Protein AF-A0A3Q9I9C3-F1 (afdb_monomer_lite)

Foldseek 3Di:
DVLQLVLLVVLLLQQLVSLLVVLLLCLLLLLLLLCLQQVDNVSSNVLSLVLSLVCSVCSVVPPDSVCSNLSSLVSSNVSSNVVCVVVVVVVVDDDDDDDDDDDDDDPVVVLVVLVVVLVVLLVPADSVLSNLQSCVLVVVDDLVSSCVSVVHDSVSSVVSPVVSCVSDPPVSSVSVNVVSPPVVSSVVSSLVNSLQAAKFFAAFEAEFQDQVQQQVQCCVQFVWDWDDDDDPPDQKTWTAHPLFLPAARFHIYIYGHFPAWFAQWGQGPVPRDIDGRTEIEHQDQPSVVVLCVVVVWAWDDDDCVVCVPDFKTWTAAPQGHIYIYGHDRDNRNDDDHDDRPLDDLHFNGWLAFEDEDQDQVVRVVRCCSSNVWDWQDDDDPDDQKIWTDRVCCVVSNGHIYIYGYAPATGGQWGQRPPPRAIDGRIETEDCCQVSSVVSCVVVVFAARDPFWTAGPRGHIYGYDHDSDDDDPDDD

Structure (mmCIF, N/CA/C/O backbone):
data_AF-A0A3Q9I9C3-F1
#
_entry.id   AF-A0A3Q9I9C3-F1
#
loop_
_atom_site.group_PDB
_atom_site.id
_atom_site.type_symbol
_atom_site.label_atom_id
_atom_site.label_alt_id
_atom_site.label_comp_id
_atom_site.label_asym_id
_atom_site.label_entity_id
_atom_site.label_seq_id
_atom_site.pdbx_PDB_ins_code
_atom_site.Cartn_x
_atom_site.Cartn_y
_atom_site.Cartn_z
_atom_site.occupancy
_atom_site.B_iso_or_equiv
_atom_site.auth_seq_id
_atom_site.auth_comp_id
_atom_site.auth_asym_id
_atom_site.auth_atom_id
_atom_site.pdbx_PDB_model_num
ATOM 1 N N . MET A 1 1 ? -16.721 -12.724 19.025 1.00 42.84 1 MET A N 1
ATOM 2 C CA . MET A 1 1 ? -15.460 -12.668 19.801 1.00 42.84 1 MET A CA 1
ATOM 3 C C . MET A 1 1 ? -14.309 -13.452 19.150 1.00 42.84 1 MET A C 1
ATOM 5 O O . MET A 1 1 ? -13.217 -12.916 19.189 1.00 42.84 1 MET A O 1
ATOM 9 N N . SER A 1 2 ? -14.507 -14.623 18.505 1.00 59.12 2 SER A N 1
ATOM 10 C CA . SER A 1 2 ? -13.423 -15.365 17.788 1.00 59.12 2 SER A CA 1
ATOM 11 C C . SER A 1 2 ? -12.772 -14.570 16.644 1.00 59.12 2 SER A C 1
ATOM 13 O O . SER A 1 2 ? -11.557 -14.534 16.500 1.00 59.12 2 SER A O 1
ATOM 15 N N . ASP A 1 3 ? -13.608 -13.862 15.890 1.00 82.69 3 ASP A N 1
ATOM 16 C CA . ASP A 1 3 ? -13.260 -13.191 14.635 1.00 82.69 3 ASP A CA 1
ATOM 17 C C . ASP A 1 3 ? -12.265 -12.017 14.804 1.00 82.69 3 ASP A C 1
ATOM 19 O O . ASP A 1 3 ? -11.347 -11.847 14.011 1.00 82.69 3 ASP A O 1
ATOM 23 N N . ASP A 1 4 ? -12.355 -11.239 15.892 1.00 88.38 4 ASP A N 1
ATOM 24 C CA . ASP A 1 4 ? -11.438 -10.105 16.115 1.00 88.38 4 ASP A CA 1
ATOM 25 C C . ASP A 1 4 ? -10.023 -10.561 16.487 1.00 88.38 4 ASP A C 1
ATOM 27 O O . ASP A 1 4 ? -9.046 -9.922 16.103 1.00 88.38 4 ASP A O 1
ATOM 31 N N . ILE A 1 5 ? -9.898 -11.672 17.219 1.00 92.25 5 ILE A N 1
ATOM 32 C CA . ILE A 1 5 ? -8.594 -12.232 17.592 1.00 92.25 5 ILE A CA 1
ATOM 33 C C . ILE A 1 5 ? -7.867 -12.709 16.334 1.00 92.25 5 ILE A C 1
ATOM 35 O O . ILE A 1 5 ? -6.679 -12.430 16.165 1.00 92.25 5 ILE A O 1
ATOM 39 N N . GLU A 1 6 ? -8.582 -13.419 15.461 1.00 91.44 6 GLU A N 1
ATOM 40 C CA . GLU A 1 6 ? -8.065 -13.892 14.177 1.00 91.44 6 GLU A CA 1
ATOM 41 C C . GLU A 1 6 ? -7.655 -12.716 13.291 1.00 91.44 6 GLU A C 1
ATOM 43 O O . GLU A 1 6 ? -6.517 -12.686 12.824 1.00 91.44 6 GLU A O 1
ATOM 48 N N . ARG A 1 7 ? -8.507 -11.689 13.167 1.00 92.00 7 ARG A N 1
ATOM 49 C CA . ARG A 1 7 ? -8.189 -10.481 12.394 1.00 92.00 7 ARG A CA 1
ATOM 50 C C . ARG A 1 7 ? -6.980 -9.723 12.921 1.00 92.00 7 ARG A C 1
ATOM 52 O O . ARG A 1 7 ? -6.152 -9.299 12.129 1.00 92.00 7 ARG A O 1
ATOM 59 N N . VAL A 1 8 ? -6.839 -9.563 14.239 1.00 91.44 8 VAL A N 1
ATOM 60 C CA . VAL A 1 8 ? -5.660 -8.901 14.829 1.00 91.44 8 VAL A CA 1
ATOM 61 C C . VAL A 1 8 ? -4.392 -9.693 14.531 1.00 91.44 8 VAL A C 1
ATOM 63 O O . VAL A 1 8 ? -3.378 -9.106 14.164 1.00 91.44 8 VAL A O 1
ATOM 66 N N . ARG A 1 9 ? -4.431 -11.023 14.667 1.00 89.06 9 ARG A N 1
ATOM 67 C CA . ARG A 1 9 ? -3.274 -11.877 14.357 1.00 89.06 9 ARG A CA 1
ATOM 68 C C . ARG A 1 9 ? -2.905 -11.800 12.879 1.00 89.06 9 ARG A C 1
ATOM 70 O O . ARG A 1 9 ? -1.730 -11.643 12.575 1.00 89.06 9 ARG A O 1
ATOM 77 N N . ALA A 1 10 ? -3.889 -11.867 11.987 1.00 84.75 10 ALA A N 1
ATOM 78 C CA . ALA A 1 10 ? -3.675 -11.748 10.551 1.00 84.75 10 ALA A CA 1
ATOM 79 C C . ALA A 1 10 ? -3.142 -10.352 10.174 1.00 84.75 10 ALA A C 1
ATOM 81 O O . ALA A 1 10 ? -2.141 -10.252 9.471 1.00 84.75 10 ALA A O 1
ATOM 82 N N . ALA A 1 11 ? -3.707 -9.275 10.728 1.00 85.44 11 ALA A N 1
ATOM 83 C CA . ALA A 1 11 ? -3.240 -7.906 10.496 1.00 85.44 11 ALA A CA 1
ATOM 84 C C . ALA A 1 11 ? -1.798 -7.676 10.986 1.00 85.44 11 ALA A C 1
ATOM 86 O O . ALA A 1 11 ? -1.009 -7.024 10.304 1.00 85.44 11 ALA A O 1
ATOM 87 N N . LEU A 1 12 ? -1.411 -8.260 12.128 1.00 81.88 12 LEU A N 1
ATOM 88 C CA . LEU A 1 12 ? -0.016 -8.266 12.598 1.00 81.88 12 LEU A CA 1
ATOM 89 C C . LEU A 1 12 ? 0.922 -9.037 11.659 1.00 81.88 12 LEU A C 1
ATOM 91 O O . LEU A 1 12 ? 2.120 -8.767 11.618 1.00 81.88 12 LEU A O 1
ATOM 95 N N . LEU A 1 13 ? 0.376 -9.978 10.892 1.00 76.12 13 LEU A N 1
ATOM 96 C CA . LEU A 1 13 ? 1.063 -10.690 9.823 1.00 76.12 13 LEU A CA 1
ATOM 97 C C . LEU A 1 13 ? 0.921 -9.982 8.457 1.00 76.12 13 LEU A C 1
ATOM 99 O O . LEU A 1 13 ? 1.226 -10.582 7.432 1.00 76.12 13 LEU A O 1
ATOM 103 N N . GLY A 1 14 ? 0.509 -8.714 8.422 1.00 72.56 14 GLY A N 1
ATOM 104 C CA . GLY A 1 14 ? 0.409 -7.929 7.188 1.00 72.56 14 GLY A CA 1
ATOM 105 C C . GLY A 1 14 ? -0.811 -8.238 6.325 1.00 72.56 14 GLY A C 1
ATOM 106 O O . GLY A 1 14 ? -0.849 -7.806 5.179 1.00 72.56 14 GLY A O 1
ATOM 107 N N . ASP A 1 15 ? -1.810 -8.952 6.849 1.00 78.12 15 ASP A N 1
ATOM 108 C CA . ASP A 1 15 ? -3.097 -9.101 6.171 1.00 78.12 15 ASP A CA 1
ATOM 109 C C . ASP A 1 15 ? -3.894 -7.790 6.273 1.00 78.12 15 ASP A C 1
ATOM 111 O O . ASP A 1 15 ? -4.539 -7.473 7.280 1.00 78.12 15 ASP A O 1
ATOM 115 N N . TRP A 1 16 ? -3.808 -6.998 5.208 1.00 80.38 16 TRP A N 1
ATOM 116 C CA . TRP A 1 16 ? -4.482 -5.711 5.089 1.00 80.38 16 TRP A CA 1
ATOM 117 C C . TRP A 1 16 ? -6.003 -5.841 5.066 1.00 80.38 16 TRP A C 1
ATOM 119 O O . TRP A 1 16 ? -6.682 -4.959 5.582 1.00 80.38 16 TRP A O 1
ATOM 129 N N . GLU A 1 17 ? -6.545 -6.939 4.536 1.00 80.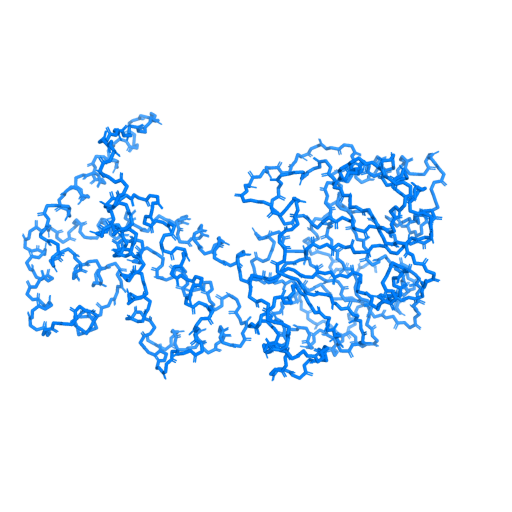50 17 GLU A N 1
ATOM 130 C CA . GLU A 1 17 ? -7.991 -7.170 4.480 1.00 80.50 17 GLU A CA 1
ATOM 131 C C . GLU A 1 17 ? -8.533 -7.527 5.866 1.00 80.50 17 GLU A C 1
ATOM 133 O O . GLU A 1 17 ? -9.604 -7.064 6.265 1.00 80.50 17 GLU A O 1
ATOM 138 N N . ALA A 1 18 ? -7.761 -8.273 6.660 1.00 86.94 18 ALA A N 1
ATOM 139 C CA . ALA A 1 18 ? -8.079 -8.496 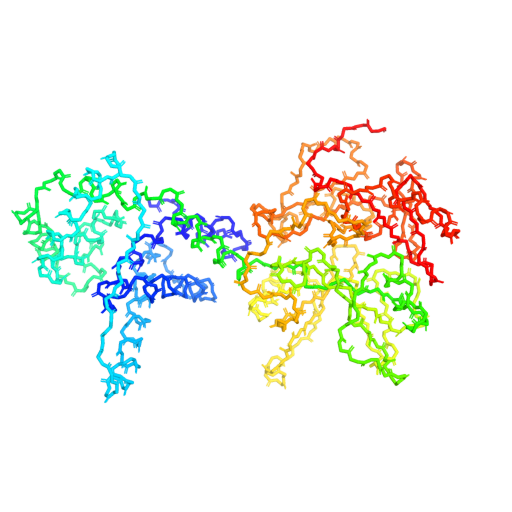8.065 1.00 86.94 18 ALA A CA 1
ATOM 140 C C . ALA A 1 18 ? -8.152 -7.173 8.844 1.00 86.94 18 ALA A C 1
ATOM 142 O O . ALA A 1 18 ? -9.062 -6.985 9.660 1.00 86.94 18 ALA A O 1
ATOM 143 N N . PHE A 1 19 ? -7.243 -6.232 8.566 1.00 89.50 19 PHE A N 1
ATOM 144 C CA . PHE A 1 19 ? -7.321 -4.889 9.137 1.00 89.50 19 PHE A CA 1
ATOM 145 C C . PHE A 1 19 ? -8.485 -4.072 8.561 1.00 89.50 19 PHE A C 1
ATOM 147 O O . PHE A 1 19 ? -9.202 -3.431 9.325 1.00 89.50 19 PHE A O 1
ATOM 154 N N . GLY A 1 20 ? -8.749 -4.147 7.255 1.00 88.56 20 GLY A N 1
ATOM 155 C CA . GLY A 1 20 ? -9.908 -3.520 6.613 1.00 88.56 20 GLY A CA 1
ATOM 156 C C . GLY A 1 20 ? -11.225 -3.971 7.243 1.00 88.56 20 GLY A C 1
ATOM 157 O O . GLY A 1 20 ? -12.080 -3.153 7.576 1.00 88.56 20 GLY A O 1
ATOM 158 N N . ALA A 1 21 ? -11.348 -5.259 7.564 1.00 89.25 21 ALA A N 1
ATOM 159 C CA . ALA A 1 21 ? -12.491 -5.801 8.290 1.00 89.25 21 ALA A CA 1
ATOM 160 C C . ALA A 1 21 ? -12.610 -5.262 9.729 1.00 89.25 21 ALA A C 1
ATOM 162 O O . ALA A 1 21 ? -13.727 -5.046 10.207 1.00 89.25 21 ALA A O 1
ATOM 163 N N . ILE A 1 22 ? -11.488 -5.003 10.415 1.00 92.75 22 ILE A N 1
ATOM 164 C CA . ILE A 1 22 ? -11.486 -4.281 11.701 1.00 92.75 22 ILE A CA 1
ATOM 165 C C . ILE A 1 22 ? -12.009 -2.855 11.493 1.00 92.75 22 ILE A C 1
ATOM 167 O O . ILE A 1 22 ? -12.877 -2.416 12.247 1.00 92.75 22 ILE A O 1
ATOM 171 N N . VAL A 1 23 ? -11.528 -2.142 10.473 1.00 91.62 23 VAL A N 1
ATOM 172 C CA . VAL A 1 23 ? -11.976 -0.772 10.185 1.00 91.62 23 VAL A CA 1
ATOM 173 C C . VAL A 1 23 ? -13.476 -0.744 9.918 1.00 91.62 23 VAL A C 1
ATOM 175 O O . VAL A 1 23 ? -14.189 -0.024 10.617 1.00 91.62 23 VAL A O 1
ATOM 178 N N . ARG A 1 24 ? -13.974 -1.594 9.010 1.00 88.31 24 ARG A N 1
ATOM 179 C CA . ARG A 1 24 ? -15.406 -1.694 8.692 1.00 88.31 24 ARG A CA 1
ATOM 180 C C . ARG A 1 24 ? -16.262 -1.911 9.932 1.00 88.31 24 ARG A C 1
ATOM 182 O O . ARG A 1 24 ? -17.284 -1.266 10.107 1.00 88.31 24 ARG A O 1
ATOM 189 N N . LYS A 1 25 ? -15.818 -2.795 10.826 1.00 87.44 25 LYS A N 1
ATOM 190 C CA . LYS A 1 25 ? -16.555 -3.120 12.048 1.00 87.44 25 LYS A CA 1
ATOM 191 C C . LYS A 1 25 ? -16.642 -1.949 13.031 1.00 87.44 25 LYS A C 1
ATOM 193 O O . LYS A 1 25 ? -17.654 -1.801 13.709 1.00 87.44 25 LYS A O 1
ATOM 198 N N . TYR A 1 26 ? -15.574 -1.163 13.173 1.00 87.94 26 TYR A N 1
ATOM 199 C CA . TYR A 1 26 ? -15.464 -0.168 14.245 1.00 87.94 26 TYR A CA 1
ATOM 200 C C . TYR A 1 26 ? -15.646 1.285 13.776 1.00 87.94 26 TYR A C 1
ATOM 202 O O . TYR A 1 26 ? -15.809 2.160 14.628 1.00 87.94 26 TYR A O 1
ATOM 210 N N . ALA A 1 27 ? -15.641 1.570 12.468 1.00 87.62 27 ALA A N 1
ATOM 211 C CA . ALA A 1 27 ? -15.609 2.936 11.930 1.00 87.62 27 ALA A CA 1
ATOM 212 C C . ALA A 1 27 ? -16.760 3.809 12.436 1.00 87.62 27 ALA A C 1
ATOM 214 O O . ALA A 1 27 ? -16.516 4.865 13.020 1.00 87.62 27 ALA A O 1
ATOM 215 N N . ASN A 1 28 ? -17.994 3.326 12.307 1.00 81.94 28 ASN A N 1
ATOM 216 C CA . ASN A 1 28 ? -19.197 4.018 12.771 1.00 81.94 28 ASN A CA 1
ATOM 217 C C . ASN A 1 28 ? -19.164 4.365 14.263 1.00 81.94 28 ASN A C 1
ATOM 219 O O . ASN A 1 28 ? -19.575 5.440 14.698 1.00 81.94 28 ASN A O 1
ATOM 223 N N . VAL A 1 29 ? -18.643 3.449 15.069 1.00 82.06 29 VAL A N 1
ATOM 224 C CA . VAL A 1 29 ? -18.641 3.569 16.528 1.00 82.06 29 VAL A CA 1
ATOM 225 C C . VAL A 1 29 ? -17.583 4.558 16.972 1.00 82.06 29 VAL A C 1
ATOM 227 O O . VAL A 1 29 ? -17.844 5.386 17.841 1.00 82.06 29 VAL A O 1
ATOM 230 N N . LEU A 1 30 ? -16.391 4.493 16.376 1.00 85.62 30 LEU A N 1
ATOM 231 C CA . LEU A 1 30 ? -15.321 5.440 16.671 1.00 85.62 30 LEU A CA 1
ATOM 232 C C . LEU A 1 30 ? -15.674 6.843 16.175 1.00 85.62 30 LEU A C 1
ATOM 234 O O . LEU A 1 30 ? -15.422 7.800 16.904 1.00 85.62 30 LEU A O 1
ATOM 238 N N . HIS A 1 31 ? -16.322 6.967 15.012 1.00 83.62 31 HIS A N 1
ATOM 239 C CA . HIS A 1 31 ? -16.863 8.238 14.524 1.00 83.62 31 HIS A CA 1
ATOM 240 C C . HIS A 1 31 ? -17.878 8.828 15.498 1.00 83.62 31 HIS A C 1
ATOM 242 O O . HIS A 1 31 ? -17.708 9.960 15.943 1.00 83.62 31 HIS A O 1
ATOM 248 N N . ALA A 1 32 ? -18.865 8.040 15.929 1.00 75.94 32 ALA A N 1
ATOM 249 C CA . ALA A 1 32 ? -19.854 8.491 16.901 1.00 75.94 32 ALA A CA 1
ATOM 250 C C . ALA A 1 32 ? -19.213 8.894 18.240 1.00 75.94 32 ALA A C 1
ATOM 252 O O . ALA A 1 32 ? -19.590 9.903 18.832 1.00 75.94 32 ALA A O 1
ATOM 253 N N . VAL A 1 33 ? -18.213 8.146 18.719 1.00 79.69 33 VAL A N 1
ATOM 254 C CA . VAL A 1 33 ? -17.461 8.505 19.933 1.00 79.69 33 VAL A CA 1
ATOM 255 C C . VAL A 1 33 ? -16.692 9.815 19.748 1.00 79.69 33 VAL A C 1
ATOM 257 O O . VAL A 1 33 ? -16.694 10.638 20.663 1.00 79.69 33 VAL A O 1
ATOM 260 N N . ALA A 1 34 ? -16.042 10.024 18.601 1.00 81.00 34 ALA A N 1
ATOM 261 C CA . ALA A 1 34 ? -15.336 11.267 18.306 1.00 81.00 34 ALA A CA 1
ATOM 262 C C . ALA A 1 34 ? -16.309 12.449 18.231 1.00 81.00 34 ALA A C 1
ATOM 264 O O . ALA A 1 34 ? -16.097 13.460 18.900 1.00 81.00 34 ALA A O 1
ATOM 265 N N . TYR A 1 35 ? -17.417 12.286 17.508 1.00 77.44 35 TYR A N 1
ATOM 266 C CA . TYR A 1 35 ? -18.473 13.285 17.355 1.00 77.44 35 TYR A CA 1
ATOM 267 C C . TYR A 1 35 ? -19.072 13.713 18.697 1.00 77.44 35 TYR A C 1
ATOM 269 O O . TYR A 1 35 ? -19.329 14.896 18.914 1.00 77.44 35 TYR A O 1
ATOM 277 N N . GLU A 1 36 ? -19.231 12.788 19.646 1.00 71.50 36 GLU A N 1
ATOM 278 C CA . GLU A 1 36 ? -19.706 13.125 20.991 1.00 71.50 36 GLU A CA 1
ATOM 279 C C . GLU A 1 36 ? -18.785 14.085 21.746 1.00 71.50 36 GLU A C 1
ATOM 281 O O . GLU A 1 36 ? -19.250 14.852 22.595 1.00 71.50 36 GLU A O 1
ATOM 286 N N . VAL A 1 37 ? -17.495 14.052 21.424 1.00 75.62 37 VAL A N 1
ATOM 287 C CA . VAL A 1 37 ? -16.484 14.917 22.019 1.00 75.62 37 VAL A CA 1
ATOM 288 C C . VAL A 1 37 ? -16.387 16.224 21.229 1.00 75.62 37 VAL A C 1
ATOM 290 O O . VAL A 1 37 ? -16.583 17.283 21.816 1.00 75.62 37 VAL A O 1
ATOM 293 N N . VAL A 1 38 ? -16.134 16.175 19.916 1.00 77.50 38 VAL A N 1
ATOM 294 C CA . VAL A 1 38 ? -15.831 17.382 19.116 1.00 77.50 38 VAL A CA 1
ATOM 295 C C . VAL A 1 38 ? -17.053 18.125 18.575 1.00 77.50 38 VAL A C 1
ATOM 297 O O . VAL A 1 38 ? -16.948 19.304 18.272 1.00 77.50 38 VAL A O 1
ATOM 300 N N . ARG A 1 39 ? -18.216 17.469 18.473 1.00 72.19 39 ARG A N 1
ATOM 301 C CA . ARG A 1 39 ? -19.473 18.026 17.925 1.00 72.19 39 ARG A CA 1
ATOM 302 C C . ARG A 1 39 ? -19.409 18.535 16.481 1.00 72.19 39 ARG A C 1
ATOM 304 O O . ARG A 1 39 ? -20.389 19.101 16.008 1.00 72.19 39 ARG A O 1
ATOM 311 N N . ASP A 1 40 ? -18.328 18.245 15.771 1.00 77.38 40 ASP A N 1
ATOM 312 C CA . ASP A 1 40 ? -18.172 18.479 14.341 1.00 77.38 40 ASP A CA 1
ATOM 313 C C . ASP A 1 40 ? -18.072 17.143 13.591 1.00 77.38 40 ASP A C 1
ATOM 315 O O . ASP A 1 40 ? -17.340 16.238 14.001 1.00 77.38 40 ASP A O 1
ATOM 319 N N . TYR A 1 41 ? -18.851 16.993 12.517 1.00 73.12 41 TYR A N 1
ATOM 320 C CA . TYR A 1 41 ? -18.941 15.739 11.764 1.00 73.12 41 TYR A CA 1
ATOM 321 C C . TYR A 1 41 ? -17.645 15.416 11.010 1.00 73.12 41 TYR A C 1
ATOM 323 O O . TYR A 1 41 ? -17.220 14.257 11.008 1.00 73.12 41 TYR A O 1
ATOM 331 N N . HIS A 1 42 ? -17.024 16.424 10.392 1.00 74.06 42 HIS A N 1
ATOM 332 C CA . HIS A 1 42 ? -15.821 16.264 9.576 1.00 74.06 42 HIS A CA 1
ATOM 333 C C . HIS A 1 42 ? -14.598 16.019 10.458 1.00 74.06 42 HIS A C 1
ATOM 335 O O . HIS A 1 42 ? -13.895 15.031 10.262 1.00 74.06 42 HIS A O 1
ATOM 341 N N . THR A 1 43 ? -14.421 16.805 11.519 1.00 79.19 43 THR A N 1
ATOM 342 C CA . THR A 1 43 ? -13.379 16.576 12.524 1.00 79.19 43 THR A CA 1
ATOM 343 C C . THR A 1 43 ? -13.533 15.194 13.163 1.00 79.19 43 THR A C 1
ATOM 345 O O . THR A 1 43 ? -12.547 14.489 13.364 1.00 79.19 43 THR A O 1
ATOM 348 N N . ALA A 1 44 ? -14.759 14.743 13.456 1.00 78.44 44 ALA A N 1
ATOM 349 C CA . ALA A 1 44 ? -14.984 13.392 13.976 1.00 78.44 44 ALA A CA 1
ATOM 350 C C . ALA A 1 44 ? -14.590 12.290 12.978 1.00 78.44 44 ALA A C 1
ATOM 352 O O . ALA A 1 44 ? -14.074 11.247 13.389 1.00 78.44 44 ALA A O 1
ATOM 353 N N . GLN A 1 45 ? -14.821 12.512 11.681 1.00 81.81 45 GLN A N 1
ATOM 354 C CA . GLN A 1 45 ? -14.416 11.605 10.605 1.00 81.81 45 GLN A CA 1
ATOM 355 C C . GLN A 1 45 ? -12.893 11.492 10.523 1.00 81.81 45 GLN A C 1
ATOM 357 O O . GLN A 1 45 ? -12.366 10.377 10.564 1.00 81.81 45 GLN A O 1
ATOM 362 N N . ASP A 1 46 ? -12.195 12.625 10.523 1.00 81.19 46 ASP A N 1
ATOM 363 C CA . ASP A 1 46 ? -10.731 12.674 10.492 1.00 81.19 46 ASP A CA 1
ATOM 364 C C . ASP A 1 46 ? -10.121 11.990 11.724 1.00 81.19 46 ASP A C 1
ATOM 366 O O . ASP A 1 46 ? -9.180 11.201 11.618 1.00 81.19 46 ASP A O 1
ATOM 370 N N . LEU A 1 47 ? -10.702 12.207 12.908 1.00 88.12 47 LEU A N 1
ATOM 371 C CA . LEU A 1 47 ? -10.258 11.570 14.152 1.00 88.12 47 LEU A CA 1
ATOM 372 C C . LEU A 1 47 ? -10.491 10.054 14.162 1.00 88.12 47 LEU A C 1
ATOM 374 O O . LEU A 1 47 ? -9.684 9.308 14.732 1.00 88.12 47 LEU A O 1
ATOM 378 N N . ALA A 1 48 ? -11.580 9.576 13.556 1.00 88.12 48 ALA A N 1
ATOM 379 C CA . ALA A 1 48 ? -11.829 8.146 13.396 1.00 88.12 48 ALA A CA 1
ATOM 380 C C . ALA A 1 48 ? -10.788 7.515 12.458 1.00 88.12 48 ALA A C 1
ATOM 382 O O . ALA A 1 48 ? -10.189 6.497 12.812 1.00 88.12 48 ALA A O 1
ATOM 383 N N . GLN A 1 49 ? -10.497 8.152 11.321 1.00 85.25 49 GLN A N 1
ATOM 384 C CA . GLN A 1 49 ? -9.439 7.718 10.405 1.00 85.25 49 GLN A CA 1
ATOM 385 C C . GLN A 1 49 ? -8.064 7.709 11.096 1.00 85.25 49 GLN A C 1
ATOM 387 O O . GLN A 1 49 ? -7.371 6.688 11.086 1.00 85.25 49 GLN A O 1
ATOM 392 N N . GLU A 1 50 ? -7.683 8.800 11.771 1.00 88.06 50 GLU A N 1
ATOM 393 C CA . GLU A 1 50 ? -6.413 8.899 12.505 1.00 88.06 50 GLU A CA 1
ATOM 394 C C . GLU A 1 50 ? -6.310 7.834 13.610 1.00 88.06 50 GLU A C 1
ATOM 396 O O . GLU A 1 50 ? -5.228 7.291 13.861 1.00 88.06 50 GLU A O 1
ATOM 401 N N . THR A 1 51 ? -7.433 7.482 14.245 1.00 92.69 51 THR A N 1
ATOM 402 C CA . THR A 1 51 ? -7.478 6.397 15.233 1.00 92.69 51 THR A CA 1
ATOM 403 C C . THR A 1 51 ? -7.032 5.079 14.625 1.00 92.69 51 THR A C 1
ATOM 405 O O . THR A 1 51 ? -6.183 4.409 15.216 1.00 92.69 51 THR A O 1
ATOM 408 N N . PHE A 1 52 ? -7.561 4.707 13.458 1.00 94.06 52 PHE A N 1
ATOM 409 C CA . PHE A 1 52 ? -7.171 3.464 12.800 1.00 94.06 52 PHE A CA 1
ATOM 410 C C . PHE A 1 52 ? -5.725 3.492 12.322 1.00 94.06 52 PHE A C 1
ATOM 412 O O . PHE A 1 52 ? -5.025 2.502 12.500 1.00 94.06 52 PHE A O 1
ATOM 419 N N . LEU A 1 53 ? -5.233 4.622 11.813 1.00 85.88 53 LEU A N 1
ATOM 420 C CA . LEU A 1 53 ? -3.825 4.742 11.427 1.00 85.88 53 LEU A CA 1
ATOM 421 C C . LEU A 1 53 ? -2.902 4.532 12.628 1.00 85.88 53 LEU A C 1
ATOM 423 O O . LEU A 1 53 ? -1.979 3.719 12.579 1.00 85.88 53 LEU A O 1
ATOM 427 N N . LYS A 1 54 ? -3.191 5.180 13.761 1.00 85.75 54 LYS A N 1
ATOM 428 C CA . LYS A 1 54 ? -2.430 4.961 15.001 1.00 85.75 54 LYS A CA 1
ATOM 429 C C . LYS A 1 54 ? -2.586 3.545 15.531 1.00 85.75 54 LYS A C 1
ATOM 431 O O . LYS A 1 54 ? -1.614 3.003 16.060 1.00 85.75 54 LYS A O 1
ATOM 436 N N . ALA A 1 55 ? -3.772 2.958 15.400 1.00 90.25 55 ALA A N 1
ATOM 437 C CA . ALA A 1 55 ? -4.022 1.580 15.783 1.00 90.25 55 ALA A CA 1
ATOM 438 C C . ALA A 1 55 ? -3.190 0.614 14.938 1.00 90.25 55 ALA A C 1
ATOM 440 O O . ALA A 1 55 ? -2.547 -0.256 15.506 1.00 90.25 55 ALA A O 1
ATOM 441 N N . TYR A 1 56 ? -3.120 0.803 13.622 1.00 86.69 56 TYR A N 1
ATOM 442 C CA . TYR A 1 56 ? -2.292 -0.013 12.740 1.00 86.69 56 TYR A CA 1
ATOM 443 C C . TYR A 1 56 ? -0.811 0.058 13.148 1.00 86.69 56 TYR A C 1
ATOM 445 O O . TYR A 1 56 ? -0.220 -0.962 13.507 1.00 86.69 56 TYR A O 1
ATOM 453 N N . MET A 1 57 ? -0.244 1.270 13.256 1.00 79.94 57 MET A N 1
ATOM 454 C CA . MET A 1 57 ? 1.176 1.453 13.616 1.00 79.94 57 MET A CA 1
ATOM 455 C C . MET A 1 57 ? 1.537 0.869 14.989 1.00 79.94 57 MET A C 1
ATOM 457 O O . MET A 1 57 ? 2.660 0.418 15.221 1.00 79.94 57 MET A O 1
ATOM 461 N N . ASN A 1 58 ? 0.590 0.883 15.930 1.00 83.69 58 ASN A N 1
ATOM 462 C CA . ASN A 1 58 ? 0.807 0.449 17.309 1.00 83.69 58 ASN A CA 1
ATOM 463 C C . ASN A 1 58 ? 0.139 -0.890 17.631 1.00 83.69 58 ASN A C 1
ATOM 465 O O . ASN A 1 58 ? 0.077 -1.254 18.807 1.00 83.69 58 ASN A O 1
ATOM 469 N N . MET A 1 59 ? -0.339 -1.641 16.634 1.00 86.00 59 MET A N 1
ATOM 470 C CA . MET A 1 59 ? -1.102 -2.871 16.875 1.00 86.00 59 MET A CA 1
ATOM 471 C C . MET A 1 59 ? -0.283 -3.910 17.648 1.00 86.00 59 MET A C 1
ATOM 473 O O . MET A 1 59 ? -0.812 -4.595 18.517 1.00 86.00 59 MET A O 1
ATOM 477 N N . HIS A 1 60 ? 1.033 -3.943 17.433 1.00 81.75 60 HIS A N 1
ATOM 478 C CA . HIS A 1 60 ? 1.979 -4.784 18.173 1.00 81.75 60 HIS A CA 1
ATOM 479 C C . HIS A 1 60 ? 2.003 -4.518 19.695 1.00 81.75 60 HIS A C 1
ATOM 481 O O . HIS A 1 60 ? 2.464 -5.357 20.466 1.00 81.75 60 HIS A O 1
ATOM 487 N N . SER A 1 61 ? 1.507 -3.362 20.155 1.00 82.56 61 SER A N 1
ATOM 488 C CA . SER A 1 61 ? 1.392 -3.024 21.582 1.00 82.56 61 SER A CA 1
ATOM 489 C C . SER A 1 61 ? 0.116 -3.567 22.247 1.00 82.56 61 SER A C 1
ATOM 491 O O . SER A 1 61 ? -0.003 -3.531 23.479 1.00 82.56 61 SER A O 1
ATOM 493 N N . LEU A 1 62 ? -0.836 -4.092 21.463 1.00 85.00 62 LEU A N 1
ATOM 494 C CA . LEU A 1 62 ? -2.081 -4.673 21.959 1.00 85.00 62 LEU A CA 1
ATOM 495 C C . LEU A 1 62 ? -1.812 -6.039 22.610 1.00 85.00 62 LEU A C 1
ATOM 497 O O . LEU A 1 62 ? -1.783 -7.075 21.955 1.00 85.00 62 LEU A O 1
ATOM 501 N N . LYS A 1 63 ? -1.643 -6.045 23.937 1.00 79.38 63 LYS A N 1
ATOM 502 C CA . LYS A 1 63 ? -1.301 -7.258 24.708 1.00 79.38 63 LYS A CA 1
ATOM 503 C C . LYS A 1 63 ? -2.378 -8.347 24.692 1.00 79.38 63 LYS A C 1
ATOM 505 O O . LYS A 1 63 ? -2.046 -9.520 24.805 1.00 79.38 63 LYS A O 1
ATOM 510 N N . ASN A 1 64 ? -3.653 -7.961 24.629 1.00 85.81 64 ASN A N 1
ATOM 511 C CA . ASN A 1 64 ? -4.773 -8.898 24.549 1.00 85.81 64 ASN A CA 1
ATOM 512 C C . ASN A 1 64 ? -5.663 -8.527 23.349 1.00 85.81 64 ASN A C 1
ATOM 514 O O . ASN A 1 64 ? -6.384 -7.529 23.444 1.00 85.81 64 ASN A O 1
ATOM 518 N N . PRO A 1 65 ? -5.648 -9.321 22.260 1.00 87.19 65 PRO A N 1
ATOM 519 C CA . PRO A 1 65 ? -6.505 -9.114 21.092 1.00 87.19 65 PRO A CA 1
ATOM 520 C C . PRO A 1 65 ? -8.006 -9.048 21.406 1.00 87.19 65 PRO A C 1
ATOM 522 O O . PRO A 1 65 ? -8.737 -8.345 20.718 1.00 87.19 65 PRO A O 1
ATOM 525 N N . GLU A 1 66 ? -8.473 -9.690 22.482 1.00 83.81 66 GLU A N 1
ATOM 526 C CA . GLU A 1 66 ? -9.878 -9.609 22.920 1.00 83.81 66 GLU A CA 1
ATOM 527 C C . GLU A 1 66 ? -10.298 -8.188 23.316 1.00 83.81 66 GLU A C 1
ATOM 529 O O . GLU A 1 66 ? -11.480 -7.862 23.312 1.00 83.81 66 GLU A O 1
ATOM 534 N N . LYS A 1 67 ? -9.334 -7.323 23.655 1.00 82.75 67 LYS A N 1
ATOM 535 C CA . LYS A 1 67 ? -9.575 -5.938 24.078 1.00 82.75 67 LYS A CA 1
ATOM 536 C C . LYS A 1 67 ? -9.463 -4.925 22.940 1.00 82.75 67 LYS A C 1
ATOM 538 O O . LYS A 1 67 ? -9.358 -3.731 23.220 1.00 82.75 67 LYS A O 1
ATOM 543 N N . LEU A 1 68 ? -9.481 -5.373 21.682 1.00 87.00 68 LEU A N 1
ATOM 544 C CA . LEU A 1 68 ? -9.352 -4.511 20.505 1.00 87.00 68 LEU A CA 1
ATOM 545 C C . LEU A 1 68 ? -10.300 -3.304 20.557 1.00 87.00 68 LEU A C 1
ATOM 547 O O . LEU A 1 68 ? -9.842 -2.170 20.451 1.00 87.00 68 LEU A O 1
ATOM 551 N N . GLY A 1 69 ? -11.596 -3.530 20.788 1.00 84.31 69 GLY A N 1
ATOM 552 C CA . GLY A 1 69 ? -12.588 -2.451 20.822 1.00 84.31 69 GLY A CA 1
ATOM 553 C C . GLY A 1 69 ? -12.316 -1.410 21.914 1.00 84.31 69 GLY A C 1
ATOM 554 O O . GLY A 1 69 ? -12.281 -0.211 21.635 1.00 84.31 69 GLY A O 1
ATOM 555 N N . SER A 1 70 ? -12.031 -1.847 23.146 1.00 79.06 70 SER A N 1
ATOM 556 C CA . SER A 1 70 ? -11.694 -0.942 24.257 1.00 79.06 70 SER A CA 1
ATOM 557 C C . SER A 1 70 ? -10.394 -0.177 24.015 1.00 79.06 70 SER A C 1
ATOM 559 O O . SER A 1 70 ? -10.257 0.986 24.401 1.00 79.06 70 SER A O 1
ATOM 561 N N . TRP A 1 71 ? -9.431 -0.820 23.360 1.00 86.19 71 TRP A N 1
ATOM 562 C CA . TRP A 1 71 ? -8.171 -0.197 22.990 1.00 86.19 71 TRP A CA 1
ATOM 563 C C . TRP A 1 71 ? -8.368 0.884 21.920 1.00 86.19 71 TRP A C 1
ATOM 565 O O . TRP A 1 71 ? -7.920 2.013 22.133 1.00 86.19 71 TRP A O 1
ATOM 575 N N . LEU A 1 72 ? -9.120 0.600 20.851 1.00 86.75 72 LEU A N 1
ATOM 576 C CA . LEU A 1 72 ? -9.493 1.580 19.821 1.00 86.75 72 LEU A CA 1
ATOM 577 C C . LEU A 1 72 ? -10.252 2.774 20.417 1.00 86.75 72 LEU A C 1
ATOM 579 O O . LEU A 1 72 ? -9.913 3.925 20.137 1.00 86.75 72 LEU A O 1
ATOM 583 N N . TYR A 1 73 ? -11.204 2.517 21.320 1.00 84.56 73 TYR A N 1
ATOM 584 C CA . TYR A 1 73 ? -11.915 3.571 22.048 1.00 84.56 73 TYR A CA 1
ATOM 585 C C . TYR A 1 73 ? -10.954 4.499 22.809 1.00 84.56 73 TYR A C 1
ATOM 587 O O . TYR A 1 73 ? -11.085 5.725 22.776 1.00 84.56 73 TYR A O 1
ATOM 595 N N . SER A 1 74 ? -9.958 3.925 23.492 1.00 81.31 74 SER A N 1
ATOM 596 C CA . SER A 1 74 ? -8.988 4.710 24.261 1.00 81.31 74 SER A CA 1
ATOM 597 C C . SER A 1 74 ? -8.155 5.646 23.376 1.00 81.31 74 SER A C 1
ATOM 599 O O . SER A 1 74 ? -7.788 6.742 23.815 1.00 81.31 74 SER A O 1
ATOM 601 N N . ILE A 1 75 ? -7.890 5.236 22.131 1.00 86.50 75 ILE A N 1
ATOM 602 C CA . ILE A 1 75 ? -7.174 6.034 21.135 1.00 86.50 75 ILE A CA 1
ATOM 603 C C . ILE A 1 75 ? -8.078 7.170 20.650 1.00 86.50 75 ILE A C 1
ATOM 605 O O . ILE A 1 75 ? -7.704 8.330 20.837 1.00 86.50 75 ILE A O 1
ATOM 609 N N . VAL A 1 76 ? -9.278 6.874 20.129 1.00 86.44 76 VAL A N 1
ATOM 610 C CA . VAL A 1 76 ? -10.171 7.913 19.571 1.00 86.44 76 VAL A CA 1
ATOM 611 C C . VAL A 1 76 ? -10.559 8.949 20.616 1.00 86.44 76 VAL A C 1
ATOM 613 O O . VAL A 1 76 ? -10.525 10.150 20.350 1.00 86.44 76 VAL A O 1
ATOM 616 N N . ARG A 1 77 ? -10.831 8.521 21.854 1.00 82.25 77 ARG A N 1
ATOM 617 C CA . ARG A 1 77 ? -11.167 9.438 22.946 1.00 82.25 77 ARG A CA 1
ATOM 618 C C . ARG A 1 77 ? -10.008 10.378 23.257 1.00 82.25 77 ARG A C 1
ATOM 620 O O . ARG A 1 77 ? -10.220 11.565 23.487 1.00 82.25 77 ARG A O 1
ATOM 627 N N . ARG A 1 78 ? -8.775 9.863 23.272 1.00 82.94 78 ARG A N 1
ATOM 628 C CA . ARG A 1 78 ? -7.578 10.678 23.510 1.00 82.94 78 ARG A CA 1
ATOM 629 C C . ARG A 1 78 ? -7.361 11.684 22.384 1.00 82.94 78 ARG A C 1
ATOM 631 O O . ARG A 1 78 ? -7.072 12.839 22.684 1.00 82.94 78 ARG A O 1
ATOM 638 N N . LEU A 1 79 ? -7.500 11.258 21.128 1.00 86.38 79 LEU A N 1
ATOM 639 C CA . LEU A 1 79 ? -7.377 12.143 19.968 1.00 86.38 79 LEU A CA 1
ATOM 640 C C . LEU A 1 79 ? -8.433 13.248 20.006 1.00 86.38 79 LEU A C 1
ATOM 642 O O . LEU A 1 79 ? -8.083 14.421 19.938 1.00 86.38 79 LEU A O 1
ATOM 646 N N . SER A 1 80 ? -9.688 12.889 20.260 1.00 83.75 80 SER A N 1
ATOM 647 C CA . SER A 1 80 ? -10.803 13.840 20.307 1.00 83.75 80 SER A CA 1
ATOM 648 C C . SER A 1 80 ? -10.652 14.870 21.432 1.00 83.75 80 SER A C 1
ATOM 650 O O . SER A 1 80 ? -10.836 16.066 21.221 1.00 83.75 80 SER A O 1
ATOM 652 N N . LEU A 1 81 ? -10.234 14.440 22.631 1.00 79.00 81 LEU A N 1
ATOM 653 C CA . LEU A 1 81 ? -9.952 15.360 23.741 1.00 79.00 81 LEU A CA 1
ATOM 654 C C . LEU A 1 81 ? -8.765 16.290 23.449 1.00 79.00 81 LEU A C 1
ATOM 656 O O . LEU A 1 81 ? -8.727 17.415 23.946 1.00 79.00 81 LEU A O 1
ATOM 660 N N . ASN A 1 82 ? -7.780 15.827 22.679 1.00 77.06 82 ASN A N 1
ATOM 661 C CA . ASN A 1 82 ? -6.657 16.659 22.262 1.00 77.06 82 ASN A CA 1
ATOM 662 C C . ASN A 1 82 ? -7.069 17.671 21.185 1.00 77.06 82 ASN A C 1
ATOM 664 O O . ASN A 1 82 ? -6.651 18.823 21.280 1.00 77.06 82 ASN A O 1
ATOM 668 N N . ALA A 1 83 ? -7.904 17.273 20.221 1.00 83.44 83 ALA A N 1
ATOM 669 C CA . ALA A 1 83 ? -8.458 18.165 19.203 1.00 83.44 83 ALA A CA 1
ATOM 670 C C . ALA A 1 83 ? -9.231 19.323 19.851 1.00 83.44 83 ALA A C 1
ATOM 672 O O . ALA A 1 83 ? -8.860 20.479 19.654 1.00 83.44 83 ALA A O 1
ATOM 673 N N . LEU A 1 84 ? -10.157 19.019 20.771 1.00 76.19 84 LEU A N 1
ATOM 674 C CA . LEU A 1 84 ? -10.892 20.030 21.545 1.00 76.19 84 LEU A CA 1
ATOM 675 C C . LEU A 1 84 ? -9.988 21.008 22.307 1.00 76.19 84 LEU A C 1
ATOM 677 O O . LEU A 1 84 ? -10.301 22.187 22.430 1.00 76.19 84 LEU A O 1
ATOM 681 N N . ARG A 1 85 ? -8.873 20.535 22.880 1.00 74.00 85 ARG A N 1
ATOM 682 C CA . ARG A 1 85 ? -7.935 21.401 23.620 1.00 74.00 85 ARG A CA 1
ATOM 683 C C . ARG A 1 85 ? -7.157 22.333 22.703 1.00 74.00 85 ARG A C 1
ATOM 685 O O . ARG A 1 85 ? -6.747 23.401 23.152 1.00 74.00 85 ARG A O 1
ATOM 692 N N . THR A 1 86 ? -6.899 21.901 21.475 1.00 69.00 86 THR A N 1
ATOM 693 C CA . THR A 1 86 ? -6.214 22.696 20.456 1.00 69.00 86 THR A CA 1
ATOM 694 C C . THR A 1 86 ? -7.185 23.716 19.878 1.00 69.00 86 THR A C 1
ATOM 696 O O . THR A 1 86 ? -6.901 24.908 19.951 1.00 69.00 86 THR A O 1
ATOM 699 N N . GLU A 1 87 ? -8.374 23.288 19.449 1.00 60.84 87 GLU A N 1
ATOM 700 C CA . GLU A 1 87 ? -9.455 24.178 19.009 1.00 60.84 87 GLU A CA 1
ATOM 701 C C . GLU A 1 87 ? -9.862 25.166 20.099 1.00 60.84 87 GLU A C 1
ATOM 703 O O . GLU A 1 87 ? -9.986 26.342 19.814 1.00 60.84 87 GLU A O 1
ATOM 708 N N . GLY A 1 88 ? -9.951 24.761 21.368 1.00 51.12 88 GLY A N 1
ATOM 709 C CA . GLY A 1 88 ? -10.240 25.663 22.490 1.00 51.12 88 GLY A CA 1
ATOM 710 C C . GLY A 1 88 ? -9.192 26.763 22.727 1.00 51.12 88 GLY A C 1
ATOM 711 O O . GLY A 1 88 ? -9.500 27.757 23.379 1.00 51.12 88 GLY A O 1
ATOM 712 N N . ARG A 1 89 ? -7.965 26.626 22.197 1.00 45.34 89 ARG A N 1
ATOM 713 C CA . ARG A 1 89 ? -6.967 27.717 22.173 1.00 45.34 89 ARG A CA 1
ATOM 714 C C . ARG A 1 89 ? -7.183 28.654 20.982 1.00 45.34 89 ARG A C 1
ATOM 716 O O . ARG A 1 89 ? -6.968 29.855 21.126 1.00 45.34 89 ARG A O 1
ATOM 723 N N . TYR A 1 90 ? -7.633 28.120 19.847 1.00 41.47 90 TYR A N 1
ATOM 724 C CA . TYR A 1 90 ? -7.935 28.887 18.635 1.00 41.47 90 TYR A CA 1
ATOM 725 C C . TYR A 1 90 ? -9.321 29.564 18.676 1.00 41.47 90 TYR A C 1
ATOM 727 O O . TYR A 1 90 ? -9.440 30.689 18.216 1.00 41.47 90 TYR A O 1
ATOM 735 N N . MET A 1 91 ? -10.314 28.987 19.364 1.00 38.03 91 MET A N 1
ATOM 736 C CA . MET A 1 91 ? -11.664 29.530 19.617 1.00 38.03 91 MET A CA 1
ATOM 737 C C . MET A 1 91 ? -11.692 30.752 20.555 1.00 38.03 91 MET A C 1
ATOM 739 O O . MET A 1 91 ? -12.762 31.264 20.877 1.00 38.03 91 MET A O 1
ATOM 743 N N . SER A 1 92 ? -10.532 31.265 20.983 1.00 35.50 92 SER A N 1
ATOM 744 C CA . SER A 1 92 ? -10.453 32.649 21.475 1.00 35.50 92 SER A CA 1
ATOM 745 C C . SER A 1 92 ? -10.585 33.684 20.342 1.00 35.50 92 SER A C 1
ATOM 747 O O . SER A 1 92 ? -10.705 34.876 20.622 1.00 35.50 92 SER A O 1
ATOM 749 N N . LEU A 1 93 ? -10.645 33.235 19.082 1.00 35.31 93 LEU A N 1
ATOM 750 C CA . LEU A 1 93 ? -10.995 34.011 17.900 1.00 35.31 93 LEU A CA 1
ATOM 751 C C . LEU A 1 93 ? -12.055 33.257 17.068 1.00 35.31 93 LEU A C 1
ATOM 753 O O . LEU A 1 93 ? -11.792 32.187 16.539 1.00 35.31 93 LEU A O 1
ATOM 757 N N . GLU A 1 94 ? -13.224 33.890 16.956 1.00 30.03 94 GLU A N 1
ATOM 758 C CA . GLU A 1 94 ? -14.348 33.631 16.037 1.00 30.03 94 GLU A CA 1
ATOM 759 C C . GLU A 1 94 ? -15.347 32.491 16.331 1.00 30.03 94 GLU A C 1
ATOM 761 O O . GLU A 1 94 ? -15.025 31.329 16.555 1.00 30.03 94 GLU A O 1
ATOM 766 N N . ILE A 1 95 ? -16.624 32.899 16.313 1.00 31.33 95 ILE A N 1
ATOM 767 C CA . ILE A 1 95 ? -17.840 32.115 16.531 1.00 31.33 95 ILE A CA 1
ATOM 768 C C . ILE A 1 95 ? -18.485 31.79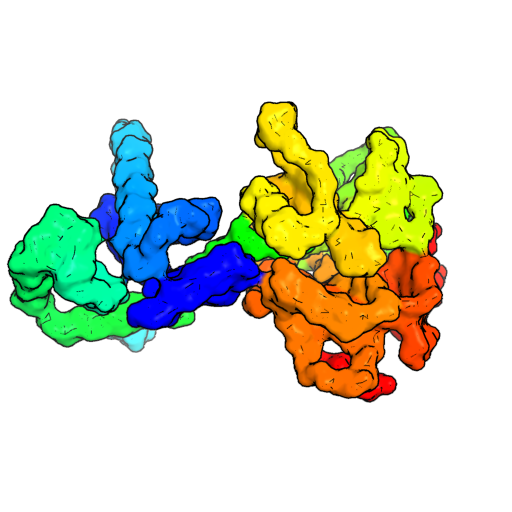3 15.175 1.00 31.33 95 ILE A C 1
ATOM 770 O O . ILE A 1 95 ? -18.727 32.698 14.384 1.00 31.33 95 ILE A O 1
ATOM 774 N N . ALA A 1 96 ? -18.796 30.503 15.014 1.00 30.91 96 ALA A N 1
ATOM 775 C CA . ALA A 1 96 ? -19.889 29.831 14.295 1.00 30.91 96 ALA A CA 1
ATOM 776 C C . ALA A 1 96 ? -20.409 30.385 12.953 1.00 30.91 96 ALA A C 1
ATOM 778 O O . ALA A 1 96 ? -20.987 31.468 12.888 1.00 30.91 96 ALA A O 1
ATOM 779 N N . TYR A 1 97 ? -20.410 29.510 11.939 1.00 26.42 97 TYR A N 1
ATOM 780 C CA . TYR A 1 97 ? -21.400 29.545 10.862 1.00 26.42 97 TYR A CA 1
ATOM 781 C C . TYR A 1 97 ? -22.058 28.180 10.627 1.00 26.42 97 TYR A C 1
ATOM 783 O O . TYR A 1 97 ? -21.431 27.127 10.702 1.00 26.42 97 TYR A O 1
ATOM 791 N N . ASP A 1 98 ? -23.356 28.290 10.371 1.00 33.78 98 ASP A N 1
ATOM 792 C CA . ASP A 1 98 ? -24.378 27.292 10.073 1.00 33.78 98 ASP A CA 1
ATOM 793 C C . ASP A 1 98 ? -24.143 26.653 8.687 1.00 33.78 98 ASP A C 1
ATOM 795 O O . ASP A 1 98 ? -23.809 27.361 7.734 1.00 33.78 98 ASP A O 1
ATOM 799 N N . LEU A 1 99 ? -24.337 25.337 8.544 1.00 27.83 99 LEU A N 1
ATOM 800 C CA . LEU A 1 99 ? -24.239 24.633 7.256 1.00 27.83 99 LEU A CA 1
ATOM 801 C C . LEU A 1 99 ? -25.581 23.975 6.913 1.00 27.83 99 LEU A C 1
ATOM 803 O O . LEU A 1 99 ? -25.915 22.889 7.384 1.00 27.83 99 LEU A O 1
ATOM 807 N N . GLN A 1 100 ? -26.345 24.649 6.051 1.00 30.55 100 GLN A N 1
ATOM 808 C CA . GLN A 1 100 ? -27.459 24.059 5.309 1.00 30.55 100 GLN A CA 1
ATOM 809 C C . GLN A 1 100 ? -26.918 23.264 4.110 1.00 30.55 100 GLN A C 1
ATOM 811 O O . GLN A 1 100 ? -26.097 23.769 3.349 1.00 30.55 100 GLN A O 1
ATOM 816 N N . ILE A 1 101 ? -27.414 22.038 3.917 1.00 28.83 101 ILE A N 1
ATOM 817 C CA . ILE A 1 101 ? -27.164 21.217 2.723 1.00 28.83 101 ILE A CA 1
ATOM 818 C C . ILE A 1 101 ? -28.461 21.129 1.914 1.00 28.83 101 ILE A C 1
ATOM 820 O O . ILE A 1 101 ? -29.491 20.687 2.426 1.00 28.83 101 ILE A O 1
ATOM 824 N N . ASP A 1 102 ? -28.381 21.534 0.648 1.00 32.75 102 ASP A N 1
ATOM 825 C CA . ASP A 1 102 ? -29.472 21.556 -0.325 1.00 32.75 102 ASP A CA 1
ATOM 826 C C . ASP A 1 102 ? -29.487 20.272 -1.184 1.00 32.75 102 ASP A C 1
ATOM 828 O O . ASP A 1 102 ? -28.427 19.807 -1.602 1.00 32.75 102 ASP A O 1
ATOM 832 N N . GLN A 1 103 ? -30.677 19.689 -1.405 1.00 29.17 103 GLN A N 1
ATOM 833 C CA . GLN A 1 103 ? -31.088 18.835 -2.546 1.00 29.17 103 GLN A CA 1
ATOM 834 C C . GLN A 1 103 ? -32.516 18.272 -2.325 1.00 29.17 103 GLN A C 1
ATOM 836 O O . GLN A 1 103 ? -32.844 17.787 -1.235 1.00 29.17 103 GLN A O 1
ATOM 841 N N . SER A 1 104 ? -33.343 18.347 -3.380 1.00 39.69 104 SER A N 1
ATOM 842 C CA . SER A 1 104 ? -34.808 18.150 -3.467 1.00 39.69 104 SER A CA 1
ATOM 843 C C . SER A 1 104 ? -35.289 16.707 -3.698 1.00 39.69 104 SER A C 1
ATOM 845 O O . SER A 1 104 ? -34.525 15.918 -4.241 1.00 39.69 104 SER A O 1
ATOM 847 N N . VAL A 1 105 ? -36.561 16.311 -3.521 1.00 50.19 105 VAL A N 1
ATOM 848 C CA . VAL A 1 105 ? -37.716 16.723 -2.683 1.00 50.19 105 VAL A CA 1
ATOM 849 C C . VAL A 1 105 ? -38.687 15.512 -2.696 1.00 50.19 105 VAL A C 1
ATOM 851 O O . VAL A 1 105 ? -38.727 14.752 -3.658 1.00 50.19 105 VAL A O 1
ATOM 854 N N . GLU A 1 106 ? -39.426 15.350 -1.596 1.00 35.19 106 GLU A N 1
ATOM 855 C CA . GLU A 1 106 ? -40.523 14.407 -1.299 1.00 35.19 106 GLU A CA 1
ATOM 856 C C . GLU A 1 106 ? -40.173 13.066 -0.623 1.00 35.19 106 GLU A C 1
ATOM 858 O O . GLU A 1 106 ? -40.451 12.949 0.572 1.00 35.19 106 GLU A O 1
ATOM 863 N N . GLU A 1 107 ? -39.521 12.081 -1.247 1.00 36.78 107 GLU A N 1
ATOM 864 C CA . GLU A 1 107 ? -39.294 10.779 -0.564 1.00 36.78 107 GLU A CA 1
ATOM 865 C C . GLU A 1 107 ? -38.075 10.797 0.391 1.00 36.78 107 GLU A C 1
ATOM 867 O O . GLU A 1 107 ? -38.109 10.254 1.500 1.00 36.78 107 GLU A O 1
ATOM 872 N N . LEU A 1 108 ? -37.041 11.572 0.035 1.00 38.84 108 LEU A N 1
ATOM 873 C CA . LEU A 1 108 ? -35.883 11.888 0.888 1.00 38.84 108 LEU A CA 1
ATOM 874 C C . LEU A 1 108 ? -36.240 12.791 2.079 1.00 38.84 108 LEU A C 1
ATOM 876 O O . LEU A 1 108 ? -35.547 12.772 3.095 1.00 38.84 108 LEU A O 1
ATOM 880 N N . VAL A 1 109 ? -37.312 13.584 1.975 1.00 43.31 109 VAL A N 1
ATOM 881 C CA . VAL A 1 109 ? -37.730 14.536 3.019 1.00 43.31 109 VAL A CA 1
ATOM 882 C C . VAL A 1 109 ? -38.326 13.795 4.211 1.00 43.31 109 VAL A C 1
ATOM 884 O O . VAL A 1 109 ? -37.991 14.109 5.352 1.00 43.31 109 VAL A O 1
ATOM 887 N N . LEU A 1 110 ? -39.129 12.754 3.964 1.00 42.97 110 LEU A N 1
ATOM 888 C CA . LEU A 1 110 ? -39.733 11.960 5.032 1.00 42.97 110 LEU A CA 1
ATOM 889 C C . LEU A 1 110 ? -38.671 11.155 5.803 1.00 42.97 110 LEU A C 1
ATOM 891 O O . LEU A 1 110 ? -38.681 11.140 7.033 1.00 42.97 110 LEU A O 1
ATOM 895 N N . GLN A 1 111 ? -37.701 10.556 5.098 1.00 46.47 111 GLN A N 1
ATOM 896 C CA . GLN A 1 111 ? -36.570 9.867 5.732 1.00 46.47 111 GLN A CA 1
ATOM 897 C C . GLN A 1 111 ? -35.614 10.833 6.447 1.00 46.47 111 GLN A C 1
ATOM 899 O O . GLN A 1 111 ? -35.146 10.510 7.538 1.00 46.47 111 GLN A O 1
ATOM 904 N N . ARG A 1 112 ? -35.353 12.030 5.898 1.00 51.00 112 ARG A N 1
ATOM 905 C CA . ARG A 1 112 ? -34.547 13.074 6.562 1.00 51.00 112 ARG A CA 1
ATOM 906 C C . ARG A 1 112 ? -35.211 13.617 7.820 1.00 51.00 112 ARG A C 1
ATOM 908 O O . ARG A 1 112 ? -34.521 13.820 8.812 1.00 51.00 112 ARG A O 1
ATOM 915 N N . ASP A 1 113 ? -36.525 13.817 7.819 1.00 54.94 113 ASP A N 1
ATOM 916 C CA . ASP A 1 113 ? -37.245 14.289 9.004 1.00 54.94 113 ASP A CA 1
ATOM 917 C C . ASP A 1 113 ? -37.249 13.256 10.124 1.00 54.94 113 ASP A C 1
ATOM 919 O O . ASP A 1 113 ? -37.113 13.608 11.297 1.00 54.94 113 ASP A O 1
ATOM 923 N N . VAL A 1 114 ? -37.378 11.976 9.774 1.00 56.97 114 VAL A N 1
ATOM 924 C CA . VAL A 1 114 ? -37.273 10.889 10.746 1.00 56.97 114 VAL A CA 1
ATOM 925 C C . VAL A 1 114 ? -35.824 10.735 11.228 1.00 56.97 114 VAL A C 1
ATOM 927 O O . VAL A 1 114 ? -35.619 10.677 12.439 1.00 56.97 114 VAL A O 1
ATOM 930 N N . ARG A 1 115 ? -34.821 10.781 10.331 1.00 57.78 115 ARG A N 1
ATOM 931 C CA . ARG A 1 115 ? -33.382 10.827 10.679 1.00 57.78 115 ARG A CA 1
ATOM 932 C C . ARG A 1 115 ? -33.087 11.950 11.664 1.00 57.78 115 ARG A C 1
ATOM 934 O O . ARG A 1 115 ? -32.523 11.699 12.720 1.00 57.78 115 ARG A O 1
ATOM 941 N N . ARG A 1 116 ? -33.520 13.171 11.349 1.00 61.09 116 ARG A N 1
ATOM 942 C CA . ARG A 1 116 ? -33.321 14.357 12.185 1.00 61.09 116 ARG A CA 1
ATOM 943 C C . ARG A 1 116 ? -33.979 14.194 13.549 1.00 61.09 116 ARG A C 1
ATOM 945 O O . ARG A 1 116 ? -33.317 14.386 14.554 1.00 61.09 116 ARG A O 1
ATOM 952 N N . LYS A 1 117 ? -35.232 13.733 13.612 1.00 62.88 117 LYS A N 1
ATOM 953 C CA . LYS A 1 117 ? -35.930 13.492 14.890 1.00 62.88 117 LYS A CA 1
ATOM 954 C C . LYS A 1 117 ? -35.258 12.414 15.745 1.00 62.88 117 LYS A C 1
ATOM 956 O O . LYS A 1 117 ? -35.220 12.554 16.965 1.00 62.88 117 LYS A O 1
ATOM 961 N N . VAL A 1 118 ? -34.738 11.351 15.127 1.00 64.81 118 VAL A N 1
ATOM 962 C CA . VAL A 1 118 ? -33.948 10.308 15.806 1.00 64.81 118 VAL A CA 1
ATOM 963 C C . VAL A 1 118 ? -32.666 10.910 16.377 1.00 64.81 118 VAL A C 1
ATOM 965 O O . VAL A 1 118 ? -32.369 10.720 17.556 1.00 64.81 118 VAL A O 1
ATOM 968 N N . PHE A 1 119 ? -31.948 11.679 15.559 1.00 64.19 119 PHE A N 1
ATOM 969 C CA . PHE A 1 119 ? -30.681 12.302 15.925 1.00 64.19 119 PHE A CA 1
ATOM 970 C C . PHE A 1 119 ? -30.856 13.369 17.014 1.00 64.19 119 PHE A C 1
ATOM 972 O O . PHE A 1 119 ? -30.113 13.375 17.988 1.00 64.19 119 PHE A O 1
ATOM 979 N N . ASP A 1 120 ? -31.887 14.210 16.922 1.00 66.31 120 ASP A N 1
ATOM 980 C CA . ASP A 1 120 ? -32.229 15.239 17.911 1.00 66.31 120 ASP A CA 1
ATOM 981 C C . ASP A 1 120 ? -32.633 14.621 19.251 1.00 66.31 120 ASP A C 1
ATOM 983 O O . ASP A 1 120 ? -32.199 15.063 20.317 1.00 66.31 120 ASP A O 1
ATOM 987 N N . ALA A 1 121 ? -33.436 13.555 19.216 1.00 69.06 121 ALA A N 1
ATOM 988 C CA . ALA A 1 121 ? -33.811 12.829 20.419 1.00 69.06 121 ALA A CA 1
ATOM 989 C C . ALA A 1 121 ? -32.583 12.177 21.066 1.00 69.06 121 ALA A C 1
ATOM 991 O O . ALA A 1 121 ? -32.389 12.303 22.278 1.00 69.06 121 ALA A O 1
ATOM 992 N N . PHE A 1 122 ? -31.709 11.545 20.279 1.00 71.25 122 PHE A N 1
ATOM 993 C CA . PHE A 1 122 ? -30.444 11.018 20.784 1.00 71.25 122 PHE A CA 1
ATOM 994 C C . PHE A 1 122 ? -29.565 12.136 21.361 1.00 71.25 122 PHE A C 1
ATOM 996 O O . PHE A 1 122 ? -29.010 11.989 22.453 1.00 71.25 122 PHE A O 1
ATOM 1003 N N . ASN A 1 123 ? -29.546 13.297 20.703 1.00 68.00 123 ASN A N 1
ATOM 1004 C CA . ASN A 1 123 ? -28.837 14.490 21.145 1.00 68.00 123 ASN A CA 1
ATOM 1005 C C . ASN A 1 123 ? -29.424 15.158 22.395 1.00 68.00 123 ASN A C 1
ATOM 1007 O O . ASN A 1 123 ? -28.733 15.933 23.058 1.00 68.00 123 ASN A O 1
ATOM 1011 N N . SER A 1 124 ? -30.656 14.824 22.774 1.00 74.50 124 SER A N 1
ATOM 1012 C CA . SER A 1 124 ? -31.263 15.265 24.035 1.00 74.50 124 SER A CA 1
ATOM 1013 C C . SER A 1 124 ? -30.802 14.444 25.249 1.00 74.50 124 SER A C 1
ATOM 1015 O O . SER A 1 124 ? -30.968 14.876 26.393 1.00 74.50 124 SER A O 1
ATOM 1017 N N . LEU A 1 125 ? -30.189 13.269 25.034 1.00 79.50 125 LEU A N 1
ATOM 1018 C CA . LEU A 1 125 ? -29.642 12.457 26.122 1.00 79.50 125 LEU A CA 1
ATOM 1019 C C . LEU A 1 125 ? -28.486 13.166 26.821 1.00 79.50 125 LEU A C 1
ATOM 1021 O O . LEU A 1 125 ? -27.665 13.826 26.188 1.00 79.50 125 LEU A O 1
ATOM 1025 N N . LYS A 1 126 ? -28.318 12.921 28.122 1.00 80.56 126 LYS A N 1
ATOM 1026 C CA . LYS A 1 126 ? -27.094 13.343 28.817 1.00 80.56 126 LYS A CA 1
ATOM 1027 C C . LYS A 1 126 ? -25.894 12.580 28.255 1.00 80.56 126 LYS A C 1
ATOM 1029 O O . LYS A 1 126 ? -25.993 11.374 28.035 1.00 80.56 126 LYS A O 1
ATOM 1034 N N . GLU A 1 127 ? -24.750 13.243 28.113 1.00 78.25 127 GLU A N 1
ATOM 1035 C CA . GLU A 1 127 ? -23.515 12.656 27.560 1.00 78.25 127 GLU A CA 1
ATOM 1036 C C . GLU A 1 127 ? -23.187 11.252 28.124 1.00 78.25 127 GLU A C 1
ATOM 1038 O O . GLU A 1 127 ? -22.995 10.332 27.329 1.00 78.25 127 GLU A O 1
ATOM 1043 N N . PRO A 1 128 ? -23.250 10.980 29.452 1.00 82.25 128 PRO A N 1
ATOM 1044 C CA . PRO A 1 128 ? -22.927 9.645 29.968 1.00 82.25 128 PRO A CA 1
ATOM 1045 C C . PRO A 1 128 ? -23.913 8.550 29.535 1.00 82.25 128 PRO A C 1
ATOM 1047 O O . PRO A 1 128 ? -23.549 7.378 29.470 1.00 82.25 128 PRO A O 1
ATOM 1050 N N . GLN A 1 129 ? -25.176 8.914 29.296 1.00 85.25 129 GLN A N 1
ATOM 1051 C CA . GLN A 1 129 ? -26.215 8.007 28.798 1.00 85.25 129 GLN A CA 1
ATOM 1052 C C . GLN A 1 129 ? -25.999 7.732 27.315 1.00 85.25 129 GLN A C 1
ATOM 1054 O O . GLN A 1 129 ? -26.051 6.582 26.876 1.00 85.25 129 GLN A O 1
ATOM 1059 N N . ARG A 1 130 ? -25.700 8.792 26.566 1.00 81.38 130 ARG A N 1
ATOM 1060 C CA . ARG A 1 130 ? -25.464 8.733 25.133 1.00 81.38 130 ARG A CA 1
ATOM 1061 C C . ARG A 1 130 ? -24.258 7.865 24.800 1.00 81.38 130 ARG A C 1
ATOM 1063 O O . ARG A 1 130 ? -24.431 6.880 24.094 1.00 81.38 130 ARG A O 1
ATOM 1070 N N . LEU A 1 131 ? -23.109 8.104 25.442 1.00 79.88 131 LEU A N 1
ATOM 1071 C CA . LEU A 1 131 ? -21.892 7.308 25.234 1.00 79.88 131 LEU A CA 1
ATOM 1072 C C . LEU A 1 131 ? -22.101 5.816 25.525 1.00 79.88 131 LEU A C 1
ATOM 1074 O O . LEU A 1 131 ? -21.686 4.965 24.744 1.00 79.88 131 LEU A O 1
ATOM 1078 N N . ALA A 1 132 ? -22.771 5.488 26.636 1.00 86.06 132 ALA A N 1
ATOM 1079 C CA . ALA A 1 132 ? -23.064 4.098 26.989 1.00 86.06 132 ALA A CA 1
ATOM 1080 C C . ALA A 1 132 ? -23.990 3.424 25.964 1.00 86.06 132 ALA A C 1
ATOM 1082 O O . ALA A 1 132 ? -23.868 2.230 25.710 1.00 86.06 132 ALA A O 1
ATOM 1083 N N . SER A 1 133 ? -24.895 4.192 25.358 1.00 81.44 133 SER A N 1
ATOM 1084 C CA . SER A 1 133 ? -25.825 3.688 24.343 1.00 81.44 133 SER A CA 1
ATOM 1085 C C . SER A 1 133 ? -25.155 3.543 22.984 1.00 81.44 133 SER A C 1
ATOM 1087 O O . SER A 1 133 ? -25.421 2.559 22.306 1.00 81.44 133 SER A O 1
ATOM 1089 N N . THR A 1 134 ? -24.258 4.463 22.617 1.00 77.44 134 THR A N 1
ATOM 1090 C CA . THR A 1 134 ? -23.413 4.352 21.422 1.00 77.44 134 THR A CA 1
ATOM 1091 C C . THR A 1 134 ? -22.580 3.080 21.487 1.00 77.44 134 THR A C 1
ATOM 1093 O O . THR A 1 134 ? -22.650 2.256 20.585 1.00 77.44 134 THR A O 1
ATOM 1096 N N . LEU A 1 135 ? -21.847 2.862 22.581 1.00 79.81 135 LEU A N 1
ATOM 1097 C CA . LEU A 1 135 ? -21.030 1.658 22.744 1.00 79.81 135 LEU A CA 1
ATOM 1098 C C . LEU A 1 135 ? -21.882 0.379 22.711 1.00 79.81 135 LEU A C 1
ATOM 1100 O O . LEU A 1 135 ? -21.525 -0.583 22.040 1.00 79.81 135 LEU A O 1
ATOM 1104 N N . HIS A 1 136 ? -23.025 0.364 23.393 1.00 83.38 136 HIS A N 1
ATOM 1105 C CA . HIS A 1 136 ? -23.834 -0.846 23.464 1.00 83.38 136 HIS A CA 1
ATOM 1106 C C . HIS A 1 136 ? -24.575 -1.167 22.159 1.00 83.38 136 HIS A C 1
ATOM 1108 O O . HIS A 1 136 ? -24.467 -2.279 21.651 1.00 83.38 136 HIS A O 1
ATOM 1114 N N . TYR A 1 137 ? -25.343 -0.210 21.632 1.00 75.12 137 TYR A N 1
ATOM 1115 C CA . TYR A 1 137 ? -26.233 -0.455 20.497 1.00 75.12 137 TYR A CA 1
ATOM 1116 C C . TYR A 1 137 ? -25.520 -0.343 19.154 1.00 75.12 137 TYR A C 1
ATOM 1118 O O . TYR A 1 137 ? -25.783 -1.163 18.288 1.00 75.12 137 TYR A O 1
ATOM 1126 N N . LEU A 1 138 ? -24.609 0.623 18.999 1.00 68.44 138 LEU A N 1
ATOM 1127 C CA . LEU A 1 138 ? -23.857 0.809 17.752 1.00 68.44 138 LEU A CA 1
ATOM 1128 C C . LEU A 1 138 ? -22.548 0.013 17.788 1.00 68.44 138 LEU A C 1
ATOM 1130 O O . LEU A 1 138 ? -22.150 -0.592 16.803 1.00 68.44 138 LEU A O 1
ATOM 1134 N N . GLY A 1 139 ? -21.881 -0.017 18.947 1.00 65.50 139 GLY A N 1
ATOM 1135 C CA . GLY A 1 139 ? -20.628 -0.751 19.149 1.00 65.50 139 GLY A CA 1
ATOM 1136 C C . GLY A 1 139 ? -20.770 -2.253 19.317 1.00 65.50 139 GLY A C 1
ATOM 1137 O O . GLY A 1 139 ? -19.762 -2.957 19.287 1.00 65.50 139 GLY A O 1
ATOM 1138 N N . GLY A 1 140 ? -21.990 -2.750 19.532 1.00 74.69 140 GLY A N 1
ATOM 1139 C CA . GLY A 1 140 ? -22.242 -4.158 19.833 1.00 74.69 140 GLY A CA 1
ATOM 1140 C C . GLY A 1 140 ? -21.578 -4.640 21.128 1.00 74.69 140 GLY A C 1
ATOM 1141 O O . GLY A 1 140 ? -21.541 -5.845 21.381 1.00 74.69 140 GLY A O 1
ATOM 1142 N N . PHE A 1 141 ? -21.045 -3.729 21.953 1.00 80.12 141 PHE A N 1
ATOM 1143 C CA . PHE A 1 141 ? -20.392 -4.077 23.207 1.00 80.12 141 PHE A CA 1
ATOM 1144 C C . PHE A 1 141 ? -21.433 -4.555 24.215 1.00 80.12 141 PHE A C 1
ATOM 1146 O O . PHE A 1 141 ? -22.494 -3.953 24.395 1.00 80.12 141 PHE A O 1
ATOM 1153 N N . THR A 1 142 ? -21.121 -5.615 24.950 1.00 87.12 142 THR A N 1
ATOM 1154 C CA . THR A 1 142 ? -21.930 -6.039 26.094 1.00 87.12 142 THR A CA 1
ATOM 1155 C C . THR A 1 142 ? -21.971 -4.942 27.162 1.00 87.12 142 THR A C 1
ATOM 1157 O O . THR A 1 142 ? -21.128 -4.044 27.208 1.00 87.12 142 THR A O 1
ATOM 1160 N N . ILE A 1 143 ? -22.939 -5.012 28.080 1.00 87.81 143 ILE A N 1
ATOM 1161 C CA . ILE A 1 143 ? -23.012 -4.080 29.221 1.00 87.81 143 ILE A CA 1
ATOM 1162 C C . ILE A 1 143 ? -21.711 -4.122 30.035 1.00 87.81 143 ILE A C 1
ATOM 1164 O O . ILE A 1 143 ? -21.227 -3.084 30.484 1.00 87.81 143 ILE A O 1
ATOM 1168 N N . LYS A 1 144 ? -21.129 -5.317 30.192 1.00 87.19 144 LYS A N 1
ATOM 1169 C CA . LYS A 1 144 ? -19.858 -5.512 30.888 1.00 87.19 144 LYS A CA 1
ATOM 1170 C C . LYS A 1 144 ? -18.713 -4.805 30.163 1.00 87.19 144 LYS A C 1
ATOM 1172 O O . LYS A 1 144 ? -18.012 -4.019 30.786 1.00 87.19 144 LYS A O 1
ATOM 1177 N N . GLU A 1 145 ? -18.566 -5.025 28.859 1.00 79.81 145 GLU A N 1
ATOM 1178 C CA . GLU A 1 145 ? -17.533 -4.355 28.056 1.00 79.81 145 GLU A CA 1
ATOM 1179 C C . GLU A 1 145 ? -17.736 -2.839 28.041 1.00 79.81 145 GLU A C 1
ATOM 1181 O O . GLU A 1 145 ? -16.786 -2.092 28.223 1.00 79.81 145 GLU A O 1
ATOM 1186 N N . THR A 1 146 ? -18.978 -2.366 27.931 1.00 85.25 146 THR A N 1
ATOM 1187 C CA . THR A 1 146 ? -19.307 -0.934 28.013 1.00 85.25 146 THR A CA 1
ATOM 1188 C C . THR A 1 146 ? -18.886 -0.340 29.359 1.00 85.25 146 THR A C 1
ATOM 1190 O O . THR A 1 146 ? -18.342 0.762 29.407 1.00 85.25 146 THR A O 1
ATOM 1193 N N . ALA A 1 147 ? -19.112 -1.060 30.461 1.00 84.94 147 ALA A N 1
ATOM 1194 C CA . ALA A 1 147 ? -18.687 -0.636 31.791 1.00 84.94 147 ALA A CA 1
ATOM 1195 C C . ALA A 1 147 ? -17.158 -0.549 31.901 1.00 84.94 147 ALA A C 1
ATOM 1197 O O . ALA A 1 147 ? -16.641 0.440 32.415 1.00 84.94 147 ALA A O 1
ATOM 1198 N N . GLU A 1 148 ? -16.448 -1.542 31.359 1.00 81.12 148 GLU A N 1
ATOM 1199 C CA . GLU A 1 148 ? -14.983 -1.559 31.297 1.00 81.12 148 GLU A CA 1
ATOM 1200 C C . GLU A 1 148 ? -14.427 -0.416 30.431 1.00 81.12 148 GLU A C 1
ATOM 1202 O O . GLU A 1 148 ? -13.479 0.252 30.834 1.00 81.12 148 GLU A O 1
ATOM 1207 N N . ILE A 1 149 ? -15.031 -0.154 29.268 1.00 78.44 149 ILE A N 1
ATOM 1208 C CA . ILE A 1 149 ? -14.633 0.919 28.342 1.00 78.44 149 ILE A CA 1
ATOM 1209 C C . ILE A 1 149 ? -14.805 2.301 28.985 1.00 78.44 149 ILE A C 1
ATOM 1211 O O . ILE A 1 149 ? -13.951 3.174 28.830 1.00 78.44 149 ILE A O 1
ATOM 1215 N N . LEU A 1 150 ? -15.916 2.504 29.696 1.00 81.31 150 LEU A N 1
ATOM 1216 C CA . LEU A 1 150 ? -16.258 3.779 30.327 1.00 81.31 150 LEU A CA 1
ATOM 1217 C C . LEU A 1 150 ? -15.634 3.974 31.715 1.00 81.31 150 LEU A C 1
ATOM 1219 O O . LEU A 1 150 ? -15.842 5.038 32.298 1.00 81.31 150 LEU A O 1
ATOM 1223 N N . ASP A 1 151 ? -14.922 2.974 32.238 1.00 82.94 151 ASP A N 1
ATOM 1224 C CA . ASP A 1 151 ? -14.381 2.944 33.602 1.00 82.94 151 ASP A CA 1
ATOM 1225 C C . ASP A 1 151 ? -15.458 3.218 34.676 1.00 82.94 151 ASP A C 1
ATOM 1227 O O . ASP A 1 151 ? -15.354 4.106 35.524 1.00 82.94 151 ASP A O 1
ATOM 1231 N N . ILE A 1 152 ? -16.568 2.476 34.599 1.00 89.31 152 ILE A N 1
ATOM 1232 C CA . ILE A 1 152 ? -17.701 2.557 35.536 1.00 89.31 152 ILE A CA 1
ATOM 1233 C C . ILE A 1 152 ? -18.138 1.164 35.999 1.00 89.31 152 ILE A C 1
ATOM 1235 O O . ILE A 1 152 ? -17.768 0.147 35.423 1.00 89.31 152 ILE A O 1
ATOM 1239 N N . SER A 1 153 ? -18.987 1.093 37.029 1.00 92.19 153 SER A N 1
ATOM 1240 C CA . SER A 1 153 ? -19.574 -0.187 37.440 1.00 92.19 153 SER A CA 1
ATOM 1241 C C . SER A 1 153 ? -20.560 -0.729 36.396 1.00 92.19 153 SER A C 1
ATOM 1243 O O . SER A 1 153 ? -21.250 0.039 35.721 1.00 92.19 153 SER A O 1
ATOM 1245 N N . ILE A 1 154 ? -20.694 -2.059 36.315 1.00 93.75 154 ILE A N 1
ATOM 1246 C CA . ILE A 1 154 ? -21.672 -2.734 35.439 1.00 93.75 154 ILE A CA 1
ATOM 1247 C C . ILE A 1 154 ? -23.085 -2.183 35.685 1.00 93.75 154 ILE A C 1
ATOM 1249 O O . ILE A 1 154 ? -23.776 -1.810 34.741 1.00 93.75 154 ILE A O 1
ATOM 1253 N N . ASN A 1 155 ? -23.466 -2.002 36.954 1.00 93.25 155 ASN A N 1
ATOM 1254 C CA . ASN A 1 155 ? -24.757 -1.419 37.331 1.00 93.25 155 ASN A CA 1
ATOM 1255 C C . ASN A 1 155 ? -24.918 0.027 36.832 1.00 93.25 155 ASN A C 1
ATOM 1257 O O . ASN A 1 155 ? -26.018 0.443 36.465 1.00 93.25 155 ASN A O 1
ATOM 1261 N N . ALA A 1 156 ? -23.842 0.823 36.818 1.00 90.31 156 ALA A N 1
ATOM 1262 C CA . ALA A 1 156 ? -23.881 2.179 36.280 1.00 90.31 156 ALA A CA 1
ATOM 1263 C C . ALA A 1 156 ? -24.041 2.178 34.753 1.00 90.31 156 ALA A C 1
ATOM 1265 O O . ALA A 1 156 ? -24.809 2.995 34.241 1.00 90.31 156 ALA A O 1
ATOM 1266 N N . ALA A 1 157 ? -23.374 1.266 34.039 1.00 91.31 157 ALA A N 1
ATOM 1267 C CA . ALA A 1 157 ? -23.545 1.086 32.597 1.00 91.31 157 ALA A CA 1
ATOM 1268 C C . ALA A 1 157 ? -24.975 0.646 32.257 1.00 91.31 157 ALA A C 1
ATOM 1270 O O . ALA A 1 157 ? -25.646 1.306 31.465 1.00 91.31 157 ALA A O 1
ATOM 1271 N N . GLU A 1 158 ? -25.486 -0.384 32.934 1.00 91.62 158 GLU A N 1
ATOM 1272 C CA . GLU A 1 158 ? -26.857 -0.877 32.777 1.00 91.62 158 GLU A CA 1
ATOM 1273 C C . GLU A 1 158 ? -27.885 0.224 33.060 1.00 91.62 158 GLU A C 1
ATOM 1275 O O . GLU A 1 158 ? -28.797 0.464 32.272 1.00 91.62 158 GLU A O 1
ATOM 1280 N N . SER A 1 159 ? -27.695 0.976 34.148 1.00 92.44 159 SER A N 1
ATOM 1281 C CA . SER A 1 159 ? -28.553 2.109 34.503 1.00 92.44 159 SER A CA 1
ATOM 1282 C C . SER A 1 159 ? -28.517 3.233 33.466 1.00 92.44 159 SER A C 1
ATOM 1284 O O . SER A 1 159 ? -29.533 3.895 33.242 1.00 92.44 159 SER A O 1
ATOM 1286 N N . ARG A 1 160 ? -27.357 3.503 32.859 1.00 91.56 160 ARG A N 1
ATOM 1287 C CA . ARG A 1 160 ? -27.216 4.511 31.802 1.00 91.56 160 ARG A CA 1
ATOM 1288 C C . ARG A 1 160 ? -27.939 4.049 30.544 1.00 91.56 160 ARG A C 1
ATOM 1290 O O . ARG A 1 160 ? -28.830 4.767 30.116 1.00 91.56 160 ARG A O 1
ATOM 1297 N N . ILE A 1 161 ? -27.659 2.839 30.058 1.00 88.38 161 ILE A N 1
ATOM 1298 C CA . ILE A 1 161 ? -28.297 2.240 28.872 1.00 88.38 161 ILE A CA 1
ATOM 1299 C C . ILE A 1 161 ? -29.818 2.155 29.044 1.00 88.38 161 ILE A C 1
ATOM 1301 O O . ILE A 1 161 ? -30.570 2.544 28.149 1.00 88.38 161 ILE A O 1
ATOM 1305 N N . ARG A 1 162 ? -30.291 1.698 30.211 1.00 86.25 162 ARG A N 1
ATOM 1306 C CA . ARG A 1 162 ? -31.724 1.624 30.520 1.00 86.25 162 ARG A CA 1
ATOM 1307 C C . ARG A 1 162 ? -32.371 3.002 30.481 1.00 86.25 162 ARG A C 1
ATOM 1309 O O . ARG A 1 162 ? -33.384 3.165 29.820 1.00 86.25 162 ARG A O 1
ATOM 1316 N N . ARG A 1 163 ? -31.772 4.006 31.131 1.00 84.25 163 ARG A N 1
ATOM 1317 C CA . ARG A 1 163 ? -32.313 5.375 31.122 1.00 84.25 163 ARG A CA 1
ATOM 1318 C C . ARG A 1 163 ? -32.315 5.992 29.729 1.00 84.25 163 ARG A C 1
ATOM 1320 O O . ARG A 1 163 ? -33.253 6.703 29.402 1.00 84.25 163 ARG A O 1
ATOM 1327 N N . SER A 1 164 ? -31.321 5.693 28.899 1.00 81.81 164 SER A N 1
ATOM 1328 C CA . SER A 1 164 ? -31.331 6.102 27.494 1.00 81.81 164 SER A CA 1
ATOM 1329 C C . SER A 1 164 ? -32.517 5.515 26.738 1.00 81.81 164 SER A C 1
ATOM 1331 O O . SER A 1 164 ? -33.119 6.208 25.934 1.00 81.81 164 SER A O 1
ATOM 1333 N N . LYS A 1 165 ? -32.875 4.258 27.026 1.00 77.19 165 LYS A N 1
ATOM 1334 C CA . LYS A 1 165 ? -34.043 3.557 26.471 1.00 77.19 165 LYS A CA 1
ATOM 1335 C C . LYS A 1 165 ? -35.378 4.009 27.059 1.00 77.19 165 LYS A C 1
ATOM 1337 O O . LYS A 1 165 ? -36.399 3.923 26.393 1.00 77.19 165 LYS A O 1
ATOM 1342 N N . ASP A 1 166 ? -35.387 4.502 28.289 1.00 77.00 166 ASP A N 1
ATOM 1343 C CA . ASP A 1 166 ? -36.577 5.147 28.848 1.00 77.00 166 ASP A CA 1
ATOM 1344 C C . ASP A 1 166 ? -36.804 6.512 28.170 1.00 77.00 166 ASP A C 1
ATOM 1346 O O . ASP A 1 166 ? -37.940 6.889 27.889 1.00 77.00 166 ASP A O 1
ATOM 1350 N N . SER A 1 167 ? -35.720 7.229 27.852 1.00 71.94 167 SER A N 1
ATOM 1351 C CA . SER A 1 167 ? -35.756 8.508 27.131 1.00 71.94 167 SER A CA 1
ATOM 1352 C C . SER A 1 167 ? -35.965 8.366 25.616 1.00 71.94 167 SER A C 1
ATOM 1354 O O . SER A 1 167 ? -36.467 9.291 24.983 1.00 71.94 167 SER A O 1
ATOM 1356 N N . LEU A 1 168 ? -35.590 7.230 25.020 1.00 70.25 168 LEU A N 1
ATOM 1357 C CA . LEU A 1 168 ? -35.676 6.964 23.580 1.00 70.25 168 LEU A CA 1
ATOM 1358 C C . LEU A 1 168 ? -36.449 5.676 23.329 1.00 70.25 168 LEU A C 1
ATOM 1360 O O . LEU A 1 168 ? -36.075 4.614 23.819 1.00 70.25 168 LEU A O 1
ATOM 1364 N N . LYS A 1 169 ? -37.486 5.724 22.489 1.00 67.25 169 LYS A N 1
ATOM 1365 C CA . LYS A 1 169 ? -38.212 4.506 22.098 1.00 67.25 169 LYS A CA 1
ATOM 1366 C C . LYS A 1 169 ? -37.249 3.480 21.492 1.00 67.25 169 LYS A C 1
ATOM 1368 O O . LYS A 1 169 ? -36.371 3.835 20.714 1.00 67.25 169 LYS A O 1
ATOM 1373 N N . LYS A 1 170 ? -37.446 2.190 21.795 1.00 59.47 170 LYS A N 1
ATOM 1374 C CA . LYS A 1 170 ? -36.638 1.082 21.242 1.00 59.47 170 LYS A CA 1
ATOM 1375 C C . LYS A 1 170 ? -36.575 1.120 19.704 1.00 59.47 170 LYS A C 1
ATOM 1377 O O . LYS A 1 170 ? -35.529 0.845 19.136 1.00 59.47 170 LYS A O 1
ATOM 1382 N N . GLU A 1 171 ? -37.670 1.514 19.058 1.00 58.41 171 GLU A N 1
ATOM 1383 C CA . GLU A 1 171 ? -37.771 1.725 17.604 1.00 58.41 171 GLU A CA 1
ATOM 1384 C C . GLU A 1 171 ? -36.818 2.811 17.095 1.00 58.41 171 GLU A C 1
ATOM 1386 O O . GLU A 1 171 ? -36.289 2.686 16.001 1.00 58.41 171 GLU A O 1
ATOM 1391 N N . LEU A 1 172 ? -36.542 3.837 17.904 1.00 64.38 172 LEU A N 1
ATOM 1392 C CA . LEU A 1 172 ? -35.623 4.923 17.572 1.00 64.38 172 LEU A CA 1
ATOM 1393 C C . LEU A 1 172 ? -34.164 4.454 17.557 1.00 64.38 172 LEU A C 1
ATOM 1395 O O . LEU A 1 172 ? -33.378 4.950 16.764 1.00 64.38 172 LEU A O 1
ATOM 1399 N N . PHE A 1 173 ? -33.816 3.483 18.406 1.00 60.31 173 PHE A N 1
ATOM 1400 C CA . PHE A 1 173 ? -32.494 2.854 18.405 1.00 60.31 173 PHE A CA 1
ATOM 1401 C C . PHE A 1 173 ? -32.297 1.906 17.228 1.00 60.31 173 PHE A C 1
ATOM 1403 O O . PHE A 1 173 ? -31.219 1.903 16.652 1.00 60.31 173 PHE A O 1
ATOM 1410 N N . VAL A 1 174 ? -33.327 1.135 16.865 1.00 62.72 174 VAL A N 1
ATOM 1411 C CA . VAL A 1 174 ? -33.297 0.295 15.656 1.00 62.72 174 VAL A CA 1
ATOM 1412 C C . VAL A 1 174 ? -33.177 1.177 14.419 1.00 62.72 174 VAL A C 1
ATOM 1414 O O . VAL A 1 174 ? -32.339 0.915 13.568 1.00 62.72 174 VAL A O 1
ATOM 1417 N N . LEU A 1 175 ? -33.939 2.274 14.364 1.00 62.84 175 LEU A N 1
ATOM 1418 C CA . LEU A 1 175 ? -33.782 3.244 13.292 1.00 62.84 175 LEU A CA 1
ATOM 1419 C C . LEU A 1 175 ? -32.385 3.854 13.297 1.00 62.84 175 LEU A C 1
ATOM 1421 O O . LEU A 1 175 ? -31.778 3.935 12.253 1.00 62.84 175 LEU A O 1
ATOM 1425 N N . MET A 1 176 ? -31.849 4.277 14.440 1.00 62.00 176 MET A N 1
ATOM 1426 C CA . MET A 1 176 ? -30.505 4.854 14.495 1.00 62.00 176 MET A CA 1
ATOM 1427 C C . MET A 1 176 ? -29.421 3.868 14.044 1.00 62.00 176 MET A C 1
ATOM 1429 O O . MET A 1 176 ? -28.509 4.278 13.341 1.00 62.00 176 MET A O 1
ATOM 1433 N N . ASP A 1 177 ? -29.544 2.588 14.400 1.00 59.31 177 ASP A N 1
ATOM 1434 C CA . ASP A 1 177 ? -28.682 1.511 13.899 1.00 59.31 177 ASP A CA 1
ATOM 1435 C C . ASP A 1 177 ? -28.784 1.390 12.368 1.00 59.31 177 ASP A C 1
ATOM 1437 O O . ASP A 1 177 ? -27.774 1.475 11.679 1.00 59.31 177 ASP A O 1
ATOM 1441 N N . ASP A 1 178 ? -29.997 1.327 11.811 1.00 60.78 178 ASP A N 1
ATOM 1442 C CA . ASP A 1 178 ? -30.216 1.290 10.354 1.00 60.78 178 ASP A CA 1
ATOM 1443 C C . ASP A 1 178 ? -29.795 2.585 9.635 1.00 60.78 178 ASP A C 1
ATOM 1445 O O . ASP A 1 178 ? -29.444 2.570 8.460 1.00 60.78 178 ASP A O 1
ATOM 1449 N N . LEU A 1 179 ? -29.826 3.722 10.327 1.00 56.62 179 LEU A N 1
ATOM 1450 C CA . LEU A 1 179 ? -29.447 5.030 9.798 1.00 56.62 179 LEU A CA 1
ATOM 1451 C C . LEU A 1 179 ? -27.939 5.265 9.820 1.00 56.62 179 LEU A C 1
ATOM 1453 O O . LEU A 1 179 ? -27.448 6.023 8.984 1.00 56.62 179 LEU A O 1
ATOM 1457 N N . MET A 1 180 ? -27.235 4.658 10.779 1.00 57.16 180 MET A N 1
ATOM 1458 C CA . MET A 1 180 ? -25.776 4.682 10.851 1.00 57.16 180 MET A CA 1
ATOM 1459 C C . MET A 1 180 ? -25.139 3.577 10.007 1.00 57.16 180 MET A C 1
ATOM 1461 O O . MET A 1 180 ? -24.001 3.756 9.591 1.00 57.16 180 MET A O 1
ATOM 1465 N N . LYS A 1 181 ? -25.869 2.504 9.668 1.00 57.16 181 LYS A N 1
ATOM 1466 C CA . LYS A 1 181 ? -25.538 1.582 8.561 1.00 57.16 181 LYS A CA 1
ATOM 1467 C C . LYS A 1 181 ? -25.709 2.263 7.200 1.00 57.16 181 LYS A C 1
ATOM 1469 O O . LYS A 1 181 ? -26.440 1.804 6.326 1.00 57.16 181 LYS A O 1
ATOM 1474 N N . ASP A 1 182 ? -25.082 3.417 7.032 1.00 57.59 182 ASP A N 1
ATOM 1475 C CA . ASP A 1 182 ? -24.869 3.965 5.710 1.00 57.59 182 ASP A CA 1
ATOM 1476 C C . ASP A 1 182 ? -23.784 3.110 5.053 1.00 57.59 182 ASP A C 1
ATOM 1478 O O . ASP A 1 182 ? -22.607 3.296 5.352 1.00 57.59 182 ASP A O 1
ATOM 1482 N N . ASP A 1 183 ? -24.188 2.174 4.183 1.00 55.31 183 ASP A N 1
ATOM 1483 C CA . ASP A 1 183 ? -23.353 1.180 3.474 1.00 55.31 183 ASP A CA 1
ATOM 1484 C C . ASP A 1 183 ? -22.203 1.786 2.624 1.00 55.31 183 ASP A C 1
ATOM 1486 O O . ASP A 1 183 ? -21.572 1.089 1.824 1.00 55.31 183 ASP A O 1
ATOM 1490 N N . GLY A 1 184 ? -21.934 3.088 2.748 1.00 66.00 184 GLY A N 1
ATOM 1491 C CA . GLY A 1 184 ? -20.780 3.771 2.175 1.00 66.00 184 GLY A CA 1
ATOM 1492 C C . GLY A 1 184 ? -19.808 4.393 3.185 1.00 66.00 184 GLY A C 1
ATOM 1493 O O . GLY A 1 184 ? -18.662 4.643 2.800 1.00 66.00 184 GLY A O 1
ATOM 1494 N N . PHE A 1 185 ? -20.201 4.672 4.437 1.00 76.50 185 PHE A N 1
ATOM 1495 C CA . PHE A 1 185 ? -19.330 5.394 5.376 1.00 76.50 185 PHE A CA 1
ATOM 1496 C C . PHE A 1 185 ? -18.159 4.528 5.829 1.00 76.50 185 PHE A C 1
ATOM 1498 O O . PHE A 1 185 ? -17.003 4.953 5.720 1.00 76.50 185 PHE A O 1
ATOM 1505 N N . GLU A 1 186 ? -18.425 3.306 6.301 1.00 78.75 186 GLU A N 1
ATOM 1506 C CA . GLU A 1 186 ? -17.348 2.451 6.794 1.00 78.75 186 GLU A CA 1
ATOM 1507 C C . GLU A 1 186 ? -16.406 2.044 5.664 1.00 78.75 186 GLU A C 1
ATOM 1509 O O . GLU A 1 186 ? -15.202 1.982 5.878 1.00 78.75 186 GLU A O 1
ATOM 1514 N N . GLN A 1 187 ? -16.930 1.851 4.453 1.00 76.75 187 GLN A N 1
ATOM 1515 C CA . GLN A 1 187 ? -16.163 1.545 3.245 1.00 76.75 187 GLN A CA 1
ATOM 1516 C C . GLN A 1 187 ? -15.308 2.738 2.808 1.00 76.75 187 GLN A C 1
ATOM 1518 O O . GLN A 1 187 ? -14.232 2.540 2.245 1.00 76.75 187 GLN A O 1
ATOM 1523 N N . ASN A 1 188 ? -15.763 3.974 3.034 1.00 77.25 188 ASN A N 1
ATOM 1524 C CA . ASN A 1 188 ? -14.967 5.166 2.749 1.00 77.25 188 ASN A CA 1
ATOM 1525 C C . ASN A 1 188 ? -13.824 5.322 3.762 1.00 77.25 188 ASN A C 1
ATOM 1527 O O . ASN A 1 188 ? -12.674 5.486 3.363 1.00 77.25 188 ASN A O 1
ATOM 1531 N N . ILE A 1 189 ? -14.116 5.188 5.063 1.00 81.88 189 ILE A N 1
ATOM 1532 C CA . ILE A 1 189 ? -13.086 5.216 6.114 1.00 81.88 189 ILE A CA 1
ATOM 1533 C C . ILE A 1 189 ? -12.088 4.078 5.919 1.00 81.88 189 ILE A C 1
ATOM 1535 O O . ILE A 1 189 ? -10.884 4.305 5.954 1.00 81.88 189 ILE A O 1
ATOM 1539 N N . GLU A 1 190 ? -12.572 2.865 5.668 1.00 84.19 190 GLU A N 1
ATOM 1540 C CA . GLU A 1 190 ? -11.736 1.716 5.342 1.00 84.19 190 GLU A CA 1
ATOM 1541 C C . GLU A 1 190 ? -10.825 2.018 4.161 1.00 84.19 190 GLU A C 1
ATOM 1543 O O . GLU A 1 190 ? -9.617 1.843 4.277 1.00 84.19 190 GLU A O 1
ATOM 1548 N N . ARG A 1 191 ? -11.374 2.505 3.046 1.00 75.56 191 ARG A N 1
ATOM 1549 C CA . ARG A 1 191 ? -10.587 2.825 1.855 1.00 75.56 191 ARG A CA 1
ATOM 1550 C C . ARG A 1 191 ? -9.474 3.816 2.166 1.00 75.56 191 ARG A C 1
ATOM 1552 O O . ARG A 1 191 ? -8.334 3.563 1.793 1.00 75.56 191 ARG A O 1
ATOM 1559 N N . GLU A 1 192 ? -9.785 4.913 2.848 1.00 75.69 192 GLU A N 1
ATOM 1560 C CA . GLU A 1 192 ? -8.794 5.942 3.177 1.00 75.69 192 GLU A CA 1
ATOM 1561 C C . GLU A 1 192 ? -7.749 5.449 4.188 1.00 75.69 192 GLU A C 1
ATOM 1563 O O . GLU A 1 192 ? -6.571 5.793 4.089 1.00 75.69 192 GLU A O 1
ATOM 1568 N N . VAL A 1 193 ? -8.139 4.586 5.129 1.00 80.62 193 VAL A N 1
ATOM 1569 C CA . VAL A 1 193 ? -7.205 3.940 6.059 1.00 80.62 193 VAL A CA 1
ATOM 1570 C C . VAL A 1 193 ? -6.303 2.944 5.331 1.00 80.62 193 VAL A C 1
ATOM 1572 O O . VAL A 1 193 ? -5.087 3.015 5.486 1.00 80.62 193 VAL A O 1
ATOM 1575 N N . LEU A 1 194 ? -6.868 2.035 4.531 1.00 78.62 194 LEU A N 1
ATOM 1576 C CA . LEU A 1 194 ? -6.114 1.029 3.778 1.00 78.62 194 LEU A CA 1
ATOM 1577 C C . LEU A 1 194 ? -5.154 1.687 2.792 1.00 78.62 194 LEU A C 1
ATOM 1579 O O . LEU A 1 194 ? -3.984 1.320 2.736 1.00 78.62 194 LEU A O 1
ATOM 1583 N N . ARG A 1 195 ? -5.605 2.727 2.086 1.00 71.31 195 ARG A N 1
ATOM 1584 C CA . ARG A 1 195 ? -4.760 3.550 1.212 1.00 71.31 195 ARG A CA 1
ATOM 1585 C C . ARG A 1 195 ? -3.519 4.085 1.927 1.00 71.31 195 ARG A C 1
ATOM 1587 O O . ARG A 1 195 ? -2.468 4.211 1.307 1.00 71.31 195 ARG A O 1
ATOM 1594 N N . ALA A 1 196 ? -3.650 4.409 3.209 1.00 71.25 196 ALA A N 1
ATOM 1595 C CA . ALA A 1 196 ? -2.583 4.985 4.011 1.00 71.25 196 ALA A CA 1
ATOM 1596 C C . ALA A 1 196 ? -1.697 3.943 4.719 1.00 71.25 196 ALA A C 1
ATOM 1598 O O . ALA A 1 196 ? -0.766 4.310 5.434 1.00 71.25 196 ALA A O 1
ATOM 1599 N N . ILE A 1 197 ? -1.938 2.645 4.549 1.00 74.69 197 ILE A N 1
ATOM 1600 C CA . ILE A 1 197 ? -1.104 1.610 5.180 1.00 74.69 197 ILE A CA 1
ATOM 1601 C C . ILE A 1 197 ? -0.582 0.582 4.173 1.00 74.69 197 ILE A C 1
ATOM 1603 O O . ILE A 1 197 ? 0.537 0.099 4.336 1.00 74.69 197 ILE A O 1
ATOM 1607 N N . VAL A 1 198 ? -1.342 0.305 3.110 1.00 75.94 198 VAL A N 1
ATOM 1608 C CA . VAL A 1 198 ? -0.965 -0.624 2.046 1.00 75.94 198 VAL A CA 1
ATOM 1609 C C . VAL A 1 198 ? 0.145 0.008 1.199 1.00 75.94 198 VAL A C 1
ATOM 1611 O O . VAL A 1 198 ? -0.055 1.100 0.656 1.00 75.94 198 VAL A O 1
ATOM 1614 N N . PRO A 1 199 ? 1.309 -0.652 1.047 1.00 74.62 199 PRO A N 1
ATOM 1615 C CA . PRO A 1 199 ? 2.349 -0.172 0.157 1.00 74.62 199 PRO A CA 1
ATOM 1616 C C . PRO A 1 199 ? 1.837 -0.073 -1.282 1.00 74.62 199 PRO A C 1
ATOM 1618 O O . PRO A 1 199 ? 1.278 -1.026 -1.821 1.00 74.62 199 PRO A O 1
ATOM 1621 N N . ARG A 1 200 ? 2.047 1.078 -1.918 1.00 76.12 200 ARG A N 1
ATOM 1622 C CA . ARG A 1 200 ? 1.667 1.330 -3.321 1.00 76.12 200 ARG A CA 1
ATOM 1623 C C . ARG A 1 200 ? 2.910 1.577 -4.154 1.00 76.12 200 ARG A C 1
ATOM 1625 O O . ARG A 1 200 ? 3.886 2.078 -3.613 1.00 76.12 200 ARG A O 1
ATOM 1632 N N . ILE A 1 201 ? 2.887 1.298 -5.456 1.00 76.12 201 ILE A N 1
ATOM 1633 C CA . ILE A 1 201 ? 3.987 1.753 -6.316 1.00 76.12 201 ILE A CA 1
ATOM 1634 C C . ILE A 1 201 ? 3.996 3.288 -6.298 1.00 76.12 201 ILE A C 1
ATOM 1636 O O . ILE A 1 201 ? 3.040 3.936 -6.719 1.00 76.12 201 ILE A O 1
ATOM 1640 N N . ALA A 1 202 ? 5.073 3.854 -5.768 1.00 72.88 202 ALA A N 1
ATOM 1641 C CA . ALA A 1 202 ? 5.341 5.282 -5.712 1.00 72.88 202 ALA A CA 1
ATOM 1642 C C . ALA A 1 202 ? 5.764 5.798 -7.087 1.00 72.88 202 ALA A C 1
ATOM 1644 O O . ALA A 1 202 ? 5.254 6.810 -7.573 1.00 72.88 202 ALA A O 1
ATOM 1645 N N . THR A 1 203 ? 6.711 5.073 -7.681 1.00 79.12 203 THR A N 1
ATOM 1646 C CA . THR A 1 203 ? 7.489 5.502 -8.834 1.00 79.12 203 THR A CA 1
ATOM 1647 C C . THR A 1 203 ? 7.999 4.279 -9.576 1.00 79.12 203 THR A C 1
ATOM 1649 O O . THR A 1 203 ? 8.378 3.282 -8.959 1.00 79.12 203 THR A O 1
ATOM 1652 N N . ILE A 1 204 ? 8.035 4.383 -10.900 1.00 83.62 204 ILE A N 1
ATOM 1653 C CA . ILE A 1 204 ? 8.790 3.467 -11.747 1.00 83.62 204 ILE A CA 1
ATOM 1654 C C . ILE A 1 204 ? 10.052 4.189 -12.201 1.00 83.62 204 ILE A C 1
ATOM 1656 O O . ILE A 1 204 ? 9.978 5.207 -12.897 1.00 83.62 204 ILE A O 1
ATOM 1660 N N . GLU A 1 205 ? 11.205 3.684 -11.782 1.00 85.88 205 GLU A N 1
ATOM 1661 C CA . GLU A 1 205 ? 12.492 4.196 -12.221 1.00 85.88 205 GLU A CA 1
ATOM 1662 C C . GLU A 1 205 ? 12.887 3.547 -13.548 1.00 85.88 205 GLU A C 1
ATOM 1664 O O . GLU A 1 205 ? 13.007 2.326 -13.654 1.00 85.88 205 GLU A O 1
ATOM 1669 N N . ILE A 1 206 ? 13.113 4.369 -14.571 1.00 87.94 206 ILE A N 1
ATOM 1670 C CA . ILE A 1 206 ? 13.552 3.893 -15.881 1.00 87.94 206 ILE A CA 1
ATOM 1671 C C . ILE A 1 206 ? 15.001 4.331 -16.103 1.00 87.94 206 ILE A C 1
ATOM 1673 O O . ILE A 1 206 ? 15.279 5.535 -16.168 1.00 87.94 206 ILE A O 1
ATOM 1677 N N . PRO A 1 207 ? 15.940 3.382 -16.248 1.00 87.38 207 PRO A N 1
ATOM 1678 C CA . PRO A 1 207 ? 17.320 3.702 -16.553 1.00 87.38 207 PRO A CA 1
ATOM 1679 C C . PRO A 1 207 ? 17.433 4.264 -17.971 1.00 87.38 207 PRO A C 1
ATOM 1681 O O . PRO A 1 207 ? 16.963 3.644 -18.924 1.00 87.38 207 PRO A O 1
ATOM 1684 N N . VAL A 1 208 ? 18.125 5.386 -18.148 1.00 88.38 208 VAL A N 1
ATOM 1685 C CA . VAL A 1 208 ? 18.380 6.025 -19.453 1.00 88.38 208 VAL A CA 1
ATOM 1686 C C . VAL A 1 208 ? 19.847 6.445 -19.564 1.00 88.38 208 VAL A C 1
ATOM 1688 O O . VAL A 1 208 ? 20.488 6.759 -18.565 1.00 88.38 208 VAL A O 1
ATOM 1691 N N . PHE A 1 209 ? 20.417 6.455 -20.765 1.00 87.44 209 PHE A N 1
ATOM 1692 C CA . PHE A 1 209 ? 21.766 6.979 -20.998 1.00 87.44 209 PHE A CA 1
ATOM 1693 C C . PHE A 1 209 ? 21.734 8.483 -21.272 1.00 87.44 209 PHE A C 1
ATOM 1695 O O . PHE A 1 209 ? 22.548 9.249 -20.741 1.00 87.44 209 PHE A O 1
ATOM 1702 N N . ASP A 1 210 ? 20.777 8.908 -22.099 1.00 89.44 210 ASP A N 1
ATOM 1703 C CA . ASP A 1 210 ? 20.572 10.302 -22.477 1.00 89.44 210 ASP A CA 1
ATOM 1704 C C . ASP A 1 210 ? 19.257 10.822 -21.893 1.00 89.44 210 ASP A C 1
ATOM 1706 O O . ASP A 1 210 ? 18.180 10.677 -22.467 1.00 89.44 210 ASP A O 1
ATOM 1710 N N . LEU A 1 211 ? 19.368 11.453 -20.721 1.00 90.56 211 LEU A N 1
ATOM 1711 C CA . LEU A 1 211 ? 18.220 11.954 -19.975 1.00 90.56 211 LEU A CA 1
ATOM 1712 C C . LEU A 1 211 ? 17.388 12.961 -20.776 1.00 90.56 211 LEU A C 1
ATOM 1714 O O . LEU A 1 211 ? 16.164 12.929 -20.695 1.00 90.56 211 LEU A O 1
ATOM 1718 N N . ARG A 1 212 ? 18.031 13.849 -21.542 1.00 92.00 212 ARG A N 1
ATOM 1719 C CA . ARG A 1 212 ? 17.324 14.894 -22.288 1.00 92.00 212 ARG A CA 1
ATOM 1720 C C . ARG A 1 212 ? 16.527 14.288 -23.429 1.00 92.00 212 ARG A C 1
ATOM 1722 O O . ARG A 1 212 ? 15.327 14.529 -23.534 1.00 92.00 212 ARG A O 1
ATOM 1729 N N . ARG A 1 213 ? 17.188 13.440 -24.222 1.00 94.19 213 ARG A N 1
ATOM 1730 C CA . ARG A 1 213 ? 16.555 12.710 -25.323 1.00 94.19 213 ARG A CA 1
ATOM 1731 C C . ARG A 1 213 ? 15.394 11.854 -24.825 1.00 94.19 213 ARG A C 1
ATOM 1733 O O . ARG A 1 213 ? 14.356 11.802 -25.479 1.00 94.19 213 ARG A O 1
ATOM 1740 N N . ALA A 1 214 ? 15.557 11.199 -23.677 1.00 93.31 214 ALA A N 1
ATOM 1741 C CA . ALA A 1 214 ? 14.489 10.422 -23.074 1.00 93.31 214 ALA A CA 1
ATOM 1742 C C . ALA A 1 214 ? 13.316 11.323 -22.653 1.00 93.31 214 ALA A C 1
ATOM 1744 O O . ALA A 1 214 ? 12.197 11.083 -23.091 1.00 93.31 214 ALA A O 1
ATOM 1745 N N . VAL A 1 215 ? 13.543 12.401 -21.892 1.00 91.75 215 VAL A N 1
ATOM 1746 C CA . VAL A 1 215 ? 12.467 13.329 -21.483 1.00 91.75 215 VAL A CA 1
ATOM 1747 C C . VAL A 1 215 ? 11.673 13.857 -22.680 1.00 91.75 215 VAL A C 1
ATOM 1749 O O . VAL A 1 215 ? 10.441 13.810 -22.658 1.00 91.75 215 VAL A O 1
ATOM 1752 N N . GLU A 1 216 ? 12.361 14.309 -23.729 1.00 92.38 216 GLU A N 1
ATOM 1753 C CA . GLU A 1 216 ? 11.732 14.782 -24.968 1.00 92.38 216 GLU A CA 1
ATOM 1754 C C . GLU A 1 216 ? 10.896 13.666 -25.620 1.00 92.38 216 GLU A C 1
ATOM 1756 O O . GLU A 1 216 ? 9.723 13.868 -25.938 1.00 92.38 216 GLU A O 1
ATOM 1761 N N . TRP A 1 217 ? 11.443 12.451 -25.723 1.00 93.94 217 TRP A N 1
ATOM 1762 C CA . TRP A 1 217 ? 10.748 11.312 -26.325 1.00 93.94 217 TRP A CA 1
ATOM 1763 C C . TRP A 1 217 ? 9.508 10.868 -25.540 1.00 93.94 217 TRP A C 1
ATOM 1765 O O . TRP A 1 217 ? 8.448 10.683 -26.136 1.00 93.94 217 TRP A O 1
ATOM 1775 N N . TYR A 1 218 ? 9.597 10.723 -24.213 1.00 91.19 218 TYR A N 1
ATOM 1776 C CA . TYR A 1 218 ? 8.445 10.347 -23.380 1.00 91.19 218 TYR A CA 1
ATOM 1777 C C . TYR A 1 218 ? 7.354 11.430 -23.434 1.00 91.19 218 TYR A C 1
ATOM 1779 O O . TYR A 1 218 ? 6.162 11.109 -23.425 1.00 91.19 218 TYR A O 1
ATOM 1787 N N . GLY A 1 219 ? 7.739 12.705 -23.545 1.00 87.75 219 GLY A N 1
ATOM 1788 C CA . GLY A 1 219 ? 6.800 13.807 -23.735 1.00 87.75 219 GLY A CA 1
ATOM 1789 C C . GLY A 1 219 ? 6.091 13.769 -25.086 1.00 87.75 219 GLY A C 1
ATOM 1790 O O . GLY A 1 219 ? 4.863 13.841 -25.146 1.00 87.75 219 GLY A O 1
ATOM 1791 N N . GLU A 1 220 ? 6.840 13.596 -26.173 1.00 87.88 220 GLU A N 1
ATOM 1792 C CA . GLU A 1 220 ? 6.291 13.599 -27.532 1.00 87.88 220 GLU A CA 1
ATOM 1793 C C . GLU A 1 220 ? 5.492 12.339 -27.873 1.00 87.88 220 GLU A C 1
ATOM 1795 O O . GLU A 1 220 ? 4.470 12.430 -28.563 1.00 87.88 220 GLU A O 1
ATOM 1800 N N . MET A 1 221 ? 5.973 11.167 -27.452 1.00 88.25 221 MET A N 1
ATOM 1801 C CA . MET A 1 221 ? 5.410 9.869 -27.838 1.00 88.25 221 MET A CA 1
ATOM 1802 C C . MET A 1 221 ? 4.308 9.415 -26.891 1.00 88.25 221 MET A C 1
ATOM 1804 O O . MET A 1 221 ? 3.291 8.898 -27.347 1.00 88.25 221 MET A O 1
ATOM 1808 N N . LEU A 1 222 ? 4.494 9.621 -25.585 1.00 86.56 222 LEU A N 1
ATOM 1809 C CA . LEU A 1 222 ? 3.586 9.113 -24.555 1.00 86.56 222 LEU A CA 1
ATOM 1810 C C . LEU A 1 222 ? 2.814 10.225 -23.834 1.00 86.56 222 LEU A C 1
ATOM 1812 O O . LEU A 1 222 ? 1.996 9.929 -22.965 1.00 86.56 222 LEU A O 1
ATOM 1816 N N . GLY A 1 223 ? 3.026 11.494 -24.197 1.00 82.69 223 GLY A N 1
ATOM 1817 C CA . GLY A 1 223 ? 2.310 12.631 -23.616 1.00 82.69 223 GLY A CA 1
ATOM 1818 C C . GLY A 1 223 ? 2.722 12.956 -22.178 1.00 82.69 223 GLY A C 1
ATOM 1819 O O . GLY A 1 223 ? 1.941 13.575 -21.447 1.00 82.69 223 GLY A O 1
ATOM 1820 N N . ALA A 1 224 ? 3.912 12.522 -21.753 1.00 84.75 224 ALA A N 1
ATOM 1821 C CA . ALA A 1 224 ? 4.437 12.809 -20.425 1.00 84.75 224 ALA A CA 1
ATOM 1822 C C . ALA A 1 224 ? 4.781 14.303 -20.257 1.00 84.75 224 ALA A C 1
ATOM 1824 O O . ALA A 1 224 ? 5.208 14.986 -21.185 1.00 84.75 224 ALA A O 1
ATOM 1825 N N . LYS A 1 225 ? 4.611 14.831 -19.049 1.00 84.50 225 LYS A N 1
ATOM 1826 C CA . LYS A 1 225 ? 4.975 16.194 -18.659 1.00 84.50 225 LYS A CA 1
ATOM 1827 C C . LYS A 1 225 ? 6.151 16.147 -17.703 1.00 84.50 225 LYS A C 1
ATOM 1829 O O . LYS A 1 225 ? 6.102 15.433 -16.705 1.00 84.50 225 LYS A O 1
ATOM 1834 N N . LEU A 1 226 ? 7.171 16.948 -17.986 1.00 85.62 226 LEU A N 1
ATOM 1835 C CA . LEU A 1 226 ? 8.283 17.159 -17.072 1.00 85.62 226 LEU A CA 1
ATOM 1836 C C . LEU A 1 226 ? 7.805 17.878 -15.809 1.00 85.62 226 LEU A C 1
ATOM 1838 O O . LEU A 1 226 ? 7.073 18.867 -15.887 1.00 85.62 226 LEU A O 1
ATOM 1842 N N . GLN A 1 227 ? 8.236 17.396 -14.648 1.00 83.25 227 GLN A N 1
ATOM 1843 C CA . GLN A 1 227 ? 8.074 18.127 -13.404 1.00 83.25 227 GLN A CA 1
ATOM 1844 C C . GLN A 1 227 ? 9.177 19.179 -13.249 1.00 83.25 227 GLN A C 1
ATOM 1846 O O . GLN A 1 227 ? 10.352 18.842 -13.116 1.00 83.25 227 GLN A O 1
ATOM 1851 N N . GLY A 1 228 ? 8.772 20.446 -13.168 1.00 79.88 228 GLY A N 1
ATOM 1852 C CA . GLY A 1 228 ? 9.686 21.576 -13.002 1.00 79.88 228 GLY A CA 1
ATOM 1853 C C . GLY A 1 228 ? 10.325 22.037 -14.313 1.00 79.88 228 GLY A C 1
ATOM 1854 O O . GLY A 1 228 ? 10.003 21.550 -15.395 1.00 79.88 228 GLY A O 1
ATOM 1855 N N . GLU A 1 229 ? 11.217 23.019 -14.202 1.00 84.25 229 GLU A N 1
ATOM 1856 C CA . GLU A 1 229 ? 11.966 23.560 -15.337 1.00 84.25 229 GLU A CA 1
ATOM 1857 C C . GLU A 1 229 ? 13.234 22.741 -15.580 1.00 84.25 229 GLU A C 1
ATOM 1859 O O . GLU A 1 229 ? 13.949 22.396 -14.639 1.00 84.25 229 GLU A O 1
ATOM 1864 N N . TRP A 1 230 ? 13.509 22.431 -16.847 1.00 88.31 230 TRP A N 1
ATOM 1865 C CA . TRP A 1 230 ? 14.674 21.644 -17.240 1.00 88.31 230 TRP A CA 1
ATOM 1866 C C . TRP A 1 230 ? 15.996 22.302 -16.822 1.00 88.31 230 TRP A C 1
ATOM 1868 O O . TRP A 1 230 ? 16.161 23.518 -16.915 1.00 88.31 230 TRP A O 1
ATOM 1878 N N . ASN A 1 231 ? 16.971 21.472 -16.449 1.00 85.75 231 ASN A N 1
ATOM 1879 C CA . ASN A 1 231 ? 18.341 21.888 -16.175 1.00 85.75 231 ASN A CA 1
ATOM 1880 C C . ASN A 1 231 ? 19.321 20.823 -16.698 1.00 85.75 231 ASN A C 1
ATOM 1882 O O . ASN A 1 231 ? 19.201 19.642 -16.379 1.00 85.75 231 ASN A O 1
ATOM 1886 N N . ASP A 1 232 ? 20.311 21.249 -17.487 1.00 85.81 232 ASP A N 1
ATOM 1887 C CA . ASP A 1 232 ? 21.271 20.359 -18.157 1.00 85.81 232 ASP A CA 1
ATOM 1888 C C . ASP A 1 232 ? 22.230 19.624 -17.194 1.00 85.81 232 ASP A C 1
ATOM 1890 O O . ASP A 1 232 ? 22.868 18.638 -17.573 1.00 85.81 232 ASP A O 1
ATOM 1894 N N . GLU A 1 233 ? 22.322 20.048 -15.932 1.00 85.88 233 GLU A N 1
ATOM 1895 C CA . GLU A 1 233 ? 23.085 19.352 -14.890 1.00 85.88 233 GLU A CA 1
ATOM 1896 C C . GLU A 1 233 ? 22.325 18.160 -14.289 1.00 85.88 233 GLU A C 1
ATOM 1898 O O . GLU A 1 233 ? 22.909 17.351 -13.554 1.00 85.88 233 GLU A O 1
ATOM 1903 N N . TRP A 1 234 ? 21.030 18.021 -14.594 1.00 85.06 234 TRP A N 1
ATOM 1904 C CA . TRP A 1 234 ? 20.207 16.950 -14.054 1.00 85.06 234 TRP A CA 1
ATOM 1905 C C . TRP A 1 234 ? 20.733 15.570 -14.447 1.00 85.06 234 TRP A C 1
ATOM 1907 O O . TRP A 1 234 ? 21.131 15.283 -15.577 1.00 85.06 234 TRP A O 1
ATOM 1917 N N . LYS A 1 235 ? 20.724 14.682 -13.454 1.00 84.69 235 LYS A N 1
ATOM 1918 C CA . LYS A 1 235 ? 21.059 13.260 -13.605 1.00 84.69 235 LYS A CA 1
ATOM 1919 C C . LYS A 1 235 ? 19.833 12.360 -13.473 1.00 84.69 235 LYS A C 1
ATOM 1921 O O . LYS A 1 235 ? 19.951 11.152 -13.634 1.00 84.69 235 LYS A O 1
ATOM 1926 N N . ALA A 1 236 ? 18.679 12.944 -13.179 1.00 87.44 236 ALA A N 1
ATOM 1927 C CA . ALA A 1 236 ? 17.394 12.277 -13.194 1.00 87.44 236 ALA A CA 1
ATOM 1928 C C . ALA A 1 236 ? 16.288 13.305 -13.456 1.00 87.44 236 ALA A C 1
ATOM 1930 O O . ALA A 1 236 ? 16.481 14.492 -13.181 1.00 87.44 236 ALA A O 1
ATOM 1931 N N . ALA A 1 237 ? 15.156 12.857 -13.985 1.00 88.00 237 ALA A N 1
ATOM 1932 C CA . ALA A 1 237 ? 14.005 13.695 -14.294 1.00 88.00 237 ALA A CA 1
ATOM 1933 C C . ALA A 1 237 ? 12.715 12.970 -13.915 1.00 88.00 237 ALA A C 1
ATOM 1935 O O . ALA A 1 237 ? 12.578 11.771 -14.146 1.00 88.00 237 ALA A O 1
ATOM 1936 N N . MET A 1 238 ? 11.762 13.707 -13.350 1.00 86.50 238 MET A N 1
ATOM 1937 C CA . MET A 1 238 ? 10.457 13.169 -12.979 1.00 86.50 238 MET A CA 1
ATOM 1938 C C . MET A 1 238 ? 9.415 13.564 -14.020 1.00 86.50 238 MET A C 1
ATOM 1940 O O . MET A 1 238 ? 9.313 14.736 -14.390 1.00 86.50 238 MET A O 1
ATOM 1944 N N . LEU A 1 239 ? 8.660 12.576 -14.490 1.00 84.69 239 LEU A N 1
ATOM 1945 C CA . LEU A 1 239 ? 7.647 12.708 -15.523 1.00 84.69 239 LEU A CA 1
ATOM 1946 C C . LEU A 1 239 ? 6.264 12.291 -15.005 1.00 84.69 239 LEU A C 1
ATOM 1948 O O . LEU A 1 239 ? 6.126 11.282 -14.311 1.00 84.69 239 LEU A O 1
ATOM 1952 N N . HIS A 1 240 ? 5.239 13.034 -15.428 1.00 79.12 240 HIS A N 1
ATOM 1953 C CA . HIS A 1 240 ? 3.827 12.811 -15.090 1.00 79.12 240 HIS A CA 1
ATOM 1954 C C . HIS A 1 240 ? 2.965 12.667 -16.336 1.00 79.12 240 HIS A C 1
ATOM 1956 O O . HIS A 1 240 ? 3.103 13.445 -17.275 1.00 79.12 240 HIS A O 1
ATOM 1962 N N . PHE A 1 241 ? 2.012 11.741 -16.347 1.00 74.94 241 PHE A N 1
ATOM 1963 C CA . PHE A 1 241 ? 1.078 11.600 -17.469 1.00 74.94 241 PHE A CA 1
ATOM 1964 C C . PHE A 1 241 ? -0.190 12.441 -17.262 1.00 74.94 241 PHE A C 1
ATOM 1966 O O . PHE A 1 241 ? -0.700 12.580 -16.151 1.00 74.94 241 PHE A O 1
ATOM 1973 N N . GLN A 1 242 ? -0.718 13.023 -18.347 1.00 56.72 242 GLN A N 1
ATOM 1974 C CA . GLN A 1 242 ? -1.834 13.984 -18.285 1.00 56.72 242 GLN A CA 1
ATOM 1975 C C . GLN A 1 242 ? -3.164 13.392 -17.794 1.00 56.72 242 GLN A C 1
ATOM 1977 O O . GLN A 1 242 ? -4.020 14.145 -17.342 1.00 56.72 242 GLN A O 1
ATOM 1982 N N . GLY A 1 243 ? -3.338 12.068 -17.827 1.00 53.47 243 GLY A N 1
ATOM 1983 C CA . GLY A 1 243 ? -4.536 11.411 -17.298 1.00 53.47 243 GLY A CA 1
ATOM 1984 C C . GLY A 1 243 ? -4.648 11.395 -15.768 1.00 53.47 243 GLY A C 1
ATOM 1985 O O . GLY A 1 243 ? -5.602 10.818 -15.254 1.00 53.47 243 GLY A O 1
ATOM 1986 N N . GLY A 1 244 ? -3.692 11.996 -15.050 1.00 47.41 244 GLY A N 1
ATOM 1987 C CA . GLY A 1 244 ? -3.639 11.926 -13.595 1.00 47.41 244 GLY A CA 1
ATOM 1988 C C . GLY A 1 244 ? -2.614 12.846 -12.938 1.00 47.41 244 GLY A C 1
ATOM 1989 O O . GLY A 1 244 ? -2.037 12.454 -11.934 1.00 47.41 244 GLY A O 1
ATOM 1990 N N . SER A 1 245 ? -2.431 14.090 -13.402 1.00 35.56 245 SER A N 1
ATOM 1991 C CA . SER A 1 245 ? -1.656 15.086 -12.630 1.00 35.56 245 SER A CA 1
ATOM 1992 C C . SER A 1 245 ? -2.318 15.493 -11.296 1.00 35.56 245 SER A C 1
ATOM 1994 O O . SER A 1 245 ? -1.833 16.396 -10.620 1.00 35.56 245 SER A O 1
ATOM 1996 N N . GLY A 1 246 ? -3.424 14.848 -10.915 1.00 37.91 246 GLY A N 1
ATOM 1997 C CA . GLY A 1 246 ? -4.084 15.003 -9.622 1.00 37.91 246 GLY A CA 1
ATOM 1998 C C . GLY A 1 246 ? -4.920 13.796 -9.185 1.00 37.91 246 GLY A C 1
ATOM 1999 O O . GLY A 1 246 ? -5.742 13.955 -8.288 1.00 37.91 246 GLY A O 1
ATOM 2000 N N . ALA A 1 247 ? -4.740 12.614 -9.791 1.00 38.69 247 ALA A N 1
ATOM 2001 C CA . ALA A 1 247 ? -5.429 11.391 -9.376 1.00 38.69 247 ALA A CA 1
ATOM 2002 C C . ALA A 1 247 ? -4.497 10.525 -8.517 1.00 38.69 247 ALA A C 1
ATOM 2004 O O . ALA A 1 247 ? -3.383 10.196 -8.916 1.00 38.69 247 ALA A O 1
ATOM 2005 N N . VAL A 1 248 ? -4.979 10.169 -7.331 1.00 43.44 248 VAL A N 1
ATOM 2006 C CA . VAL A 1 248 ? -4.352 9.278 -6.348 1.00 43.44 248 VAL A CA 1
ATOM 2007 C C . VAL A 1 248 ? -3.594 8.097 -6.974 1.00 43.44 248 VAL A C 1
ATOM 2009 O O . VAL A 1 248 ? -4.189 7.283 -7.672 1.00 43.44 248 VAL A O 1
ATOM 2012 N N . GLY A 1 249 ? -2.320 7.917 -6.612 1.00 44.75 249 GLY A N 1
ATOM 2013 C CA . GLY A 1 249 ? -1.652 6.614 -6.740 1.00 44.75 249 GLY A CA 1
ATOM 2014 C C . GLY A 1 249 ? -1.256 6.191 -8.156 1.00 44.75 249 GLY A C 1
ATOM 2015 O O . GLY A 1 249 ? -0.992 5.012 -8.366 1.00 44.75 249 GLY A O 1
ATOM 2016 N N . VAL A 1 250 ? -1.175 7.112 -9.122 1.00 52.44 250 VAL A N 1
ATOM 2017 C CA . VAL A 1 250 ? -0.534 6.814 -10.410 1.00 52.44 250 VAL A CA 1
ATOM 2018 C C . VAL A 1 250 ? 0.986 6.945 -10.255 1.00 52.44 250 VAL A C 1
ATOM 2020 O O . VAL A 1 250 ? 1.452 8.041 -9.935 1.00 52.44 250 VAL A O 1
ATOM 2023 N N . PRO A 1 251 ? 1.773 5.877 -10.491 1.00 60.19 251 PRO A N 1
ATOM 2024 C CA . PRO A 1 251 ? 3.224 5.957 -10.394 1.00 60.19 251 PRO A CA 1
ATOM 2025 C C . PRO A 1 251 ? 3.774 7.007 -11.354 1.00 60.19 251 PRO A C 1
ATOM 2027 O O . PRO A 1 251 ? 3.464 6.995 -12.550 1.00 60.19 251 PRO A O 1
ATOM 2030 N N . SER A 1 252 ? 4.605 7.909 -10.835 1.00 72.00 252 SER A N 1
ATOM 2031 C CA . SER A 1 252 ? 5.406 8.791 -11.683 1.00 72.00 252 SER A CA 1
ATOM 2032 C C . SER A 1 252 ? 6.501 7.977 -12.366 1.00 72.00 252 SER A C 1
ATOM 2034 O O . SER A 1 252 ? 6.989 6.991 -11.810 1.00 72.00 252 SER A O 1
ATOM 2036 N N . VAL A 1 253 ? 6.906 8.390 -13.564 1.00 84.06 253 VAL A N 1
ATOM 2037 C CA . VAL A 1 253 ? 8.094 7.820 -14.206 1.00 84.06 253 VAL A CA 1
ATOM 2038 C C . VAL A 1 253 ? 9.287 8.668 -13.802 1.00 84.06 253 VAL A C 1
ATOM 2040 O O . VAL A 1 253 ? 9.305 9.879 -14.029 1.00 84.06 253 VAL A O 1
ATOM 2043 N N . TYR A 1 254 ? 10.283 8.041 -13.193 1.00 86.94 254 TYR A N 1
ATOM 2044 C CA . TYR A 1 254 ? 11.526 8.692 -12.814 1.00 86.94 254 TYR A CA 1
ATOM 2045 C C . TYR A 1 254 ? 12.637 8.197 -13.728 1.00 86.94 254 TYR A C 1
ATOM 2047 O O . TYR A 1 254 ? 13.125 7.078 -13.612 1.00 86.94 254 TYR A O 1
ATOM 2055 N N . LEU A 1 255 ? 13.003 9.027 -14.697 1.00 89.31 255 LEU A N 1
ATOM 2056 C CA . LEU A 1 255 ? 14.085 8.716 -15.615 1.00 89.31 255 LEU A CA 1
ATOM 2057 C C . LEU A 1 255 ? 15.408 8.946 -14.899 1.00 89.31 255 LEU A C 1
ATOM 2059 O O . LEU A 1 255 ? 15.669 10.055 -14.429 1.00 89.31 255 LEU A O 1
ATOM 2063 N N . VAL A 1 256 ? 16.257 7.926 -14.842 1.00 87.69 256 VAL A N 1
ATOM 2064 C CA . VAL A 1 256 ? 17.533 7.987 -14.130 1.00 87.69 256 VAL A CA 1
ATOM 2065 C C . VAL A 1 256 ? 18.689 7.766 -15.085 1.00 87.69 256 VAL A C 1
ATOM 2067 O O . VAL A 1 256 ? 18.781 6.732 -15.743 1.00 87.69 256 VAL A O 1
ATOM 2070 N N . LYS A 1 257 ? 19.631 8.713 -15.112 1.00 88.06 257 LYS A N 1
ATOM 2071 C CA . LYS A 1 257 ? 20.841 8.567 -15.913 1.00 88.06 257 LYS A CA 1
ATOM 2072 C C . LYS A 1 257 ? 21.752 7.479 -15.339 1.00 88.06 257 LYS A C 1
ATOM 2074 O O . LYS A 1 257 ? 22.230 7.585 -14.204 1.00 88.06 257 LYS A O 1
ATOM 2079 N N . THR A 1 258 ? 22.057 6.467 -16.141 1.00 84.81 258 THR A N 1
ATOM 2080 C CA . THR A 1 258 ? 22.887 5.325 -15.738 1.00 84.81 258 THR A CA 1
ATOM 2081 C C . THR A 1 258 ? 23.761 4.806 -16.881 1.00 84.81 258 THR A C 1
ATOM 2083 O O . THR A 1 258 ? 23.465 5.015 -18.054 1.00 84.81 258 THR A O 1
ATOM 2086 N N . GLU A 1 259 ? 24.848 4.127 -16.516 1.00 76.38 259 GLU A N 1
ATOM 2087 C CA . GLU A 1 259 ? 25.698 3.343 -17.427 1.00 76.38 259 GLU A CA 1
ATOM 2088 C C . GLU A 1 259 ? 25.374 1.836 -17.363 1.00 76.38 259 GLU A C 1
ATOM 2090 O O . GLU A 1 259 ? 25.813 1.063 -18.215 1.00 76.38 259 GLU A O 1
ATOM 2095 N N . ASP A 1 260 ? 24.599 1.413 -16.359 1.00 69.75 260 ASP A N 1
ATOM 2096 C CA . ASP A 1 260 ? 24.170 0.031 -16.150 1.00 69.75 260 ASP A CA 1
ATOM 2097 C C . ASP A 1 260 ? 22.829 -0.250 -16.838 1.00 69.75 260 ASP A C 1
ATOM 2099 O O . ASP A 1 260 ? 21.917 0.575 -16.827 1.00 69.75 260 ASP A O 1
ATOM 2103 N N . THR A 1 261 ? 22.746 -1.403 -17.495 1.00 58.09 261 THR A N 1
ATOM 2104 C CA . THR A 1 261 ? 21.845 -1.644 -18.634 1.00 58.09 261 THR A CA 1
ATOM 2105 C C . THR A 1 261 ? 21.217 -3.025 -18.648 1.00 58.09 261 THR A C 1
ATOM 2107 O O . THR A 1 261 ? 20.501 -3.344 -19.591 1.00 58.09 261 THR A O 1
ATOM 2110 N N . ARG A 1 262 ? 21.519 -3.881 -17.666 1.00 60.09 262 ARG A N 1
ATOM 2111 C CA . ARG A 1 262 ? 21.337 -5.328 -17.845 1.00 60.09 262 ARG A CA 1
ATOM 2112 C C . ARG A 1 262 ? 20.281 -5.990 -16.964 1.00 60.09 262 ARG A C 1
ATOM 2114 O O . ARG A 1 262 ? 20.063 -7.173 -17.183 1.00 60.09 262 ARG A O 1
ATOM 2121 N N . ARG A 1 263 ? 19.653 -5.307 -15.993 1.00 60.97 263 ARG A N 1
ATOM 2122 C CA . ARG A 1 263 ? 18.746 -5.944 -15.006 1.00 60.97 263 ARG A CA 1
ATOM 2123 C C . ARG A 1 263 ? 17.662 -5.000 -14.472 1.00 60.97 263 ARG A C 1
ATOM 2125 O O . ARG A 1 263 ? 17.753 -3.791 -14.671 1.00 60.97 263 ARG A O 1
ATOM 2132 N N . LEU A 1 264 ? 16.711 -5.540 -13.696 1.00 68.44 264 LEU A N 1
ATOM 2133 C CA . LEU A 1 264 ? 15.771 -4.800 -12.818 1.00 68.44 264 LEU A CA 1
ATOM 2134 C C . LEU A 1 264 ? 16.446 -3.993 -11.689 1.00 68.44 264 LEU A C 1
ATOM 2136 O O . LEU A 1 264 ? 15.804 -3.477 -10.774 1.00 68.44 264 LEU A O 1
ATOM 2140 N N . ILE A 1 265 ? 17.768 -3.916 -11.745 1.00 71.88 265 ILE A N 1
ATOM 2141 C CA . ILE A 1 265 ? 18.648 -3.274 -10.796 1.00 71.88 265 ILE A CA 1
ATOM 2142 C C . ILE A 1 265 ? 19.711 -2.567 -11.624 1.00 71.88 265 ILE A C 1
ATOM 2144 O O . ILE A 1 265 ? 20.294 -3.185 -12.519 1.00 71.88 265 ILE A O 1
ATOM 2148 N N . PHE A 1 266 ? 19.990 -1.303 -11.321 1.00 76.75 266 PHE A N 1
ATOM 2149 C CA . PHE A 1 266 ? 21.018 -0.549 -12.035 1.00 76.75 266 PHE A CA 1
ATOM 2150 C C . PHE A 1 266 ? 21.791 0.394 -11.110 1.00 76.75 266 PHE A C 1
ATOM 2152 O O . PHE A 1 266 ? 21.300 0.845 -10.075 1.00 76.75 266 PHE A O 1
ATOM 2159 N N . LYS A 1 267 ? 23.036 0.709 -11.474 1.00 78.50 267 LYS A N 1
ATOM 2160 C CA . LYS A 1 267 ? 23.880 1.664 -10.743 1.00 78.50 267 LYS A CA 1
ATOM 2161 C C . LYS A 1 267 ? 23.659 3.104 -11.218 1.00 78.50 267 LYS A C 1
ATOM 2163 O O . LYS A 1 267 ? 24.129 3.492 -12.283 1.00 78.50 267 LYS A O 1
ATOM 2168 N N . ASN A 1 268 ? 23.038 3.937 -10.387 1.00 75.25 268 ASN A N 1
ATOM 2169 C CA . ASN A 1 268 ? 22.789 5.348 -10.691 1.00 75.25 268 ASN A CA 1
ATOM 2170 C C . ASN A 1 268 ? 24.097 6.170 -10.735 1.00 75.25 268 ASN A C 1
ATOM 2172 O O . ASN A 1 268 ? 24.895 6.149 -9.795 1.00 75.25 268 ASN A O 1
ATOM 2176 N N . THR A 1 269 ? 24.298 6.959 -11.797 1.00 77.31 269 THR A N 1
ATOM 2177 C CA . THR A 1 269 ? 25.517 7.778 -11.990 1.00 77.31 269 THR A CA 1
ATOM 2178 C C . THR A 1 269 ? 25.629 8.996 -11.065 1.00 77.31 269 THR A C 1
ATOM 2180 O O . THR A 1 269 ? 26.732 9.470 -10.809 1.00 77.31 269 THR A O 1
ATOM 2183 N N . ARG A 1 270 ? 24.513 9.511 -10.537 1.00 73.12 270 ARG A N 1
ATOM 2184 C CA . ARG A 1 270 ? 24.438 10.676 -9.639 1.00 73.12 270 ARG A CA 1
ATOM 2185 C C . ARG A 1 270 ? 25.055 10.408 -8.271 1.00 73.12 270 ARG A C 1
ATOM 2187 O O . ARG A 1 270 ? 25.718 11.279 -7.719 1.00 73.12 270 ARG A O 1
ATOM 2194 N N . HIS A 1 271 ? 24.791 9.229 -7.715 1.00 73.31 271 HIS A N 1
ATOM 2195 C CA . HIS A 1 271 ? 25.179 8.889 -6.343 1.00 73.31 271 HIS A CA 1
ATOM 2196 C C . HIS A 1 271 ? 26.027 7.614 -6.248 1.00 73.31 271 HIS A C 1
ATOM 2198 O O . HIS A 1 271 ? 26.569 7.320 -5.189 1.00 73.31 271 HIS A O 1
ATOM 2204 N N . GLY A 1 272 ? 26.157 6.851 -7.338 1.00 71.69 272 GLY A N 1
ATOM 2205 C CA . GLY A 1 272 ? 26.912 5.598 -7.372 1.00 71.69 272 GLY A CA 1
ATOM 2206 C C . GLY A 1 272 ? 26.229 4.423 -6.666 1.00 71.69 272 GLY A C 1
ATOM 2207 O O . GLY A 1 272 ? 26.822 3.345 -6.610 1.00 71.69 272 GLY A O 1
ATOM 2208 N N . TYR A 1 273 ? 25.015 4.618 -6.143 1.00 73.19 273 TYR A N 1
ATOM 2209 C CA . TYR A 1 273 ? 24.224 3.588 -5.476 1.00 73.19 273 TYR A CA 1
ATOM 2210 C C . TYR A 1 273 ? 23.471 2.707 -6.471 1.00 73.19 273 TYR A C 1
ATOM 2212 O O . TYR A 1 273 ? 23.154 3.117 -7.589 1.00 73.19 273 TYR A O 1
ATOM 2220 N N . ILE A 1 274 ? 23.187 1.488 -6.024 1.00 75.88 274 ILE A N 1
ATOM 2221 C CA . ILE A 1 274 ? 22.318 0.541 -6.709 1.00 75.88 274 ILE A CA 1
ATOM 2222 C C . ILE A 1 274 ? 20.864 0.963 -6.464 1.00 75.88 274 ILE A C 1
ATOM 2224 O O . ILE A 1 274 ? 20.482 1.160 -5.310 1.00 75.88 274 ILE A O 1
ATOM 2228 N N . GLN A 1 275 ? 20.086 1.109 -7.534 1.00 76.56 275 GLN A N 1
ATOM 2229 C CA . GLN A 1 275 ? 18.666 1.444 -7.502 1.00 76.56 275 GLN A CA 1
ATOM 2230 C C . GLN A 1 275 ? 17.798 0.315 -8.063 1.00 76.56 275 GLN A C 1
ATOM 2232 O O . GLN A 1 275 ? 18.244 -0.489 -8.886 1.00 76.56 275 GLN A O 1
ATOM 2237 N N . SER A 1 276 ? 16.563 0.280 -7.573 1.00 80.38 276 SER A N 1
ATOM 2238 C CA . SER A 1 276 ? 15.446 -0.545 -8.021 1.00 80.38 276 SER A CA 1
ATOM 2239 C C . SER A 1 276 ? 14.702 0.112 -9.176 1.00 80.38 276 SER A C 1
ATOM 2241 O O . SER A 1 276 ? 14.657 1.329 -9.282 1.00 80.38 276 SER A O 1
ATOM 2243 N N . VAL A 1 277 ? 14.051 -0.695 -10.010 1.00 80.50 277 VAL A N 1
ATOM 2244 C CA . VAL A 1 277 ? 13.102 -0.196 -11.023 1.00 80.50 277 VAL A CA 1
ATOM 2245 C C . VAL A 1 277 ? 11.750 0.167 -10.400 1.00 80.50 277 VAL A C 1
ATOM 2247 O O . VAL A 1 277 ? 11.039 1.029 -10.909 1.00 80.50 277 VAL A O 1
ATOM 2250 N N . ILE A 1 278 ? 11.377 -0.485 -9.297 1.00 84.19 278 ILE A N 1
ATOM 2251 C CA . ILE A 1 278 ? 10.069 -0.330 -8.659 1.00 84.19 278 ILE A CA 1
ATOM 2252 C C . ILE A 1 278 ? 10.275 0.206 -7.251 1.00 84.19 278 ILE A C 1
ATOM 2254 O O . ILE A 1 278 ? 10.807 -0.497 -6.390 1.00 84.19 278 ILE A O 1
ATOM 2258 N N . ASP A 1 279 ? 9.787 1.417 -7.010 1.00 83.62 279 ASP A N 1
ATOM 2259 C CA . ASP A 1 279 ? 9.794 2.022 -5.688 1.00 83.62 279 ASP A CA 1
ATOM 2260 C C . ASP A 1 279 ? 8.387 1.995 -5.106 1.00 83.62 279 ASP A C 1
ATOM 2262 O O . ASP A 1 279 ? 7.435 2.504 -5.698 1.00 83.62 279 ASP A O 1
ATOM 2266 N N . LEU A 1 280 ? 8.255 1.396 -3.929 1.00 83.62 280 LEU A N 1
ATOM 2267 C CA . LEU A 1 280 ? 7.034 1.358 -3.144 1.00 83.62 280 LEU A CA 1
ATOM 2268 C C . LEU A 1 280 ? 6.983 2.554 -2.192 1.00 83.62 280 LEU A C 1
ATOM 2270 O O . LEU A 1 280 ? 7.992 2.975 -1.639 1.00 83.62 280 LEU A O 1
ATOM 2274 N N . TYR A 1 281 ? 5.792 3.071 -1.943 1.00 81.88 281 TYR A N 1
ATOM 2275 C CA . TYR A 1 281 ? 5.523 4.073 -0.926 1.00 81.88 281 TYR A CA 1
ATOM 2276 C C . TYR A 1 281 ? 4.810 3.420 0.254 1.00 81.88 281 TYR A C 1
ATOM 2278 O O . TYR A 1 281 ? 3.824 2.712 0.056 1.00 81.88 281 TYR A O 1
ATOM 2286 N N . THR A 1 282 ? 5.252 3.715 1.474 1.00 80.12 282 THR A N 1
ATOM 2287 C CA . THR A 1 282 ? 4.556 3.367 2.720 1.00 80.12 282 THR A CA 1
ATOM 2288 C C . THR A 1 282 ? 4.596 4.536 3.700 1.00 80.12 282 THR A C 1
ATOM 2290 O O . THR A 1 282 ? 5.601 5.239 3.798 1.00 80.12 282 THR A O 1
ATOM 2293 N N . HIS A 1 283 ? 3.526 4.732 4.473 1.00 76.75 283 HIS A N 1
ATOM 2294 C CA . HIS A 1 283 ? 3.507 5.755 5.520 1.00 76.75 283 HIS A CA 1
ATOM 2295 C C . HIS A 1 283 ? 4.375 5.376 6.737 1.00 76.75 283 HIS A C 1
ATOM 2297 O O . HIS A 1 283 ? 4.899 6.268 7.406 1.00 76.75 283 HIS A O 1
ATOM 2303 N N . ASP A 1 284 ? 4.577 4.080 7.020 1.00 76.94 284 ASP A N 1
ATOM 2304 C CA . ASP A 1 284 ? 5.438 3.606 8.117 1.00 76.94 284 ASP A CA 1
ATOM 2305 C C . ASP A 1 284 ? 6.619 2.792 7.608 1.00 76.94 284 ASP A C 1
ATOM 2307 O O . ASP A 1 284 ? 6.649 1.561 7.635 1.00 76.94 284 ASP A O 1
ATOM 2311 N N . LEU A 1 285 ? 7.648 3.529 7.195 1.00 84.75 285 LEU A N 1
ATOM 2312 C CA . LEU A 1 285 ? 8.895 2.963 6.703 1.00 84.75 285 LEU A CA 1
ATOM 2313 C C . LEU A 1 285 ? 9.555 2.011 7.715 1.00 84.75 285 LEU A C 1
ATOM 2315 O O . LEU A 1 285 ? 10.087 0.972 7.328 1.00 84.75 285 LEU A O 1
ATOM 2319 N N . LYS A 1 286 ? 9.522 2.337 9.015 1.00 84.81 286 LYS A N 1
ATOM 2320 C CA . LYS A 1 286 ? 10.172 1.531 10.066 1.00 84.81 286 LYS A CA 1
ATOM 2321 C C . LYS A 1 286 ? 9.368 0.276 10.387 1.00 84.81 286 LYS A C 1
ATOM 2323 O O . LYS A 1 286 ? 9.955 -0.779 10.632 1.00 84.81 286 LYS A O 1
ATOM 2328 N N . GLY A 1 287 ? 8.042 0.378 10.417 1.00 79.88 287 GLY A N 1
ATOM 2329 C CA . GLY A 1 287 ? 7.143 -0.767 10.534 1.00 79.88 287 GLY A CA 1
ATOM 2330 C C . GLY A 1 287 ? 7.308 -1.718 9.363 1.00 79.88 287 GLY A C 1
ATOM 2331 O O . GLY A 1 287 ? 7.566 -2.897 9.590 1.00 79.88 287 GLY A O 1
ATOM 2332 N N . TYR A 1 288 ? 7.280 -1.201 8.134 1.00 82.56 288 TYR A N 1
ATOM 2333 C CA . TYR A 1 288 ? 7.447 -2.019 6.935 1.00 82.56 288 TYR A CA 1
ATOM 2334 C C . TYR A 1 288 ? 8.831 -2.679 6.866 1.00 82.56 288 TYR A C 1
ATOM 2336 O O . TYR A 1 288 ? 8.939 -3.864 6.573 1.00 82.56 288 TYR A O 1
ATOM 2344 N N . TYR A 1 289 ? 9.896 -1.967 7.248 1.00 87.88 289 TYR A N 1
ATOM 2345 C CA . TYR A 1 289 ? 11.233 -2.558 7.385 1.00 87.88 289 TYR A CA 1
ATOM 2346 C C . TYR A 1 289 ? 11.258 -3.753 8.352 1.00 87.88 289 TYR A C 1
ATOM 2348 O O . TYR A 1 289 ? 11.801 -4.809 8.026 1.00 87.88 289 TYR A O 1
ATOM 2356 N N . ARG A 1 290 ? 10.656 -3.606 9.543 1.00 85.94 290 ARG A N 1
ATOM 2357 C CA . ARG A 1 290 ? 10.558 -4.700 10.527 1.00 85.94 290 ARG A CA 1
ATOM 2358 C C . ARG A 1 290 ? 9.730 -5.863 9.993 1.00 85.94 290 ARG A C 1
ATOM 2360 O O . ARG A 1 290 ? 10.169 -6.999 10.106 1.00 85.94 290 ARG A O 1
ATOM 2367 N N . PHE A 1 291 ? 8.592 -5.565 9.371 1.00 83.25 291 PHE A N 1
ATOM 2368 C CA . PHE A 1 291 ? 7.708 -6.548 8.749 1.00 83.25 291 PHE A CA 1
ATOM 2369 C C . PHE A 1 291 ? 8.453 -7.445 7.749 1.00 83.25 291 PHE A C 1
ATOM 2371 O O . PHE A 1 291 ? 8.319 -8.668 7.805 1.00 83.25 291 PHE A O 1
ATOM 2378 N N . LEU A 1 292 ? 9.281 -6.846 6.886 1.00 87.62 292 LEU A N 1
ATOM 2379 C CA . LEU A 1 292 ? 10.105 -7.573 5.919 1.00 87.62 292 LEU A CA 1
ATOM 2380 C C . LEU A 1 292 ? 11.217 -8.384 6.602 1.00 87.62 292 LEU A C 1
ATOM 2382 O O . LEU A 1 292 ? 11.380 -9.568 6.306 1.00 87.62 292 LEU A O 1
ATOM 2386 N N . LYS A 1 293 ? 11.945 -7.793 7.563 1.00 89.06 293 LYS A N 1
ATOM 2387 C CA . LYS A 1 293 ? 12.997 -8.497 8.324 1.00 89.06 293 LYS A CA 1
ATOM 2388 C C . LYS A 1 293 ? 12.463 -9.717 9.075 1.00 89.06 293 LYS A C 1
ATOM 2390 O O . LYS A 1 293 ? 13.099 -10.766 9.053 1.00 89.06 293 LYS A O 1
ATOM 2395 N N . GLU A 1 294 ? 11.313 -9.596 9.735 1.00 85.31 294 GLU A N 1
ATOM 2396 C CA . GLU A 1 294 ? 10.690 -10.686 10.502 1.00 85.31 294 GLU A CA 1
ATOM 2397 C C . GLU A 1 294 ? 10.264 -11.863 9.610 1.00 85.31 294 GLU A C 1
ATOM 2399 O O . GLU A 1 294 ? 10.223 -13.000 10.076 1.00 85.31 294 GLU A O 1
ATOM 2404 N N . ARG A 1 295 ? 10.015 -11.606 8.320 1.00 84.94 295 ARG A N 1
ATOM 2405 C CA . ARG A 1 295 ? 9.721 -12.613 7.286 1.00 84.94 295 ARG A CA 1
ATOM 2406 C C . ARG A 1 295 ? 10.960 -13.160 6.581 1.00 84.94 295 ARG A C 1
ATOM 2408 O O . ARG A 1 295 ? 10.835 -13.979 5.680 1.00 84.94 295 ARG A O 1
ATOM 2415 N N . GLY A 1 296 ? 12.153 -12.723 6.983 1.00 89.50 296 GLY A N 1
ATOM 2416 C CA . GLY A 1 296 ? 13.406 -13.162 6.374 1.00 89.50 296 GLY A CA 1
ATOM 2417 C C . GLY A 1 296 ? 13.646 -12.609 4.968 1.00 89.50 296 GLY A C 1
ATOM 2418 O O . GLY A 1 296 ? 14.456 -13.170 4.237 1.00 89.50 296 GLY A O 1
ATOM 2419 N N . VAL A 1 297 ? 12.968 -11.522 4.584 1.00 91.88 297 VAL A N 1
ATOM 2420 C CA . VAL A 1 297 ? 13.222 -10.830 3.314 1.00 91.88 297 VAL A CA 1
ATOM 2421 C C . VAL A 1 297 ? 14.617 -10.198 3.349 1.00 91.88 297 VAL A C 1
ATOM 2423 O O . VAL A 1 297 ? 15.016 -9.609 4.361 1.00 91.88 297 VAL A O 1
ATOM 2426 N N . ASP A 1 298 ? 15.353 -10.294 2.239 1.00 92.94 298 ASP A N 1
ATOM 2427 C CA . ASP A 1 298 ? 16.646 -9.624 2.079 1.00 92.94 298 ASP A CA 1
ATOM 2428 C C . ASP A 1 298 ? 16.429 -8.110 1.983 1.00 92.94 298 ASP A C 1
ATOM 2430 O O . ASP A 1 298 ? 16.090 -7.583 0.927 1.00 92.94 298 ASP A O 1
ATOM 2434 N N . VAL A 1 299 ? 16.587 -7.404 3.101 1.00 92.62 299 VAL A N 1
ATOM 2435 C CA . VAL A 1 299 ? 16.540 -5.939 3.156 1.00 92.62 299 VAL A CA 1
ATOM 2436 C C . VAL A 1 299 ? 17.903 -5.379 3.547 1.00 92.62 299 VAL A C 1
ATOM 2438 O O . VAL A 1 299 ? 18.581 -5.934 4.423 1.00 92.62 299 VAL A O 1
ATOM 2441 N N . ASN A 1 300 ? 18.256 -4.232 2.961 1.00 89.44 300 ASN A N 1
ATOM 2442 C CA . ASN A 1 300 ? 19.479 -3.498 3.289 1.00 89.44 300 ASN A CA 1
ATOM 2443 C C . ASN A 1 300 ? 19.572 -3.229 4.798 1.00 89.44 300 ASN A C 1
ATOM 2445 O O . ASN A 1 300 ? 18.590 -2.819 5.408 1.00 89.44 300 ASN A O 1
ATOM 2449 N N . GLU A 1 301 ? 20.749 -3.408 5.397 1.00 88.75 301 GLU A N 1
ATOM 2450 C CA . GLU A 1 301 ? 20.951 -3.094 6.816 1.00 88.75 301 GLU A CA 1
ATOM 2451 C C . GLU A 1 301 ? 20.847 -1.587 7.077 1.00 88.75 301 GLU A C 1
ATOM 2453 O O . GLU A 1 301 ? 21.446 -0.776 6.367 1.00 88.75 301 GLU A O 1
ATOM 2458 N N . ILE A 1 302 ? 20.089 -1.214 8.112 1.00 86.62 302 ILE A N 1
ATOM 2459 C CA . ILE A 1 302 ? 19.856 0.182 8.505 1.00 86.62 302 ILE A CA 1
ATOM 2460 C C . ILE A 1 302 ? 20.045 0.325 10.011 1.00 86.62 302 ILE A C 1
ATOM 2462 O O . ILE A 1 302 ? 19.346 -0.317 10.801 1.00 86.62 302 ILE A O 1
ATOM 2466 N N . ASP A 1 303 ? 20.919 1.245 10.419 1.00 86.81 303 ASP A N 1
ATOM 2467 C CA . ASP A 1 303 ? 20.977 1.707 11.804 1.00 86.81 303 ASP A CA 1
ATOM 2468 C C . ASP A 1 303 ? 20.065 2.926 11.987 1.00 86.81 303 ASP A C 1
ATOM 2470 O O . ASP A 1 303 ? 20.456 4.079 11.804 1.00 86.81 303 ASP A O 1
ATOM 2474 N N . TRP A 1 304 ? 18.827 2.674 12.411 1.00 85.56 304 TRP A N 1
ATOM 2475 C CA . TRP A 1 304 ? 17.834 3.723 12.657 1.00 85.56 304 TRP A CA 1
ATOM 2476 C C . TRP A 1 304 ? 18.209 4.707 13.776 1.00 85.56 304 TRP A C 1
ATOM 2478 O O . TRP A 1 304 ? 17.556 5.747 13.894 1.00 85.56 304 TRP A O 1
ATOM 2488 N N . LYS A 1 305 ? 19.209 4.402 14.618 1.00 86.06 305 LYS A N 1
ATOM 2489 C CA . LYS A 1 305 ? 19.725 5.354 15.615 1.00 86.06 305 LYS A CA 1
ATOM 2490 C C . LYS A 1 305 ? 20.676 6.359 14.975 1.00 86.06 305 LYS A C 1
ATOM 2492 O O . LYS A 1 305 ? 20.661 7.522 15.368 1.00 86.06 305 LYS A O 1
ATOM 2497 N N . GLN A 1 306 ? 21.483 5.916 14.013 1.00 87.25 306 GLN A N 1
ATOM 2498 C CA . GLN A 1 306 ? 22.408 6.776 13.267 1.00 87.25 306 GLN A CA 1
ATOM 2499 C C . GLN A 1 306 ? 21.710 7.512 12.119 1.00 87.25 306 GLN A C 1
ATOM 2501 O O . GLN A 1 306 ? 22.067 8.645 11.807 1.00 87.25 306 GLN A O 1
ATOM 2506 N N . GLU A 1 307 ? 20.666 6.910 11.547 1.00 83.56 307 GLU A N 1
ATOM 2507 C CA . GLU A 1 307 ? 19.901 7.456 10.426 1.00 83.56 307 GLU A CA 1
ATOM 2508 C C . GLU A 1 307 ? 18.415 7.679 10.786 1.00 83.56 307 GLU A C 1
ATOM 2510 O O . GLU A 1 307 ? 17.514 7.112 10.157 1.00 83.56 307 GLU A O 1
ATOM 2515 N N . PRO A 1 308 ? 18.099 8.511 11.799 1.00 82.12 308 PRO A N 1
ATOM 2516 C CA . PRO A 1 308 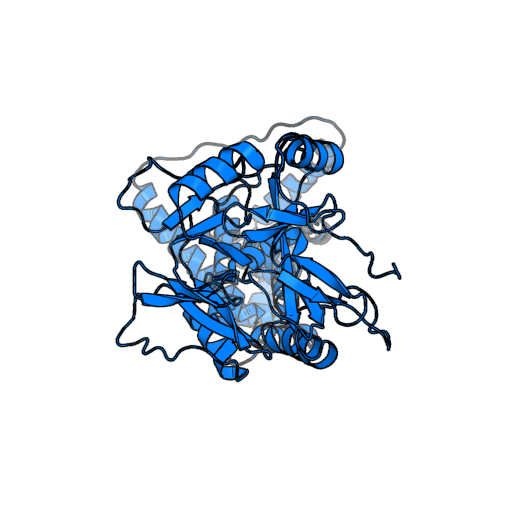? 16.731 8.656 12.302 1.00 82.12 308 PRO A CA 1
ATOM 2517 C C . PRO A 1 308 ? 15.757 9.248 11.274 1.00 82.12 308 PRO A C 1
ATOM 2519 O O . PRO A 1 308 ? 14.557 8.987 11.370 1.00 82.12 308 PRO A O 1
ATOM 2522 N N . ASN A 1 309 ? 16.287 10.002 10.304 1.00 81.56 309 ASN A N 1
ATOM 2523 C CA . ASN A 1 309 ? 15.550 10.713 9.257 1.00 81.56 309 ASN A CA 1
ATOM 2524 C C . ASN A 1 309 ? 15.624 10.013 7.891 1.00 81.56 309 ASN A C 1
ATOM 2526 O O . ASN A 1 309 ? 15.334 10.638 6.873 1.00 81.56 309 ASN A O 1
ATOM 2530 N N . ARG A 1 310 ? 16.060 8.747 7.838 1.00 84.25 310 ARG A N 1
ATOM 2531 C CA . ARG A 1 310 ? 16.116 7.996 6.582 1.00 84.25 310 ARG A CA 1
ATOM 2532 C C . ARG A 1 310 ? 14.718 7.874 5.974 1.00 84.25 310 ARG A C 1
ATOM 2534 O O . ARG A 1 310 ? 13.758 7.552 6.669 1.00 84.25 310 ARG A O 1
ATOM 2541 N N . GLN A 1 311 ? 14.641 8.124 4.672 1.00 85.31 311 GLN A N 1
ATOM 2542 C CA . GLN A 1 311 ? 13.391 8.254 3.920 1.00 85.31 311 GLN A CA 1
ATOM 2543 C C . GLN A 1 311 ? 13.120 7.099 2.952 1.00 85.31 311 GLN A C 1
ATOM 2545 O O . GLN A 1 311 ? 12.087 7.083 2.287 1.00 85.31 311 GLN A O 1
ATOM 2550 N N . GLY A 1 312 ? 14.028 6.124 2.880 1.00 88.88 312 GLY A N 1
ATOM 2551 C CA . GLY A 1 312 ? 13.812 4.922 2.093 1.00 88.88 312 GLY A CA 1
ATOM 2552 C C . GLY A 1 312 ? 14.859 3.834 2.293 1.00 88.88 312 GLY A C 1
ATOM 2553 O O . GLY A 1 312 ? 15.911 4.060 2.898 1.00 88.88 312 GLY A O 1
ATOM 2554 N N . PHE A 1 313 ? 14.573 2.639 1.794 1.00 90.06 313 PHE A N 1
ATOM 2555 C CA . PHE A 1 313 ? 15.482 1.496 1.790 1.00 90.06 313 PHE A CA 1
ATOM 2556 C C . PHE A 1 313 ? 15.183 0.554 0.627 1.00 90.06 313 PHE A C 1
ATOM 2558 O O . PHE A 1 313 ? 14.147 0.677 -0.012 1.00 90.06 313 PHE A O 1
ATOM 2565 N N . GLY A 1 314 ? 16.105 -0.367 0.351 1.00 90.00 314 GLY A N 1
ATOM 2566 C CA . GLY A 1 314 ? 15.932 -1.387 -0.678 1.00 90.00 314 GLY A CA 1
ATOM 2567 C C . GLY A 1 314 ? 15.749 -2.771 -0.068 1.00 90.00 314 GLY A C 1
ATOM 2568 O O . GLY A 1 314 ? 16.276 -3.045 1.018 1.00 90.00 314 GLY A O 1
ATOM 2569 N N . PHE A 1 315 ? 15.028 -3.629 -0.777 1.00 91.38 315 PHE A N 1
ATOM 2570 C CA . PHE A 1 315 ? 14.929 -5.057 -0.495 1.00 91.38 315 PHE A CA 1
ATOM 2571 C C . PHE A 1 315 ? 14.947 -5.874 -1.786 1.00 91.38 315 PHE A C 1
ATOM 2573 O O . PHE A 1 315 ? 14.787 -5.312 -2.871 1.00 91.38 315 PHE A O 1
ATOM 2580 N N . ARG A 1 316 ? 15.138 -7.189 -1.672 1.00 90.69 316 ARG A N 1
ATOM 2581 C CA . ARG A 1 316 ? 15.036 -8.125 -2.791 1.00 90.69 316 ARG A CA 1
ATOM 2582 C C . ARG A 1 316 ? 13.922 -9.136 -2.595 1.00 90.69 316 ARG A C 1
ATOM 2584 O O . ARG A 1 316 ? 13.637 -9.533 -1.463 1.00 90.69 316 ARG A O 1
ATOM 2591 N N . ASP A 1 317 ? 13.317 -9.542 -3.703 1.00 90.81 317 ASP A N 1
ATOM 2592 C CA . ASP A 1 317 ? 12.402 -10.680 -3.729 1.00 90.81 317 ASP A CA 1
ATOM 2593 C C . ASP A 1 317 ? 13.138 -12.035 -3.724 1.00 90.81 317 ASP A C 1
ATOM 2595 O O . ASP A 1 317 ? 14.362 -12.102 -3.571 1.00 90.81 317 ASP A O 1
ATOM 2599 N N . CYS A 1 318 ? 12.382 -13.126 -3.878 1.00 89.62 318 CYS A N 1
ATOM 2600 C CA . CYS A 1 318 ? 12.908 -14.491 -3.918 1.00 89.62 318 CYS A CA 1
ATOM 2601 C C . CYS A 1 318 ? 13.852 -14.790 -5.094 1.00 89.62 318 CYS A C 1
ATOM 2603 O O . CYS A 1 318 ? 14.665 -15.708 -4.981 1.00 89.62 318 CYS A O 1
ATOM 2605 N N . ASP A 1 319 ? 13.770 -14.028 -6.183 1.00 88.06 319 ASP A N 1
ATOM 2606 C CA . ASP A 1 319 ? 14.601 -14.176 -7.383 1.00 88.06 319 ASP A CA 1
ATOM 2607 C C . ASP A 1 319 ? 15.742 -13.144 -7.431 1.00 88.06 319 ASP A C 1
ATOM 2609 O O . ASP A 1 319 ? 16.611 -13.180 -8.303 1.00 88.06 319 ASP A O 1
ATOM 2613 N N . GLY A 1 320 ? 15.809 -12.262 -6.430 1.00 85.75 320 GLY A N 1
ATOM 2614 C CA . GLY A 1 320 ? 16.849 -11.254 -6.292 1.00 85.75 320 GLY A CA 1
ATOM 2615 C C . GLY A 1 320 ? 16.537 -9.936 -6.998 1.00 85.75 320 GLY A C 1
ATOM 2616 O O . GLY A 1 320 ? 17.423 -9.077 -7.035 1.00 85.75 320 GLY A O 1
ATOM 2617 N N . ASN A 1 321 ? 15.319 -9.744 -7.517 1.00 85.75 321 ASN A N 1
ATOM 2618 C CA . ASN A 1 321 ? 14.854 -8.479 -8.082 1.00 85.75 321 ASN A CA 1
ATOM 2619 C C . ASN A 1 321 ? 14.819 -7.412 -6.983 1.00 85.75 321 ASN A C 1
ATOM 2621 O O . ASN A 1 321 ? 14.300 -7.657 -5.894 1.00 85.75 321 ASN A O 1
ATOM 2625 N N . SER A 1 322 ? 15.375 -6.224 -7.245 1.00 86.06 322 SER A N 1
ATOM 2626 C CA . SER A 1 322 ? 15.435 -5.157 -6.239 1.00 86.06 322 SER A CA 1
ATOM 2627 C C . SER A 1 322 ? 14.204 -4.270 -6.296 1.00 86.06 322 SER A C 1
ATOM 2629 O O . SER A 1 322 ? 13.846 -3.740 -7.347 1.00 86.06 322 SER A O 1
ATOM 2631 N N . PHE A 1 323 ? 13.662 -4.002 -5.118 1.00 88.38 323 PHE A N 1
ATOM 2632 C CA . PHE A 1 323 ? 12.588 -3.055 -4.873 1.00 88.38 323 PHE A CA 1
ATOM 2633 C C . PHE A 1 323 ? 13.078 -1.955 -3.942 1.00 88.38 323 PHE A C 1
ATOM 2635 O O . PHE A 1 323 ? 13.892 -2.195 -3.044 1.00 88.38 323 PHE A O 1
ATOM 2642 N N . GLY A 1 324 ? 12.564 -0.753 -4.147 1.00 88.19 324 GLY A N 1
ATOM 2643 C CA . GLY A 1 324 ? 12.746 0.381 -3.262 1.00 88.19 324 GLY A CA 1
ATOM 2644 C C . GLY A 1 324 ? 11.517 0.549 -2.388 1.00 88.19 324 GLY A C 1
ATOM 2645 O O . GLY A 1 324 ? 10.412 0.139 -2.737 1.00 88.19 324 GLY A O 1
ATOM 2646 N N . VAL A 1 325 ? 11.702 1.158 -1.229 1.00 88.12 325 VAL A N 1
ATOM 2647 C CA . VAL A 1 325 ? 10.621 1.602 -0.356 1.00 88.12 325 VAL A CA 1
ATOM 2648 C C . VAL A 1 325 ? 10.952 3.008 0.100 1.00 88.12 325 VAL A C 1
ATOM 2650 O O . VAL A 1 325 ? 12.064 3.244 0.569 1.00 88.12 325 VAL A O 1
ATOM 2653 N N . CYS A 1 326 ? 9.997 3.927 0.030 1.00 86.81 326 CYS A N 1
ATOM 2654 C CA . CYS A 1 326 ? 10.113 5.275 0.561 1.00 86.81 326 CYS A CA 1
ATOM 2655 C C . CYS A 1 326 ? 8.866 5.685 1.355 1.00 86.81 326 CYS A C 1
ATOM 2657 O O . CYS A 1 326 ? 7.810 5.063 1.261 1.00 86.81 326 CYS A O 1
ATOM 2659 N N . ASN A 1 327 ? 8.992 6.737 2.161 1.00 83.62 327 ASN A N 1
ATOM 2660 C CA . ASN A 1 327 ? 7.861 7.392 2.833 1.00 83.62 327 ASN A CA 1
ATOM 2661 C C . ASN A 1 327 ? 7.731 8.874 2.464 1.00 83.62 327 ASN A C 1
ATOM 2663 O O . ASN A 1 327 ? 7.066 9.643 3.159 1.00 83.62 327 ASN A O 1
ATOM 2667 N N . VAL A 1 328 ? 8.387 9.282 1.379 1.00 78.25 328 VAL A N 1
ATOM 2668 C CA . VAL A 1 328 ? 8.303 10.640 0.847 1.00 78.25 328 VAL A CA 1
ATOM 2669 C C . VAL A 1 328 ? 7.167 10.680 -0.150 1.00 78.25 328 VAL A C 1
ATOM 2671 O O . VAL A 1 328 ? 7.201 9.973 -1.156 1.00 78.25 328 VAL A O 1
ATOM 2674 N N . GLU A 1 329 ? 6.167 11.510 0.135 1.00 67.62 329 GLU A N 1
ATOM 2675 C CA . GLU A 1 329 ? 5.119 11.769 -0.840 1.00 67.62 329 GLU A CA 1
ATOM 2676 C C . GLU A 1 329 ? 5.696 12.589 -1.991 1.00 67.62 329 GLU A C 1
ATOM 2678 O O . GLU A 1 329 ? 6.109 13.739 -1.820 1.00 67.62 329 GLU A O 1
ATOM 2683 N N . LEU A 1 330 ? 5.750 11.987 -3.174 1.00 60.97 330 LEU A N 1
ATOM 2684 C CA . LEU A 1 330 ? 6.137 12.689 -4.388 1.00 60.97 330 LEU A CA 1
ATOM 2685 C C . LEU A 1 330 ? 4.945 13.487 -4.925 1.00 60.97 330 LEU A C 1
ATOM 2687 O O . LEU A 1 330 ? 3.776 13.126 -4.773 1.00 60.97 330 LEU A O 1
ATOM 2691 N N . THR A 1 331 ? 5.241 14.617 -5.554 1.00 49.81 331 THR A N 1
ATOM 2692 C CA . THR A 1 331 ? 4.241 15.493 -6.172 1.00 49.81 331 THR A CA 1
ATOM 2693 C C . THR A 1 331 ? 3.525 14.706 -7.271 1.00 49.81 331 THR A C 1
ATOM 2695 O O . THR A 1 331 ? 4.183 14.178 -8.152 1.00 49.81 331 THR A O 1
ATOM 2698 N N . GLY A 1 332 ? 2.197 14.567 -7.182 1.00 46.16 332 GLY A N 1
ATOM 2699 C CA . GLY A 1 332 ? 1.417 13.600 -7.980 1.00 46.16 332 GLY A CA 1
ATOM 2700 C C . GLY A 1 332 ? 0.787 12.465 -7.155 1.00 46.16 332 GLY A C 1
ATOM 2701 O O . GLY A 1 332 ? -0.088 11.765 -7.647 1.00 46.16 332 GLY A O 1
ATOM 2702 N N . GLN A 1 333 ? 1.141 12.332 -5.869 1.00 41.78 333 GLN A N 1
ATOM 2703 C CA . GLN A 1 333 ? 0.586 11.323 -4.948 1.00 41.78 333 GLN A CA 1
ATOM 2704 C C . GLN A 1 333 ? -0.598 11.824 -4.074 1.00 41.78 333 GLN A C 1
ATOM 2706 O O . GLN A 1 333 ? -1.033 11.105 -3.167 1.00 41.78 333 GLN A O 1
ATOM 2711 N N . GLY A 1 334 ? -1.126 13.027 -4.362 1.00 35.22 334 GLY A N 1
ATOM 2712 C CA . GLY A 1 334 ? -2.042 13.831 -3.528 1.00 35.22 334 GLY A CA 1
ATOM 2713 C C . GLY A 1 334 ? -3.466 13.294 -3.259 1.00 35.22 334 GLY A C 1
ATOM 2714 O O . GLY A 1 334 ? -3.940 12.337 -3.870 1.00 35.22 334 GLY A O 1
ATOM 2715 N N . GLY A 1 335 ? -4.146 13.932 -2.293 1.00 33.69 335 GLY A N 1
ATOM 2716 C CA . GLY A 1 335 ? -5.354 13.483 -1.571 1.00 33.69 335 GLY A CA 1
ATOM 2717 C C . GLY A 1 335 ? -6.731 13.689 -2.225 1.00 33.69 335 GLY A C 1
ATOM 2718 O O . GLY A 1 335 ? -7.716 13.763 -1.501 1.00 33.69 335 GLY A O 1
ATOM 2719 N N . GLY A 1 336 ? -6.837 13.782 -3.555 1.00 37.09 336 GLY A N 1
ATOM 2720 C CA . GLY A 1 336 ? -8.122 13.982 -4.246 1.00 37.09 336 GLY A CA 1
ATOM 2721 C C . GLY A 1 336 ? -8.433 12.902 -5.286 1.00 37.09 336 GLY A C 1
ATOM 2722 O O . GLY A 1 336 ? -7.572 12.549 -6.088 1.00 37.09 336 GLY A O 1
ATOM 2723 N N . ASN A 1 337 ? -9.674 12.401 -5.306 1.00 38.50 337 ASN A N 1
ATOM 2724 C CA . ASN A 1 337 ? -10.199 11.593 -6.412 1.00 38.50 337 ASN A CA 1
ATOM 2725 C C . ASN A 1 337 ? -10.408 12.496 -7.635 1.00 38.50 337 ASN A C 1
ATOM 2727 O O . ASN A 1 337 ? -11.420 13.188 -7.726 1.00 38.50 337 ASN A O 1
ATOM 2731 N N . GLN A 1 338 ? -9.472 12.492 -8.581 1.00 40.84 338 GLN A N 1
ATOM 2732 C CA . GLN A 1 338 ? -9.758 12.978 -9.930 1.00 40.84 338 GLN A CA 1
ATOM 2733 C C . GLN A 1 338 ? -10.145 11.794 -10.814 1.00 40.84 338 GLN A C 1
ATOM 2735 O O . GLN A 1 338 ? -9.429 10.794 -10.873 1.00 40.84 338 GLN A O 1
ATOM 2740 N N . GLU A 1 339 ? -11.296 11.895 -11.481 1.00 41.41 339 GLU A N 1
ATOM 2741 C CA . GLU A 1 339 ? -11.713 10.909 -12.475 1.00 41.41 339 GLU A CA 1
ATOM 2742 C C . GLU A 1 339 ? -10.678 10.844 -13.604 1.00 41.41 339 GLU A C 1
ATOM 2744 O O . GLU A 1 339 ? -10.338 11.859 -14.213 1.00 41.41 339 GLU A O 1
ATOM 2749 N N . ILE A 1 340 ? -10.194 9.635 -13.900 1.00 48.12 340 ILE A N 1
ATOM 2750 C CA . ILE A 1 340 ? -9.336 9.384 -15.060 1.00 48.12 340 ILE A CA 1
ATOM 2751 C C . ILE A 1 340 ? -10.158 9.725 -16.314 1.00 48.12 340 ILE A C 1
ATOM 2753 O O . ILE A 1 340 ? -11.218 9.119 -16.517 1.00 48.12 340 ILE A O 1
ATOM 2757 N N . PRO A 1 341 ? -9.710 10.658 -17.175 1.00 45.72 341 PRO A N 1
ATOM 2758 C CA . PRO A 1 341 ? -10.452 11.022 -18.373 1.00 45.72 341 PRO A CA 1
ATOM 2759 C C . PRO A 1 341 ? -10.700 9.790 -19.250 1.00 45.72 341 PRO A C 1
ATOM 2761 O O . PRO A 1 341 ? -9.762 9.130 -19.693 1.00 45.72 341 PRO A O 1
ATOM 2764 N N . LYS A 1 342 ? -11.975 9.486 -19.528 1.00 44.25 342 LYS A N 1
ATOM 2765 C CA . LYS A 1 342 ? -12.386 8.305 -20.315 1.00 44.25 342 LYS A CA 1
ATOM 2766 C C . LYS A 1 342 ? -11.903 8.330 -21.773 1.00 44.25 342 LYS A C 1
ATOM 2768 O O . LYS A 1 342 ? -11.952 7.304 -22.440 1.00 44.25 342 LYS A O 1
ATOM 2773 N N . ALA A 1 343 ? -11.430 9.476 -22.265 1.00 50.56 343 ALA A N 1
ATOM 2774 C CA . ALA A 1 343 ? -10.887 9.639 -23.607 1.00 50.56 343 ALA A CA 1
ATOM 2775 C C . ALA A 1 343 ? -9.687 10.599 -23.579 1.00 50.56 343 ALA A C 1
ATOM 2777 O O . ALA A 1 343 ? -9.854 11.811 -23.459 1.00 50.56 343 ALA A O 1
ATOM 2778 N N . HIS A 1 344 ? -8.475 10.057 -23.695 1.00 56.75 344 HIS A N 1
ATOM 2779 C CA . HIS A 1 344 ? -7.249 10.834 -23.877 1.00 56.75 344 HIS A CA 1
ATOM 2780 C C . HIS A 1 344 ? -6.399 10.195 -24.991 1.00 56.75 344 HIS A C 1
ATOM 2782 O O . HIS A 1 344 ? -6.338 8.964 -25.059 1.00 56.75 344 HIS A O 1
ATOM 2788 N N . PRO A 1 345 ? -5.763 10.981 -25.885 1.00 62.44 345 PRO A N 1
ATOM 2789 C CA . PRO A 1 345 ? -5.000 10.434 -27.012 1.00 62.44 345 PRO A CA 1
ATOM 2790 C C . PRO A 1 345 ? -3.703 9.726 -26.593 1.00 62.44 345 PRO A C 1
ATOM 2792 O O . PRO A 1 345 ? -3.150 8.965 -27.378 1.00 62.44 345 PRO A O 1
ATOM 2795 N N . PHE A 1 346 ? -3.227 9.969 -25.368 1.00 72.38 346 PHE A N 1
ATOM 2796 C CA . PHE A 1 346 ? -1.968 9.428 -24.851 1.00 72.38 346 PHE A CA 1
ATOM 2797 C C . PHE A 1 346 ? -2.144 8.512 -23.629 1.00 72.38 346 PHE A C 1
ATOM 2799 O O . PHE A 1 346 ? -3.264 8.313 -23.155 1.00 72.38 346 PHE A O 1
ATOM 2806 N N . VAL A 1 347 ? -1.032 7.976 -23.113 1.00 74.38 347 VAL A N 1
ATOM 2807 C CA . VAL A 1 347 ? -0.971 7.203 -21.861 1.00 74.38 347 VAL A CA 1
ATOM 2808 C C . VAL A 1 347 ? -1.581 8.010 -20.716 1.00 74.38 347 VAL A C 1
ATOM 2810 O O . VAL A 1 347 ? -1.334 9.214 -20.599 1.00 74.38 347 VAL A O 1
ATOM 2813 N N . SER A 1 348 ? -2.361 7.357 -19.852 1.00 68.75 348 SER A N 1
ATOM 2814 C CA . SER A 1 348 ? -2.916 8.006 -18.657 1.00 68.75 348 SER A CA 1
ATOM 2815 C C . SER A 1 348 ? -2.285 7.545 -17.344 1.00 68.75 348 SER A C 1
ATOM 2817 O O . SER A 1 348 ? -2.323 8.316 -16.390 1.00 68.75 348 SER A O 1
ATOM 2819 N N . ARG A 1 349 ? -1.709 6.335 -17.273 1.00 70.31 349 ARG A N 1
ATOM 2820 C CA . ARG A 1 349 ? -1.018 5.809 -16.078 1.00 70.31 349 ARG A CA 1
ATOM 2821 C C . ARG A 1 349 ? -0.152 4.588 -16.388 1.00 70.31 349 ARG A C 1
ATOM 2823 O O . ARG A 1 349 ? -0.326 3.973 -17.436 1.00 70.31 349 ARG A O 1
ATOM 2830 N N . VAL A 1 350 ? 0.693 4.187 -15.441 1.00 73.50 350 VAL A N 1
ATOM 2831 C CA . VAL A 1 350 ? 1.233 2.817 -15.387 1.00 73.50 350 VAL A CA 1
ATOM 2832 C C . VAL A 1 350 ? 0.081 1.849 -15.064 1.00 73.50 350 VAL A C 1
ATOM 2834 O O . VAL A 1 350 ? -0.725 2.098 -14.159 1.00 73.50 350 VAL A O 1
ATOM 2837 N N . ALA A 1 351 ? -0.054 0.792 -15.859 1.00 70.56 351 ALA A N 1
ATOM 2838 C CA . ALA A 1 351 ? -1.108 -0.216 -15.768 1.00 70.56 351 ALA A CA 1
ATOM 2839 C C . ALA A 1 351 ? -0.726 -1.372 -14.840 1.00 70.56 351 ALA A C 1
ATOM 2841 O O . ALA A 1 351 ? -1.562 -1.844 -14.067 1.00 70.56 351 ALA A O 1
ATOM 2842 N N . GLY A 1 352 ? 0.530 -1.803 -14.920 1.00 74.38 352 GLY A N 1
ATOM 2843 C CA . GLY A 1 352 ? 1.047 -2.984 -14.254 1.00 74.38 352 GLY A CA 1
ATOM 2844 C C . GLY A 1 352 ? 2.559 -3.062 -14.384 1.00 74.38 352 GLY A C 1
ATOM 2845 O O . GLY A 1 352 ? 3.166 -2.313 -15.156 1.00 74.38 352 GLY A O 1
ATOM 2846 N N . VAL A 1 353 ? 3.144 -3.950 -13.588 1.00 80.56 353 VAL A N 1
ATOM 2847 C CA . VAL A 1 353 ? 4.565 -4.272 -13.668 1.00 80.56 353 VAL A CA 1
ATOM 2848 C C . VAL A 1 353 ? 4.713 -5.771 -13.825 1.00 80.56 353 VAL A C 1
ATOM 2850 O O . VAL A 1 353 ? 4.163 -6.536 -13.029 1.00 80.56 353 VAL A O 1
ATOM 2853 N N . GLU A 1 354 ? 5.450 -6.178 -14.848 1.00 84.88 354 GLU A N 1
ATOM 2854 C CA . GLU A 1 354 ? 5.827 -7.565 -15.035 1.00 84.88 354 GLU A CA 1
ATOM 2855 C C . GLU A 1 354 ? 7.185 -7.847 -14.388 1.00 84.88 354 GLU A C 1
ATOM 2857 O O . GLU A 1 354 ? 8.154 -7.104 -14.562 1.00 84.88 354 GLU A O 1
ATOM 2862 N N . ILE A 1 355 ? 7.245 -8.925 -13.613 1.00 86.81 355 ILE A N 1
ATOM 2863 C CA . ILE A 1 355 ? 8.396 -9.327 -12.814 1.00 86.81 355 ILE A CA 1
ATOM 2864 C C . ILE A 1 355 ? 8.885 -10.681 -13.353 1.00 86.81 355 ILE A C 1
ATOM 2866 O O . ILE A 1 355 ? 8.151 -11.672 -13.265 1.00 86.81 355 ILE A O 1
ATOM 2870 N N . PRO A 1 356 ? 10.110 -10.743 -13.902 1.00 86.31 356 PRO A N 1
ATOM 2871 C CA . PRO A 1 356 ? 10.730 -11.989 -14.304 1.00 86.31 356 PRO A CA 1
ATOM 2872 C C . PRO A 1 356 ? 11.067 -12.825 -13.072 1.00 86.31 356 PRO A C 1
ATOM 2874 O O . PRO A 1 356 ? 11.631 -12.324 -12.095 1.00 86.31 356 PRO A O 1
ATOM 2877 N N . VAL A 1 357 ? 10.744 -14.111 -13.143 1.00 87.75 357 VAL A N 1
ATOM 2878 C CA . VAL A 1 357 ? 11.048 -15.093 -12.0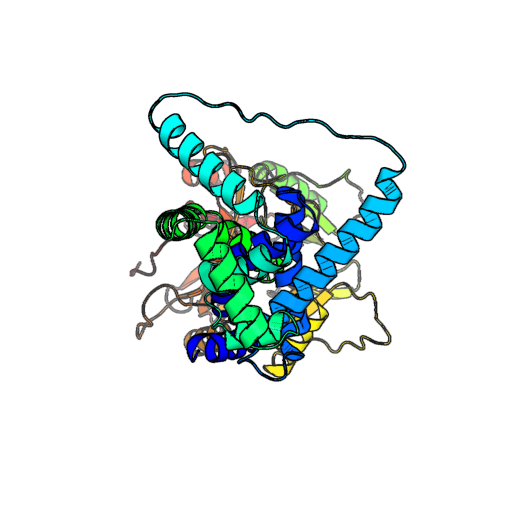99 1.00 87.75 357 VAL A CA 1
ATOM 2879 C C . VAL A 1 357 ? 11.623 -16.359 -12.726 1.00 87.75 357 VAL A C 1
ATOM 2881 O O . VAL A 1 357 ? 11.332 -16.688 -13.875 1.00 87.75 357 VAL A O 1
ATOM 2884 N N . THR A 1 358 ? 12.457 -17.080 -11.985 1.00 87.88 358 THR A N 1
ATOM 2885 C CA . THR A 1 358 ? 13.080 -18.326 -12.460 1.00 87.88 358 THR A CA 1
ATOM 2886 C C . THR A 1 358 ? 12.229 -19.563 -12.178 1.00 87.88 358 THR A C 1
ATOM 2888 O O . THR A 1 358 ? 12.397 -20.584 -12.842 1.00 87.88 358 THR A O 1
ATOM 2891 N N . ASP A 1 359 ? 11.319 -19.479 -11.202 1.00 88.06 359 ASP A N 1
ATOM 2892 C CA . ASP A 1 359 ? 10.364 -20.527 -10.832 1.00 88.06 359 ASP A CA 1
ATOM 2893 C C . ASP A 1 359 ? 9.047 -19.876 -10.397 1.00 88.06 359 ASP A C 1
ATOM 2895 O O . ASP A 1 359 ? 8.923 -19.349 -9.284 1.00 88.06 359 ASP A O 1
ATOM 2899 N N . LEU A 1 360 ? 8.044 -19.915 -11.278 1.00 87.62 360 LEU A N 1
ATOM 2900 C CA . LEU A 1 360 ? 6.784 -19.206 -11.069 1.00 87.62 360 LEU A CA 1
ATOM 2901 C C . LEU A 1 360 ? 6.046 -19.672 -9.812 1.00 87.62 360 LEU A C 1
ATOM 2903 O O . LEU A 1 360 ? 5.480 -18.860 -9.082 1.00 87.62 360 LEU A O 1
ATOM 2907 N N . LYS A 1 361 ? 6.054 -20.977 -9.523 1.00 87.44 361 LYS A N 1
ATOM 2908 C CA . LYS A 1 361 ? 5.313 -21.539 -8.382 1.00 87.44 361 LYS A CA 1
ATOM 2909 C C . LYS A 1 361 ? 5.939 -21.115 -7.062 1.00 87.44 361 LYS A C 1
ATOM 2911 O O . LYS A 1 361 ? 5.210 -20.743 -6.140 1.00 87.44 361 LYS A O 1
ATOM 2916 N N . LYS A 1 362 ? 7.273 -21.144 -6.970 1.00 89.94 362 LYS A N 1
ATOM 2917 C CA . LYS A 1 362 ? 7.985 -20.648 -5.784 1.00 89.94 362 LYS A CA 1
ATOM 2918 C C . LYS A 1 362 ? 7.784 -19.151 -5.598 1.00 89.94 362 LYS A C 1
ATOM 2920 O O . LYS A 1 362 ? 7.523 -18.731 -4.473 1.00 89.94 362 LYS A O 1
ATOM 2925 N N . ALA A 1 363 ? 7.853 -18.374 -6.676 1.00 91.06 363 ALA A N 1
ATOM 2926 C CA . ALA A 1 363 ? 7.659 -16.935 -6.600 1.00 91.06 363 ALA A CA 1
ATOM 2927 C C . ALA A 1 363 ? 6.233 -16.578 -6.159 1.00 91.06 363 ALA A C 1
ATOM 2929 O O . ALA A 1 363 ? 6.064 -15.816 -5.210 1.00 91.06 363 ALA A O 1
ATOM 2930 N N . VAL A 1 364 ? 5.201 -17.192 -6.749 1.00 89.38 364 VAL A N 1
ATOM 2931 C CA . VAL A 1 364 ? 3.804 -17.000 -6.320 1.00 89.38 364 VAL A CA 1
ATOM 2932 C C . VAL A 1 364 ? 3.642 -17.295 -4.828 1.00 89.38 364 VAL A C 1
ATOM 2934 O O . VAL A 1 364 ? 3.109 -16.457 -4.101 1.00 89.38 364 VAL A O 1
ATOM 2937 N N . ALA A 1 365 ? 4.138 -18.442 -4.353 1.00 88.88 365 ALA A N 1
ATOM 2938 C CA . ALA A 1 365 ? 4.082 -18.787 -2.934 1.00 88.88 365 ALA A CA 1
ATOM 2939 C C . ALA A 1 365 ? 4.760 -17.709 -2.075 1.00 88.88 365 ALA A C 1
ATOM 2941 O O . ALA A 1 365 ? 4.139 -17.170 -1.161 1.00 88.88 365 ALA A O 1
ATOM 2942 N N . TRP A 1 366 ? 5.978 -17.304 -2.438 1.00 91.25 366 TRP A N 1
ATOM 2943 C CA . TRP A 1 366 ? 6.726 -16.289 -1.705 1.00 91.25 366 TRP A CA 1
ATOM 2944 C C . TRP A 1 366 ? 6.003 -14.936 -1.653 1.00 91.25 366 TRP A C 1
ATOM 2946 O O . TRP A 1 366 ? 5.882 -14.363 -0.571 1.00 91.25 366 TRP A O 1
ATOM 2956 N N . TYR A 1 367 ? 5.463 -14.437 -2.770 1.00 87.69 367 TYR A N 1
ATOM 2957 C CA . TYR A 1 367 ? 4.723 -13.169 -2.797 1.00 87.69 367 TYR A CA 1
ATOM 2958 C C . TYR A 1 367 ? 3.407 -13.240 -2.008 1.00 87.69 367 TYR A C 1
ATOM 2960 O O . TYR A 1 367 ? 3.057 -12.284 -1.310 1.00 87.69 367 TYR A O 1
ATOM 2968 N N . THR A 1 368 ? 2.682 -14.362 -2.072 1.00 84.00 368 THR A N 1
ATOM 2969 C CA . THR A 1 368 ? 1.444 -14.544 -1.293 1.00 84.00 368 THR A CA 1
ATOM 2970 C C . THR A 1 368 ? 1.713 -14.625 0.213 1.00 84.00 368 THR A C 1
ATOM 2972 O O . THR A 1 368 ? 1.033 -13.958 0.990 1.00 84.00 368 THR A O 1
ATOM 2975 N N . GLU A 1 369 ? 2.746 -15.354 0.639 1.00 82.19 369 GLU A N 1
ATOM 2976 C CA . GLU A 1 369 ? 3.111 -15.512 2.053 1.00 82.19 369 GLU A CA 1
ATOM 2977 C C . GLU A 1 369 ? 3.779 -14.255 2.636 1.00 82.19 369 GLU A C 1
ATOM 2979 O O . GLU A 1 369 ? 3.542 -13.886 3.791 1.00 82.19 369 GLU A O 1
ATOM 2984 N N . THR A 1 370 ? 4.607 -13.575 1.837 1.00 81.69 370 THR A N 1
ATOM 2985 C CA . THR A 1 370 ? 5.382 -12.407 2.281 1.00 81.69 370 THR A CA 1
ATOM 2986 C C . THR A 1 370 ? 4.539 -11.144 2.298 1.00 81.69 370 THR A C 1
ATOM 2988 O O . THR A 1 370 ? 4.626 -10.383 3.257 1.00 81.69 370 THR A O 1
ATOM 2991 N N . PHE A 1 371 ? 3.722 -10.913 1.267 1.00 77.81 371 PHE A N 1
ATOM 2992 C CA . PHE A 1 371 ? 2.991 -9.653 1.089 1.00 77.81 371 PHE A CA 1
ATOM 2993 C C . PHE A 1 371 ? 1.472 -9.786 1.210 1.00 77.81 371 PHE A C 1
ATOM 2995 O O . PHE A 1 371 ? 0.775 -8.777 1.104 1.00 77.81 371 PHE A O 1
ATOM 3002 N N . GLY A 1 372 ? 0.940 -10.997 1.408 1.00 75.19 372 GLY A N 1
ATOM 3003 C CA . GLY A 1 372 ? -0.507 -11.219 1.449 1.00 75.19 372 GLY A CA 1
ATOM 3004 C C . GLY A 1 372 ? -1.188 -10.993 0.096 1.00 75.19 372 GLY A C 1
ATOM 3005 O O . GLY A 1 372 ? -2.389 -10.722 0.048 1.00 75.19 372 GLY A O 1
ATOM 3006 N N . MET A 1 373 ? -0.435 -11.059 -1.008 1.00 81.88 373 MET A N 1
ATOM 3007 C CA . MET A 1 373 ? -1.005 -10.943 -2.349 1.00 81.88 373 MET A CA 1
ATOM 3008 C C . MET A 1 373 ? -1.876 -12.158 -2.666 1.00 81.88 373 MET A C 1
ATOM 3010 O O . MET A 1 373 ? -1.596 -13.281 -2.250 1.00 81.88 373 MET A O 1
ATOM 3014 N N . LYS A 1 374 ? -2.935 -11.929 -3.433 1.00 79.81 374 LYS A N 1
ATOM 3015 C CA . LYS A 1 374 ? -3.819 -12.957 -3.969 1.00 79.81 374 LYS A CA 1
ATOM 3016 C C . LYS A 1 374 ? -3.480 -13.208 -5.425 1.00 79.81 374 LYS A C 1
ATOM 3018 O O . LYS A 1 374 ? -3.049 -12.303 -6.138 1.00 79.81 374 LYS A O 1
ATOM 3023 N N . VAL A 1 375 ? -3.697 -14.441 -5.858 1.00 83.44 375 VAL A N 1
ATOM 3024 C CA . VAL A 1 375 ? -3.526 -14.819 -7.258 1.00 83.44 375 VAL A CA 1
ATOM 3025 C C . VAL A 1 375 ? -4.859 -14.717 -7.976 1.00 83.44 375 VAL A C 1
ATOM 3027 O O . VAL A 1 375 ? -5.887 -15.145 -7.447 1.00 83.44 375 VAL A O 1
ATOM 3030 N N . LEU A 1 376 ? -4.858 -14.131 -9.170 1.00 78.44 376 LEU A N 1
ATOM 3031 C CA . LEU A 1 376 ? -6.041 -14.092 -10.016 1.00 78.44 376 LEU A CA 1
ATOM 3032 C C . LEU A 1 376 ? -6.178 -15.420 -10.773 1.00 78.44 376 LEU A C 1
ATOM 3034 O O . LEU A 1 376 ? -5.351 -15.737 -11.623 1.00 78.44 376 LEU A O 1
ATOM 3038 N N . GLY A 1 377 ? -7.254 -16.161 -10.495 1.00 70.06 377 GLY A N 1
ATOM 3039 C CA . GLY A 1 377 ? -7.521 -17.479 -11.088 1.00 70.06 377 GLY A CA 1
ATOM 3040 C C . GLY A 1 377 ? -7.011 -18.651 -10.239 1.00 70.06 377 GLY A C 1
ATOM 3041 O O . GLY A 1 377 ? -6.414 -18.455 -9.182 1.00 70.06 377 GLY A O 1
ATOM 3042 N N . GLU A 1 378 ? -7.281 -19.883 -10.681 1.00 58.88 378 GLU A N 1
ATOM 3043 C CA . GLU A 1 378 ? -6.834 -21.101 -9.989 1.00 58.88 378 GLU A CA 1
ATOM 3044 C C . GLU A 1 378 ? -5.458 -21.569 -10.500 1.00 58.88 378 GLU A C 1
ATOM 3046 O O . GLU A 1 378 ? -5.264 -21.613 -11.717 1.00 58.88 378 GLU A O 1
ATOM 3051 N N . PRO A 1 379 ? -4.513 -21.944 -9.608 1.00 54.78 379 PRO A N 1
ATOM 3052 C CA . PRO A 1 379 ? -3.229 -22.549 -9.972 1.00 54.78 379 PRO A CA 1
ATOM 3053 C C . PRO A 1 379 ? -3.395 -23.794 -10.847 1.00 54.78 379 PRO A C 1
ATOM 3055 O O . PRO A 1 379 ? -3.716 -24.874 -10.350 1.00 54.78 379 PRO A O 1
ATOM 3058 N N . GLU A 1 380 ? -3.144 -23.670 -12.150 1.00 57.09 380 GLU A N 1
ATOM 3059 C CA . GLU A 1 380 ? -3.112 -24.807 -13.073 1.00 57.09 380 GLU A CA 1
ATOM 3060 C C . GLU A 1 380 ? -1.694 -25.398 -13.162 1.00 57.09 380 GLU A C 1
ATOM 3062 O O . GLU A 1 380 ? -0.696 -24.780 -12.780 1.00 57.09 380 GLU A O 1
ATOM 3067 N N . ARG A 1 381 ? -1.580 -26.644 -13.647 1.00 52.66 381 ARG A N 1
ATOM 3068 C CA . ARG A 1 381 ? -0.282 -27.339 -13.737 1.00 52.66 381 ARG A CA 1
ATOM 3069 C C . ARG A 1 381 ? 0.732 -26.618 -14.634 1.00 52.66 381 ARG A C 1
ATOM 3071 O O . ARG A 1 381 ? 1.920 -26.710 -14.308 1.00 52.66 381 ARG A O 1
ATOM 3078 N N . ASP A 1 382 ? 0.247 -25.871 -15.628 1.00 57.91 382 ASP A N 1
ATOM 3079 C CA . ASP A 1 382 ? 1.001 -25.291 -16.749 1.00 57.91 382 ASP A CA 1
ATOM 3080 C C . ASP A 1 382 ? 0.929 -23.749 -16.778 1.00 57.91 382 ASP A C 1
ATOM 3082 O O . ASP A 1 382 ? 0.812 -23.144 -17.839 1.00 57.91 382 ASP A O 1
ATOM 3086 N N . TRP A 1 383 ? 0.915 -23.085 -15.618 1.00 67.31 383 TRP A N 1
ATOM 3087 C CA . TRP A 1 383 ? 0.945 -21.620 -15.586 1.00 67.31 383 TRP A CA 1
ATOM 3088 C C . TRP A 1 383 ? 2.211 -21.060 -16.249 1.00 67.31 383 TRP A C 1
ATOM 3090 O O . TRP A 1 383 ? 3.319 -21.321 -15.793 1.00 67.31 383 TRP A O 1
ATOM 3100 N N . GLU A 1 384 ? 2.015 -20.254 -17.291 1.00 71.25 384 GLU A N 1
ATOM 3101 C CA . GLU A 1 384 ? 3.076 -19.540 -18.021 1.00 71.25 384 GLU A CA 1
ATOM 3102 C C . GLU A 1 384 ? 3.374 -18.161 -17.406 1.00 71.25 384 GLU A C 1
ATOM 3104 O O . GLU A 1 384 ? 4.441 -17.583 -17.609 1.00 71.25 384 GLU A O 1
ATOM 3109 N N . ALA A 1 385 ? 2.405 -17.631 -16.658 1.00 79.12 385 ALA A N 1
ATOM 3110 C CA . ALA A 1 385 ? 2.468 -16.388 -15.907 1.00 79.12 385 ALA A CA 1
ATOM 3111 C C . ALA A 1 385 ? 1.414 -16.412 -14.790 1.00 79.12 385 ALA A C 1
ATOM 3113 O O . ALA A 1 385 ? 0.417 -17.135 -14.879 1.00 79.12 385 ALA A O 1
ATOM 3114 N N . ALA A 1 386 ? 1.609 -15.608 -13.748 1.00 83.25 386 ALA A N 1
ATOM 3115 C CA . ALA A 1 386 ? 0.651 -15.442 -12.662 1.00 83.25 386 ALA A CA 1
ATOM 3116 C C . ALA A 1 386 ? 0.416 -13.961 -12.379 1.00 83.25 386 ALA A C 1
ATOM 3118 O O . ALA A 1 386 ? 1.349 -13.201 -12.131 1.00 83.25 386 ALA A O 1
ATOM 3119 N N . MET A 1 387 ? -0.850 -13.558 -12.370 1.00 83.56 387 MET A N 1
ATOM 3120 C CA . MET A 1 387 ? -1.237 -12.209 -11.991 1.00 83.56 387 MET A CA 1
ATOM 3121 C C . MET A 1 387 ? -1.525 -12.163 -10.492 1.00 83.56 387 MET A C 1
ATOM 3123 O O . MET A 1 387 ? -2.456 -12.805 -10.001 1.00 83.56 387 MET A O 1
ATOM 3127 N N . LEU A 1 388 ? -0.727 -11.384 -9.775 1.00 81.62 388 LEU A N 1
ATOM 3128 C CA . LEU A 1 388 ? -0.859 -11.128 -8.354 1.00 81.62 388 LEU A CA 1
ATOM 3129 C C . LEU A 1 388 ? -1.452 -9.745 -8.115 1.00 81.62 388 LEU A C 1
ATOM 3131 O O . LEU A 1 388 ? -1.038 -8.747 -8.709 1.00 81.62 388 LEU A O 1
ATOM 3135 N N . TYR A 1 389 ? -2.396 -9.685 -7.190 1.00 75.62 389 TYR A N 1
ATOM 3136 C CA . TYR A 1 389 ? -3.040 -8.450 -6.773 1.00 75.62 389 TYR A CA 1
ATOM 3137 C C . TYR A 1 389 ? -3.161 -8.408 -5.254 1.00 75.62 389 TYR A C 1
ATOM 3139 O O . TYR A 1 389 ? -3.243 -9.436 -4.586 1.00 75.62 389 TYR A O 1
ATOM 3147 N N . LEU A 1 390 ? -3.177 -7.208 -4.688 1.00 70.31 390 LEU A N 1
ATOM 3148 C CA . LEU A 1 390 ? -3.580 -7.026 -3.297 1.00 70.31 390 LEU A CA 1
ATOM 3149 C C . LEU A 1 390 ? -5.104 -6.936 -3.248 1.00 70.31 390 LEU A C 1
ATOM 3151 O O . LEU A 1 390 ? -5.704 -6.257 -4.083 1.00 70.31 390 LEU A O 1
ATOM 3155 N N . ASP A 1 391 ? -5.743 -7.628 -2.303 1.00 60.50 391 ASP A N 1
ATOM 3156 C CA . ASP A 1 391 ? -7.201 -7.559 -2.176 1.00 60.50 391 ASP A CA 1
ATOM 3157 C C . ASP A 1 391 ? -7.645 -6.118 -1.890 1.00 60.50 391 ASP A C 1
ATOM 3159 O O . ASP A 1 391 ? -6.993 -5.391 -1.143 1.00 60.50 391 ASP A O 1
ATOM 3163 N N . GLY A 1 392 ? -8.686 -5.656 -2.582 1.00 55.28 392 GLY A N 1
ATOM 3164 C CA . GLY A 1 392 ? -9.067 -4.238 -2.588 1.00 55.28 392 GLY A CA 1
ATOM 3165 C C . GLY A 1 392 ? -8.073 -3.286 -3.282 1.00 55.28 392 GLY A C 1
ATOM 3166 O O . GLY A 1 392 ? -8.406 -2.118 -3.472 1.00 55.28 392 GLY A O 1
ATOM 3167 N N . GLY A 1 393 ? -6.909 -3.758 -3.741 1.00 58.69 393 GLY A N 1
ATOM 3168 C CA . GLY A 1 393 ? -5.844 -2.971 -4.372 1.00 58.69 393 GLY A CA 1
ATOM 3169 C C . GLY A 1 393 ? -6.290 -2.203 -5.616 1.00 58.69 393 GLY A C 1
ATOM 3170 O O . GLY A 1 393 ? -5.971 -1.023 -5.739 1.00 58.69 393 GLY A O 1
ATOM 3171 N N . GLU A 1 394 ? -7.136 -2.793 -6.472 1.00 55.16 394 GLU A N 1
ATOM 3172 C CA . GLU A 1 394 ? -7.743 -2.075 -7.610 1.00 55.16 394 GLU A CA 1
ATOM 3173 C C . GLU A 1 394 ? -8.531 -0.835 -7.156 1.00 55.16 394 GLU A C 1
ATOM 3175 O O . GLU A 1 394 ? -8.466 0.214 -7.797 1.00 55.16 394 GLU A O 1
ATOM 3180 N N . ARG A 1 395 ? -9.258 -0.933 -6.031 1.00 55.31 395 ARG A N 1
ATOM 3181 C CA . ARG A 1 395 ? -10.029 0.188 -5.458 1.00 55.31 395 ARG A CA 1
ATOM 3182 C C . ARG A 1 395 ? -9.119 1.275 -4.885 1.00 55.31 395 ARG A C 1
ATOM 3184 O O . ARG A 1 395 ? -9.566 2.407 -4.717 1.00 55.31 395 ARG A O 1
ATOM 3191 N N . LEU A 1 396 ? -7.873 0.919 -4.579 1.00 52.06 396 LEU A N 1
ATOM 3192 C CA . LEU A 1 396 ? -6.843 1.776 -3.996 1.00 52.06 396 LEU A CA 1
ATOM 3193 C C . LEU A 1 396 ? -5.821 2.263 -5.040 1.00 52.06 396 LEU A C 1
ATOM 3195 O O . LEU A 1 396 ? -4.870 2.954 -4.682 1.00 52.06 396 LEU A O 1
ATOM 3199 N N . GLY A 1 397 ? -6.005 1.912 -6.320 1.00 53.88 397 GLY A N 1
ATOM 3200 C CA . GLY A 1 397 ? -5.071 2.255 -7.395 1.00 53.88 397 GLY A CA 1
ATOM 3201 C C . GLY A 1 397 ? -3.731 1.519 -7.310 1.00 53.88 397 GLY A C 1
ATOM 3202 O O . GLY A 1 397 ? -2.774 1.926 -7.962 1.00 53.88 397 GLY A O 1
ATOM 3203 N N . VAL A 1 398 ? -3.647 0.448 -6.517 1.00 62.06 398 VAL A N 1
ATOM 3204 C CA . VAL A 1 398 ? -2.450 -0.388 -6.418 1.00 62.06 398 VAL A CA 1
ATOM 3205 C C . VAL A 1 398 ? -2.348 -1.232 -7.693 1.00 62.06 398 VAL A C 1
ATOM 3207 O O . VAL A 1 398 ? -3.292 -1.959 -8.012 1.00 62.06 398 VAL A O 1
ATOM 3210 N N . PRO A 1 399 ? -1.250 -1.123 -8.457 1.00 63.44 399 PRO A N 1
ATOM 3211 C CA . PRO A 1 399 ? -1.071 -1.898 -9.678 1.00 63.44 399 PRO A CA 1
ATOM 3212 C C . PRO A 1 399 ? -0.821 -3.376 -9.366 1.00 63.44 399 PRO A C 1
ATOM 3214 O O . PRO A 1 399 ? -0.305 -3.736 -8.309 1.00 63.44 399 PRO A O 1
ATOM 3217 N N . ASN A 1 400 ? -1.181 -4.224 -10.323 1.00 74.50 400 ASN A N 1
ATOM 3218 C CA . ASN A 1 400 ? -0.988 -5.665 -10.236 1.00 74.50 400 ASN A CA 1
ATOM 3219 C C . ASN A 1 400 ? 0.450 -6.037 -10.623 1.00 74.50 400 ASN A C 1
ATOM 3221 O O . ASN A 1 400 ? 1.056 -5.374 -11.473 1.00 74.50 400 ASN A O 1
ATOM 3225 N N . PHE A 1 401 ? 0.967 -7.105 -10.019 1.00 83.25 401 PHE A N 1
ATOM 3226 C CA . PHE A 1 401 ? 2.231 -7.721 -10.414 1.00 83.25 401 PHE A CA 1
ATOM 3227 C C . PHE A 1 401 ? 1.952 -8.912 -11.317 1.00 83.25 401 PHE A C 1
ATOM 3229 O O . PHE A 1 401 ? 1.138 -9.766 -10.976 1.00 83.25 401 PHE A O 1
ATOM 3236 N N . TYR A 1 402 ? 2.641 -8.991 -12.447 1.00 85.31 402 TYR A N 1
ATOM 3237 C CA . TYR A 1 402 ? 2.580 -10.153 -13.328 1.00 85.31 402 TYR A CA 1
ATOM 3238 C C . TYR A 1 402 ? 3.894 -10.892 -13.204 1.00 85.31 402 TYR A C 1
ATOM 3240 O O . TYR A 1 402 ? 4.923 -10.414 -13.662 1.00 85.31 402 TYR A O 1
ATOM 3248 N N . LEU A 1 403 ? 3.873 -12.035 -12.536 1.00 87.44 403 LEU A N 1
ATOM 3249 C CA . LEU A 1 403 ? 5.040 -12.895 -12.461 1.00 87.44 403 LEU A CA 1
ATOM 3250 C C . LEU A 1 403 ? 5.111 -13.715 -13.741 1.00 87.44 403 LEU A C 1
ATOM 3252 O O . LEU A 1 403 ? 4.128 -14.364 -14.103 1.00 87.44 403 LEU A O 1
ATOM 3256 N N . VAL A 1 404 ? 6.257 -13.699 -14.410 1.00 84.12 404 VAL A N 1
ATOM 3257 C CA . VAL A 1 404 ? 6.454 -14.427 -15.665 1.00 84.12 404 VAL A CA 1
ATOM 3258 C C . VAL A 1 404 ? 7.743 -15.224 -15.587 1.00 84.12 404 VAL A C 1
ATOM 3260 O O . VAL A 1 404 ? 8.803 -14.685 -15.266 1.00 84.12 404 VAL A O 1
ATOM 3263 N N . GLU A 1 405 ? 7.650 -16.520 -15.876 1.00 85.06 405 GLU A N 1
ATOM 3264 C CA . GLU A 1 405 ? 8.822 -17.386 -15.853 1.00 85.06 405 GLU A CA 1
ATOM 3265 C C . GLU A 1 405 ? 9.722 -17.104 -17.058 1.00 85.06 405 GLU A C 1
ATOM 3267 O O . GLU A 1 405 ? 9.253 -17.065 -18.200 1.00 85.06 405 GLU A O 1
ATOM 3272 N N . THR A 1 406 ? 11.016 -16.912 -16.809 1.00 81.62 406 THR A N 1
ATOM 3273 C CA . THR A 1 406 ? 12.005 -16.632 -17.854 1.00 81.62 406 THR A CA 1
ATOM 3274 C C . THR A 1 406 ? 13.309 -17.405 -17.648 1.00 81.62 406 THR A C 1
ATOM 3276 O O . THR A 1 406 ? 13.688 -17.784 -16.536 1.00 81.62 406 THR A O 1
ATOM 3279 N N . HIS A 1 407 ? 14.027 -17.627 -18.750 1.00 74.50 407 HIS A N 1
ATOM 3280 C CA . HIS A 1 407 ? 15.406 -18.120 -18.775 1.00 74.50 407 HIS A CA 1
ATOM 3281 C C . HIS A 1 407 ? 16.387 -17.115 -19.404 1.00 74.50 407 HIS A C 1
ATOM 3283 O O . HIS A 1 407 ? 17.583 -17.402 -19.480 1.00 74.50 407 HIS A O 1
ATOM 3289 N N . ASP A 1 408 ? 15.896 -15.954 -19.851 1.00 70.81 408 ASP A N 1
ATOM 3290 C CA . ASP A 1 408 ? 16.690 -14.877 -20.448 1.00 70.81 408 ASP A CA 1
ATOM 3291 C C . ASP A 1 408 ? 16.260 -13.508 -19.896 1.00 70.81 408 ASP A C 1
ATOM 3293 O O . ASP A 1 408 ? 15.076 -13.160 -19.876 1.00 70.81 408 ASP A O 1
ATOM 3297 N N . GLU A 1 409 ? 17.234 -12.712 -19.465 1.00 64.44 409 GLU A N 1
ATOM 3298 C CA . GLU A 1 409 ? 17.016 -11.363 -18.942 1.00 64.44 409 GLU A CA 1
ATOM 3299 C C . GLU A 1 409 ? 17.681 -10.336 -19.853 1.00 64.44 409 GLU A C 1
ATOM 3301 O O . GLU A 1 409 ? 18.883 -10.383 -20.131 1.00 64.44 409 GLU A O 1
ATOM 3306 N N . GLN A 1 410 ? 16.891 -9.356 -20.278 1.00 66.12 410 GLN A N 1
ATOM 3307 C CA . GLN A 1 410 ? 17.322 -8.216 -21.073 1.00 66.12 410 GLN A CA 1
ATOM 3308 C C . GLN A 1 410 ? 16.901 -6.908 -20.377 1.00 66.12 410 GLN A C 1
ATOM 3310 O O . GLN A 1 410 ? 16.310 -6.887 -19.296 1.00 66.12 410 GLN A O 1
ATOM 3315 N N . ARG A 1 411 ? 17.248 -5.763 -20.969 1.00 67.25 411 ARG A N 1
ATOM 3316 C CA . ARG A 1 411 ? 16.984 -4.447 -20.373 1.00 67.25 411 ARG A CA 1
ATOM 3317 C C . ARG A 1 411 ? 15.482 -4.154 -20.284 1.00 67.25 411 ARG A C 1
ATOM 3319 O O . ARG A 1 411 ? 14.857 -3.861 -21.302 1.00 67.25 411 ARG A O 1
ATOM 3326 N N . LEU A 1 412 ? 14.931 -4.188 -19.066 1.00 70.06 412 LEU A N 1
ATOM 3327 C CA . LEU A 1 412 ? 13.489 -4.044 -18.798 1.00 70.06 412 LEU A CA 1
ATOM 3328 C C . LEU A 1 412 ? 12.615 -4.961 -19.671 1.00 70.06 412 LEU A C 1
ATOM 3330 O O . LEU A 1 412 ? 11.459 -4.651 -19.941 1.00 70.06 412 LEU A O 1
ATOM 3334 N N . ALA A 1 413 ? 13.182 -6.078 -20.122 1.00 72.06 413 ALA A N 1
ATOM 3335 C CA . ALA A 1 413 ? 12.537 -7.030 -21.002 1.00 72.06 413 ALA A CA 1
ATOM 3336 C C . ALA A 1 413 ? 13.030 -8.429 -20.668 1.00 72.06 413 ALA A C 1
ATOM 3338 O O . ALA A 1 413 ? 14.174 -8.609 -20.254 1.00 72.06 413 ALA A O 1
ATOM 3339 N N . PHE A 1 414 ? 12.202 -9.427 -20.901 1.00 72.94 414 PHE A N 1
ATOM 3340 C CA . PHE A 1 414 ? 12.584 -10.821 -20.725 1.00 72.94 414 PHE A CA 1
ATOM 3341 C C . PHE A 1 414 ? 11.765 -11.683 -21.678 1.00 72.94 414 PHE A C 1
ATOM 3343 O O . PHE A 1 414 ? 10.745 -11.241 -22.210 1.00 72.94 414 PHE A O 1
ATOM 3350 N N . VAL A 1 415 ? 12.241 -12.893 -21.953 1.00 76.56 415 VAL A N 1
ATOM 3351 C CA . VAL A 1 415 ? 11.555 -13.818 -22.860 1.00 76.56 415 VAL A CA 1
ATOM 3352 C C . VAL A 1 415 ? 10.859 -14.878 -22.027 1.00 76.56 415 VAL A C 1
ATOM 3354 O O . VAL A 1 415 ? 11.513 -15.621 -21.303 1.00 76.56 415 VAL A O 1
ATOM 3357 N N . ASN A 1 416 ? 9.536 -14.952 -22.137 1.00 75.81 416 ASN A N 1
ATOM 3358 C CA . ASN A 1 416 ? 8.752 -15.963 -21.442 1.00 75.81 416 ASN A CA 1
ATOM 3359 C C . ASN A 1 416 ? 9.209 -17.365 -21.873 1.00 75.81 416 ASN A C 1
ATOM 3361 O O . ASN A 1 416 ? 9.250 -17.673 -23.068 1.00 75.81 416 ASN A O 1
ATOM 3365 N N . SER A 1 417 ? 9.537 -18.210 -20.897 1.00 78.31 417 SER A N 1
ATOM 3366 C CA . SER A 1 417 ? 10.089 -19.549 -21.130 1.00 78.31 417 SER A CA 1
ATOM 3367 C C . SER A 1 417 ? 9.133 -20.503 -21.850 1.00 78.31 417 SER A C 1
ATOM 3369 O O . SER A 1 417 ? 9.586 -21.432 -22.517 1.00 78.31 417 SER A O 1
ATOM 3371 N N . TYR A 1 418 ? 7.824 -20.286 -21.722 1.00 74.44 418 TYR A N 1
ATOM 3372 C CA . TYR A 1 418 ? 6.783 -21.137 -22.295 1.00 74.44 418 TYR A CA 1
ATOM 3373 C C . TYR A 1 418 ? 6.367 -20.658 -23.685 1.00 74.44 418 TYR A C 1
ATOM 3375 O O . TYR A 1 418 ? 6.341 -21.444 -24.633 1.00 74.44 418 TYR A O 1
ATOM 3383 N N . THR A 1 419 ? 6.086 -19.362 -23.831 1.00 76.44 419 THR A N 1
ATOM 3384 C CA . THR A 1 419 ? 5.538 -18.801 -25.078 1.00 76.44 419 THR A CA 1
ATOM 3385 C C . THR A 1 419 ? 6.612 -18.304 -26.043 1.00 76.44 419 THR A C 1
ATOM 3387 O O . THR A 1 419 ? 6.332 -18.087 -27.224 1.00 76.44 419 THR A O 1
ATOM 3390 N N . ASN A 1 420 ? 7.846 -18.108 -25.561 1.00 76.00 420 ASN A N 1
ATOM 3391 C CA . ASN A 1 420 ? 8.950 -17.477 -26.288 1.00 76.00 420 ASN A CA 1
ATOM 3392 C C . ASN A 1 420 ? 8.620 -16.048 -26.783 1.00 76.00 420 ASN A C 1
ATOM 3394 O O . ASN A 1 420 ? 9.227 -15.543 -27.733 1.00 76.00 420 ASN A O 1
ATOM 3398 N N . ILE A 1 421 ? 7.644 -15.394 -26.146 1.00 74.88 421 ILE A N 1
ATOM 3399 C CA . ILE A 1 421 ? 7.271 -13.996 -26.380 1.00 74.88 421 ILE A CA 1
ATOM 3400 C C . ILE A 1 421 ? 8.170 -13.097 -25.526 1.00 74.88 421 ILE A C 1
ATOM 3402 O O . ILE A 1 421 ? 8.490 -13.423 -24.384 1.00 74.88 421 ILE A O 1
ATOM 3406 N N . THR A 1 422 ? 8.594 -11.956 -26.074 1.00 76.12 422 THR A N 1
ATOM 3407 C CA . THR A 1 422 ? 9.285 -10.913 -25.305 1.00 76.12 422 THR A CA 1
ATOM 3408 C C . THR A 1 422 ? 8.268 -10.071 -24.547 1.00 76.12 422 THR A C 1
ATOM 3410 O O . THR A 1 422 ? 7.374 -9.483 -25.152 1.00 76.12 422 THR A O 1
ATOM 3413 N N . HIS A 1 423 ? 8.435 -10.001 -23.235 1.00 73.94 423 HIS A N 1
ATOM 3414 C CA . HIS A 1 423 ? 7.635 -9.203 -22.320 1.00 73.94 423 HIS A CA 1
ATOM 3415 C C . HIS A 1 423 ? 8.371 -7.922 -21.929 1.00 73.94 423 HIS A C 1
ATOM 3417 O O . HIS A 1 423 ? 9.605 -7.891 -21.876 1.00 73.94 423 HIS A O 1
ATOM 3423 N N . SER A 1 424 ? 7.603 -6.871 -21.652 1.00 78.62 424 SER A N 1
ATOM 3424 C CA . SER A 1 424 ? 8.091 -5.617 -21.080 1.00 78.62 424 SER A CA 1
ATOM 3425 C C . SER A 1 424 ? 7.877 -5.641 -19.578 1.00 78.62 424 SER A C 1
ATOM 3427 O O . SER A 1 424 ? 6.839 -6.083 -19.111 1.00 78.62 424 SER A O 1
ATOM 3429 N N . VAL A 1 425 ? 8.813 -5.093 -18.811 1.00 77.88 425 VAL A N 1
ATOM 3430 C CA . VAL A 1 425 ? 8.619 -4.937 -17.360 1.00 77.88 425 VAL A CA 1
ATOM 3431 C C . VAL A 1 425 ? 7.520 -3.912 -17.057 1.00 77.88 425 VAL A C 1
ATOM 3433 O O . VAL A 1 425 ? 6.862 -4.007 -16.029 1.00 77.88 425 VAL A O 1
ATOM 3436 N N . ILE A 1 426 ? 7.320 -2.907 -17.916 1.00 85.19 426 ILE A N 1
ATOM 3437 C CA . ILE A 1 426 ? 6.438 -1.768 -17.631 1.00 85.19 426 ILE A CA 1
ATOM 3438 C C . ILE A 1 426 ? 5.316 -1.682 -18.661 1.00 85.19 426 ILE A C 1
ATOM 3440 O O . ILE A 1 426 ? 5.567 -1.419 -19.843 1.00 85.19 426 ILE A O 1
ATOM 3444 N N . ASP A 1 427 ? 4.084 -1.761 -18.162 1.00 82.44 427 ASP A N 1
ATOM 3445 C CA . ASP A 1 427 ? 2.879 -1.572 -18.959 1.00 82.44 427 ASP A CA 1
ATOM 3446 C C . ASP A 1 427 ? 2.257 -0.206 -18.700 1.00 82.44 427 ASP A C 1
ATOM 3448 O O . ASP A 1 427 ? 2.009 0.194 -17.560 1.00 82.44 427 ASP A O 1
ATOM 3452 N N . PHE A 1 428 ? 1.928 0.503 -19.772 1.00 83.25 428 PHE A N 1
ATOM 3453 C CA . PHE A 1 428 ? 1.207 1.764 -19.740 1.00 83.25 428 PHE A CA 1
ATOM 3454 C C . PHE A 1 428 ? -0.246 1.575 -20.161 1.00 83.25 428 PHE A C 1
ATOM 3456 O O . PHE A 1 428 ? -0.552 0.988 -21.196 1.00 83.25 428 PHE A O 1
ATOM 3463 N N . TYR A 1 429 ? -1.166 2.143 -19.390 1.00 79.31 429 TYR A N 1
ATOM 3464 C CA . TYR A 1 429 ? -2.582 2.103 -19.719 1.00 79.31 429 TYR A CA 1
ATOM 3465 C C . TYR A 1 429 ? -2.935 3.238 -20.686 1.00 79.31 429 TYR A C 1
ATOM 3467 O O . TYR A 1 429 ? -2.629 4.415 -20.439 1.00 79.31 429 TYR A O 1
ATOM 3475 N N . SER A 1 430 ? -3.650 2.889 -21.754 1.00 78.44 430 SER A N 1
ATOM 3476 C CA . SER A 1 430 ? -4.294 3.836 -22.662 1.00 78.44 430 SER A CA 1
ATOM 3477 C C . SER A 1 430 ? -5.711 3.380 -22.995 1.00 78.44 430 SER A C 1
ATOM 3479 O O . SER A 1 430 ? -5.937 2.233 -23.368 1.00 78.44 430 SER A O 1
ATOM 3481 N N . ALA A 1 431 ? -6.670 4.307 -22.951 1.00 74.19 431 ALA A N 1
ATOM 3482 C CA . ALA A 1 431 ? -8.028 4.053 -23.436 1.00 74.19 431 ALA A CA 1
ATOM 3483 C C . ALA A 1 431 ? -8.093 3.872 -24.971 1.00 74.19 431 ALA A C 1
ATOM 3485 O O . ALA A 1 431 ? -9.099 3.396 -25.486 1.00 74.19 431 ALA A O 1
ATOM 3486 N N . ASN A 1 432 ? -7.030 4.242 -25.700 1.00 79.00 432 ASN A N 1
ATOM 3487 C CA . ASN A 1 432 ? -6.963 4.261 -27.163 1.00 79.00 432 ASN A CA 1
ATOM 3488 C C . ASN A 1 432 ? -5.729 3.492 -27.675 1.00 79.00 432 ASN A C 1
ATOM 3490 O O . ASN A 1 432 ? -4.882 4.057 -28.368 1.00 79.00 432 ASN A O 1
ATOM 3494 N N . VAL A 1 433 ? -5.615 2.206 -27.324 1.00 83.81 433 VAL A N 1
ATOM 3495 C CA . VAL A 1 433 ? -4.442 1.364 -27.644 1.00 83.81 433 VAL A CA 1
ATOM 3496 C C . VAL A 1 433 ? -4.119 1.337 -29.136 1.00 83.81 433 VAL A C 1
ATOM 3498 O O . VAL A 1 433 ? -2.989 1.624 -29.514 1.00 83.81 433 VAL A O 1
ATOM 3501 N N . GLU A 1 434 ? -5.094 1.029 -29.993 1.00 85.31 434 GLU A N 1
ATOM 3502 C CA . GLU A 1 434 ? -4.863 0.917 -31.440 1.00 85.31 434 GLU A CA 1
ATOM 3503 C C . GLU A 1 434 ? -4.365 2.237 -32.067 1.00 85.31 434 GLU A C 1
ATOM 3505 O O . GLU A 1 434 ? -3.297 2.222 -32.691 1.00 85.31 434 GLU A O 1
ATOM 3510 N N . PRO A 1 435 ? -5.037 3.397 -31.872 1.00 86.62 435 PRO A N 1
ATOM 3511 C CA . PRO A 1 435 ? -4.515 4.687 -32.328 1.00 86.62 435 PRO A CA 1
ATOM 3512 C C . PRO A 1 435 ? -3.111 5.005 -31.810 1.00 86.62 435 PRO A C 1
ATOM 3514 O O . PRO A 1 435 ? -2.283 5.533 -32.552 1.00 86.62 435 PRO A O 1
ATOM 3517 N N . MET A 1 436 ? -2.835 4.673 -30.549 1.00 86.44 436 MET A N 1
ATOM 3518 C CA . MET A 1 436 ? -1.543 4.915 -29.922 1.00 86.44 436 MET A CA 1
ATOM 3519 C C . MET A 1 436 ? -0.430 4.088 -30.575 1.00 86.44 436 MET A C 1
ATOM 3521 O O . MET A 1 436 ? 0.575 4.647 -31.017 1.00 86.44 436 MET A O 1
ATOM 3525 N N . LEU A 1 437 ? -0.624 2.773 -30.709 1.00 88.25 437 LEU A N 1
ATOM 3526 C CA . LEU A 1 437 ? 0.335 1.880 -31.366 1.00 88.25 437 LEU A CA 1
ATOM 3527 C C . LEU A 1 437 ? 0.553 2.280 -32.831 1.00 88.25 437 LEU A C 1
ATOM 3529 O O . LEU A 1 437 ? 1.693 2.331 -33.297 1.00 88.25 437 LEU A O 1
ATOM 3533 N N . SER A 1 438 ? -0.514 2.654 -33.545 1.00 86.62 438 SER A N 1
ATOM 3534 C CA . SER A 1 438 ? -0.413 3.183 -34.911 1.00 86.62 438 SER A CA 1
ATOM 3535 C C . SER A 1 438 ? 0.402 4.482 -34.967 1.00 86.62 438 SER A C 1
ATOM 3537 O O . SER A 1 438 ? 1.186 4.690 -35.899 1.00 86.62 438 SER A O 1
ATOM 3539 N N . GLY A 1 439 ? 0.244 5.362 -33.976 1.00 87.38 439 GLY A N 1
ATOM 3540 C CA . GLY A 1 439 ? 1.021 6.593 -33.839 1.00 87.38 439 GLY A CA 1
ATOM 3541 C C . GLY A 1 439 ? 2.511 6.322 -33.625 1.00 87.38 439 GLY A C 1
ATOM 3542 O O . GLY A 1 439 ? 3.342 6.895 -34.335 1.00 87.38 439 GLY A O 1
ATOM 3543 N N . LEU A 1 440 ? 2.847 5.404 -32.714 1.00 89.50 440 LEU A N 1
ATOM 3544 C CA . LEU A 1 440 ? 4.224 4.957 -32.468 1.00 89.50 440 LEU A CA 1
ATOM 3545 C C . LEU A 1 440 ? 4.849 4.359 -33.735 1.00 89.50 440 LEU A C 1
ATOM 3547 O O . LEU A 1 440 ? 5.955 4.743 -34.125 1.00 89.50 440 LEU A O 1
ATOM 3551 N N . HIS A 1 441 ? 4.110 3.497 -34.436 1.00 87.19 441 HIS A N 1
ATOM 3552 C CA . HIS A 1 441 ? 4.561 2.887 -35.685 1.00 87.19 441 HIS A CA 1
ATOM 3553 C C . HIS A 1 441 ? 4.821 3.931 -36.781 1.00 87.19 441 HIS A C 1
ATOM 3555 O O . HIS A 1 441 ? 5.876 3.929 -37.415 1.00 87.19 441 HIS A O 1
ATOM 3561 N N . THR A 1 442 ? 3.902 4.887 -36.960 1.00 89.00 442 THR A N 1
ATOM 3562 C CA . THR A 1 442 ? 4.039 5.980 -37.943 1.00 89.00 442 THR A CA 1
ATOM 3563 C C . THR A 1 442 ? 5.268 6.845 -37.659 1.00 89.00 442 THR A C 1
ATOM 3565 O O . THR A 1 442 ? 5.956 7.290 -38.580 1.00 89.00 442 THR A O 1
ATOM 3568 N N . ARG A 1 443 ? 5.590 7.044 -36.377 1.00 89.38 443 ARG A N 1
ATOM 3569 C CA . ARG A 1 443 ? 6.784 7.768 -35.918 1.00 89.38 443 ARG A CA 1
ATOM 3570 C C . ARG A 1 443 ? 8.050 6.905 -35.888 1.00 89.38 443 ARG A C 1
ATOM 3572 O O . ARG A 1 443 ? 9.083 7.369 -35.413 1.00 89.38 443 ARG A O 1
ATOM 3579 N N . LYS A 1 444 ? 8.000 5.690 -36.450 1.00 90.88 444 LYS A N 1
ATOM 3580 C CA . LYS A 1 444 ? 9.121 4.745 -36.582 1.00 90.88 444 LYS A CA 1
ATOM 3581 C C . LYS A 1 444 ? 9.715 4.294 -35.244 1.00 90.88 444 LYS A C 1
ATOM 3583 O O . LYS A 1 444 ? 10.907 3.993 -35.168 1.00 90.88 444 LYS A O 1
ATOM 3588 N N . VAL A 1 445 ? 8.898 4.230 -34.195 1.00 91.06 445 VAL A N 1
ATOM 3589 C CA . VAL A 1 445 ? 9.289 3.578 -32.941 1.00 91.06 445 VAL A CA 1
ATOM 3590 C C . VAL A 1 445 ? 9.472 2.079 -33.201 1.00 91.06 445 VAL A C 1
ATOM 3592 O O . VAL A 1 445 ? 8.702 1.460 -33.937 1.00 91.06 445 VAL A O 1
ATOM 3595 N N . LYS A 1 446 ? 10.528 1.492 -32.629 1.00 90.12 446 LYS A N 1
ATOM 3596 C CA . LYS A 1 446 ? 10.824 0.066 -32.786 1.00 90.12 446 LYS A CA 1
ATOM 3597 C C . LYS A 1 446 ? 9.860 -0.747 -31.920 1.00 90.12 446 LYS A C 1
ATOM 3599 O O . LYS A 1 446 ? 9.943 -0.684 -30.700 1.00 90.12 446 LYS A O 1
ATOM 3604 N N . MET A 1 447 ? 8.989 -1.525 -32.553 1.00 87.50 447 MET A N 1
ATOM 3605 C CA . MET A 1 447 ? 8.046 -2.421 -31.871 1.00 87.50 447 MET A CA 1
ATOM 3606 C C . MET A 1 447 ? 8.725 -3.741 -31.467 1.00 87.50 447 MET A C 1
ATOM 3608 O O . MET A 1 447 ? 9.697 -4.152 -32.111 1.00 87.50 447 MET A O 1
ATOM 3612 N N . ASN A 1 448 ? 8.215 -4.416 -30.435 1.00 78.69 448 ASN A N 1
ATOM 3613 C CA . ASN A 1 448 ? 8.718 -5.716 -29.962 1.00 78.69 448 ASN A CA 1
ATOM 3614 C C . ASN A 1 448 ? 7.618 -6.675 -29.488 1.00 78.69 448 ASN A C 1
ATOM 3616 O O . ASN A 1 448 ? 7.758 -7.391 -28.506 1.00 78.69 448 ASN A O 1
ATOM 3620 N N . GLY A 1 449 ? 6.520 -6.704 -30.230 1.00 75.56 449 GLY A N 1
ATOM 3621 C CA . GLY A 1 449 ? 5.361 -7.534 -29.948 1.00 75.56 449 GLY A CA 1
ATOM 3622 C C . GLY A 1 449 ? 4.118 -6.875 -30.525 1.00 75.56 449 GLY A C 1
ATOM 3623 O O . GLY A 1 449 ? 4.220 -5.929 -31.310 1.00 75.56 449 GLY A O 1
ATOM 3624 N N . ALA A 1 450 ? 2.944 -7.360 -30.126 1.00 76.44 450 ALA A N 1
ATOM 3625 C CA . ALA A 1 450 ? 1.676 -6.756 -30.531 1.00 76.44 450 ALA A CA 1
ATOM 3626 C C . ALA A 1 450 ? 1.439 -5.397 -29.847 1.00 76.44 450 ALA A C 1
ATOM 3628 O O . ALA A 1 450 ? 0.990 -4.450 -30.487 1.00 76.44 450 ALA A O 1
ATOM 3629 N N . SER A 1 451 ? 1.773 -5.300 -28.560 1.00 83.31 451 SER A N 1
ATOM 3630 C CA . SER A 1 451 ? 1.574 -4.120 -27.707 1.00 83.31 451 SER A CA 1
ATOM 3631 C C . SER A 1 451 ? 2.879 -3.484 -27.216 1.00 83.31 451 SER A C 1
ATOM 3633 O O . SER A 1 451 ? 2.844 -2.405 -26.621 1.00 83.31 451 SER A O 1
ATOM 3635 N N . GLY A 1 452 ? 4.016 -4.147 -27.446 1.00 85.00 452 GLY A N 1
ATOM 3636 C CA . GLY A 1 452 ? 5.324 -3.750 -26.939 1.00 85.00 452 GLY A CA 1
ATOM 3637 C C . GLY A 1 452 ? 6.139 -2.888 -27.908 1.00 85.00 452 GLY A C 1
ATOM 3638 O O . GLY A 1 452 ? 6.042 -3.023 -29.135 1.00 85.00 452 GLY A O 1
ATOM 3639 N N . PHE A 1 453 ? 6.979 -2.014 -27.358 1.00 89.44 453 PHE A N 1
ATOM 3640 C CA . PHE A 1 453 ? 7.915 -1.163 -28.088 1.00 89.44 453 PHE A CA 1
ATOM 3641 C C . PHE A 1 453 ? 9.133 -0.783 -27.239 1.00 89.44 453 PHE A C 1
ATOM 3643 O O . PHE A 1 453 ? 9.130 -0.907 -26.018 1.00 89.44 453 PHE A O 1
ATOM 3650 N N . TYR A 1 454 ? 10.176 -0.280 -27.899 1.00 88.88 454 TYR A N 1
ATOM 3651 C CA . TYR A 1 454 ? 11.377 0.227 -27.244 1.00 88.88 454 TYR A CA 1
ATOM 3652 C C . TYR A 1 454 ? 11.395 1.750 -27.163 1.00 88.88 454 TYR A C 1
ATOM 3654 O O . TYR A 1 454 ? 11.081 2.443 -28.138 1.00 88.88 454 TYR A O 1
ATOM 3662 N N . ASP A 1 455 ? 11.853 2.262 -26.025 1.00 90.38 455 ASP A N 1
ATOM 3663 C CA . ASP A 1 455 ? 12.262 3.658 -25.892 1.00 90.38 455 ASP A CA 1
ATOM 3664 C C . ASP A 1 455 ? 13.630 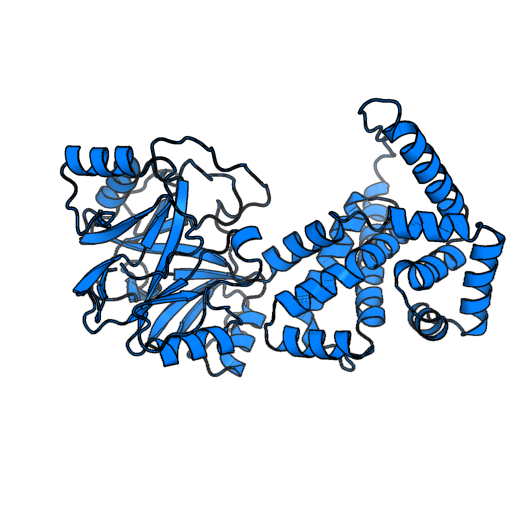3.923 -26.580 1.00 90.38 455 ASP A C 1
ATOM 3666 O O . ASP A 1 455 ? 14.268 2.997 -27.103 1.00 90.38 455 ASP A O 1
ATOM 3670 N N . PRO A 1 456 ? 14.112 5.181 -26.630 1.00 89.31 456 PRO A N 1
ATOM 3671 C CA . PRO A 1 456 ? 15.361 5.538 -27.308 1.00 89.31 456 PRO A CA 1
ATOM 3672 C C . PRO A 1 456 ? 16.620 4.870 -26.751 1.00 89.31 456 PRO A C 1
ATOM 3674 O O . PRO A 1 456 ? 17.629 4.800 -27.460 1.00 89.31 456 PRO A O 1
ATOM 3677 N N . ASP A 1 457 ? 16.565 4.421 -25.499 1.00 86.75 457 ASP A N 1
ATOM 3678 C CA . ASP A 1 457 ? 17.654 3.796 -24.756 1.00 86.75 457 ASP A CA 1
ATOM 3679 C C . ASP A 1 457 ? 17.549 2.258 -24.773 1.00 86.75 457 ASP A C 1
ATOM 3681 O O . ASP A 1 457 ? 18.418 1.562 -24.237 1.00 86.75 457 ASP A O 1
ATOM 3685 N N . GLY A 1 458 ? 16.528 1.720 -25.450 1.00 82.25 458 GLY A N 1
ATOM 3686 C CA . GLY A 1 458 ? 16.300 0.291 -25.622 1.00 82.25 458 GLY A CA 1
ATOM 3687 C C . GLY A 1 458 ? 15.574 -0.366 -24.451 1.00 82.25 458 GLY A C 1
ATOM 3688 O O . GLY A 1 458 ? 15.619 -1.589 -24.347 1.00 82.25 458 GLY A O 1
ATOM 3689 N N . ASN A 1 459 ? 14.923 0.408 -23.579 1.00 85.06 459 ASN A N 1
ATOM 3690 C CA . ASN A 1 459 ? 14.030 -0.142 -22.563 1.00 85.06 459 ASN A CA 1
ATOM 3691 C C . ASN A 1 459 ? 12.751 -0.654 -23.227 1.00 85.06 459 ASN A C 1
ATOM 3693 O O . ASN A 1 459 ? 12.152 0.060 -24.034 1.00 85.06 459 ASN A O 1
ATOM 3697 N N . SER A 1 460 ? 12.336 -1.872 -22.888 1.00 85.25 460 SER A N 1
ATOM 3698 C CA . SER A 1 460 ? 11.073 -2.441 -23.358 1.00 85.25 460 SER A CA 1
ATOM 3699 C C . SER A 1 460 ? 9.902 -1.918 -22.532 1.00 85.25 460 SER A C 1
ATOM 3701 O O . SER A 1 460 ? 9.915 -1.989 -21.305 1.00 85.25 460 SER A O 1
ATOM 3703 N N . LEU A 1 461 ? 8.892 -1.393 -23.220 1.00 87.88 461 LEU A N 1
ATOM 3704 C CA . LEU A 1 461 ? 7.655 -0.844 -22.669 1.00 87.88 461 LEU A CA 1
ATOM 3705 C C . LEU A 1 461 ? 6.471 -1.471 -23.408 1.00 87.88 461 LEU A C 1
ATOM 3707 O O . LEU A 1 461 ? 6.628 -1.942 -24.536 1.00 87.88 461 LEU A O 1
ATOM 3711 N N . ALA A 1 462 ? 5.280 -1.471 -22.826 1.00 87.44 462 ALA A N 1
ATOM 3712 C CA . ALA A 1 462 ? 4.078 -1.890 -23.544 1.00 87.44 462 ALA A CA 1
ATOM 3713 C C . ALA A 1 462 ? 2.877 -0.990 -23.249 1.00 87.44 462 ALA A C 1
ATOM 3715 O O . ALA A 1 462 ? 2.881 -0.199 -22.306 1.00 87.44 462 ALA A O 1
ATOM 3716 N N . ILE A 1 463 ? 1.861 -1.065 -24.114 1.00 85.69 463 ILE A N 1
ATOM 3717 C CA . ILE A 1 463 ? 0.596 -0.337 -23.964 1.00 85.69 463 ILE A CA 1
ATOM 3718 C C . ILE A 1 463 ? -0.580 -1.309 -23.944 1.00 85.69 463 ILE A C 1
ATOM 3720 O O . ILE A 1 463 ? -0.733 -2.126 -24.851 1.00 85.69 463 ILE A O 1
ATOM 3724 N N . CYS A 1 464 ? -1.457 -1.171 -22.951 1.00 78.12 464 CYS A N 1
ATOM 3725 C CA . CYS A 1 464 ? -2.645 -2.006 -22.796 1.00 78.12 464 CYS A CA 1
ATOM 3726 C C . CYS A 1 464 ? -3.913 -1.181 -22.506 1.00 78.12 464 CYS A C 1
ATOM 3728 O O . CYS A 1 464 ? -3.862 -0.053 -22.008 1.00 78.12 464 CYS A O 1
ATOM 3730 N N . SER A 1 465 ? -5.074 -1.741 -22.867 1.00 69.31 465 SER A N 1
ATOM 3731 C CA . SER A 1 465 ? -6.411 -1.151 -22.653 1.00 69.31 465 SER A CA 1
ATOM 3732 C C . SER A 1 465 ? -7.110 -1.730 -21.434 1.00 69.31 465 SER A C 1
ATOM 3734 O O . SER A 1 465 ? -8.136 -1.212 -20.996 1.00 69.31 465 SER A O 1
ATOM 3736 N N . ALA A 1 466 ? -6.589 -2.830 -20.902 1.00 58.94 466 ALA A N 1
ATOM 3737 C CA . ALA A 1 466 ? -7.169 -3.495 -19.765 1.00 58.94 466 ALA A CA 1
ATOM 3738 C C . ALA A 1 466 ? -6.469 -3.005 -18.496 1.00 58.94 466 ALA A C 1
ATOM 3740 O O . ALA A 1 466 ? -5.254 -3.093 -18.352 1.00 58.94 466 ALA A O 1
ATOM 3741 N N . VAL A 1 467 ? -7.254 -2.565 -17.514 1.00 51.22 467 VAL A N 1
ATOM 3742 C CA . VAL A 1 467 ? -6.920 -2.920 -16.131 1.00 51.22 467 VAL A CA 1
ATOM 3743 C C . VAL A 1 467 ? -7.166 -4.423 -16.120 1.00 51.22 467 VAL A C 1
ATOM 3745 O O . VAL A 1 467 ? -8.337 -4.782 -16.118 1.00 51.22 467 VAL A O 1
ATOM 3748 N N . HIS A 1 468 ? -6.154 -5.268 -16.371 1.00 46.75 468 HIS A N 1
ATOM 3749 C CA . HIS A 1 468 ? -6.372 -6.666 -16.780 1.00 46.75 468 HIS A CA 1
ATOM 3750 C C . HIS A 1 468 ? -7.289 -7.422 -15.810 1.00 46.75 468 HIS A C 1
ATOM 3752 O O . HIS A 1 468 ? -6.855 -8.054 -14.859 1.00 46.75 468 HIS A O 1
ATOM 3758 N N . ARG A 1 469 ? -8.591 -7.407 -16.083 1.00 31.88 469 ARG A N 1
ATOM 3759 C CA . ARG A 1 469 ? -9.547 -8.329 -15.500 1.00 31.88 469 ARG A CA 1
ATOM 3760 C C . ARG A 1 469 ? -9.492 -9.574 -16.354 1.00 31.88 469 ARG A C 1
ATOM 3762 O O . ARG A 1 469 ? -10.102 -9.616 -17.414 1.00 31.88 469 ARG A O 1
ATOM 3769 N N . GLY A 1 470 ? -8.730 -10.551 -15.878 1.00 33.28 470 GLY A N 1
ATOM 3770 C CA . GLY A 1 470 ? -8.910 -11.957 -16.214 1.00 33.28 470 GLY A CA 1
ATOM 3771 C C . GLY A 1 470 ? -8.835 -12.284 -17.700 1.00 33.28 470 GLY A C 1
ATOM 3772 O O . GLY A 1 470 ? -9.854 -12.550 -18.324 1.00 33.28 470 GLY A O 1
ATOM 3773 N N . GLN A 1 471 ? -7.620 -12.382 -18.227 1.00 31.89 471 GLN A N 1
ATOM 3774 C CA . GLN A 1 471 ? -7.315 -13.351 -19.279 1.00 31.89 471 GLN A CA 1
ATOM 3775 C C . GLN A 1 471 ? -5.962 -13.994 -18.969 1.00 31.89 471 GLN A C 1
ATOM 3777 O O . GLN A 1 471 ? -4.970 -13.752 -19.638 1.00 31.89 471 GLN A O 1
ATOM 3782 N N . VAL A 1 472 ? -5.946 -14.846 -17.942 1.00 34.22 472 VAL A N 1
ATOM 3783 C CA . VAL A 1 472 ? -5.112 -16.055 -17.986 1.00 34.22 472 VAL A CA 1
ATOM 3784 C C . VAL A 1 472 ? -6.023 -17.152 -18.531 1.00 34.22 472 VAL A C 1
ATOM 3786 O O . VAL A 1 472 ? -6.475 -18.043 -17.824 1.00 34.22 472 VAL A O 1
ATOM 3789 N N . SER A 1 473 ? -6.434 -17.006 -19.787 1.00 28.41 473 SER A N 1
ATOM 3790 C CA . SER A 1 473 ? -7.057 -18.090 -20.537 1.00 28.41 473 SER A CA 1
ATOM 3791 C C . SER A 1 473 ? -6.239 -18.242 -21.800 1.00 28.41 473 SER A C 1
ATOM 3793 O O . SER A 1 473 ? -6.227 -17.302 -22.592 1.00 28.41 473 SER A O 1
ATOM 3795 N N . LYS A 1 474 ? -5.554 -19.389 -21.911 1.00 28.55 474 LYS A N 1
ATOM 3796 C CA . LYS A 1 474 ? -4.805 -19.897 -23.072 1.00 28.55 474 LYS A CA 1
ATOM 3797 C C . LYS A 1 474 ? -4.827 -18.943 -24.274 1.00 28.55 474 LYS A C 1
ATOM 3799 O O . LYS A 1 474 ? -5.822 -18.930 -25.004 1.00 28.55 474 LYS A O 1
ATOM 3804 N N . MET A 1 475 ? -3.761 -18.161 -24.449 1.00 29.88 475 MET A N 1
ATOM 3805 C CA . MET A 1 475 ? -3.400 -17.690 -25.788 1.00 29.88 475 MET A CA 1
ATOM 3806 C C . MET A 1 475 ? -2.629 -18.787 -26.503 1.00 29.88 475 MET A C 1
ATOM 3808 O O . MET A 1 475 ? -1.786 -19.425 -25.839 1.00 29.88 475 MET A O 1
#

InterPro domains:
  IPR000838 RNA polymerase sigma factor 70, ECF, conserved site [PS01063] (44-75)
  IPR004360 Glyoxalase/fosfomycin resistance/dioxygenase domain [PF00903] (200-323)
  IPR004360 Glyoxalase/fosfomycin resistance/dioxygenase domain [PF00903] (353-461)
  IPR007627 RNA polymerase sigma-70 region 2 [PF04542] (22-89)
  IPR013249 RNA polymerase sigma factor 70, region 4 type 2 [PF08281] (118-166)
  IPR013324 RNA polymerase sigma factor, region 3/4-like [SSF88659] (108-171)
  IPR013325 RNA polymerase sigma factor, region 2 [SSF88946] (3-103)
  IPR014284 RNA polymerase sigma-70-like domain [TIGR02937] (17-172)
  IPR029068 Glyoxalase/Bleomycin resistance protein/Dihydroxybiphenyl dioxygenase [G3DSA:3.10.180.10] (200-327)
  IPR029068 Glyoxalase/Bleomycin resistance protein/Dihydroxybiphenyl dioxygenase [G3DSA:3.10.180.10] (347-472)
  IPR029068 Glyoxalase/Bleomycin resistance protein/Dihydroxybiphenyl dioxygenase [SSF54593] (200-326)
  IPR029068 Glyoxalase/Bleomycin resistance protein/Dihydroxybiphenyl dioxygenase [SSF54593] (347-466)
  IPR036388 Winged helix-like DNA-binding domain superfamily [G3DSA:1.10.10.10] (94-173)
  IPR037523 Vicinal oxygen chelate (VOC), core domain [PS51819] (349-466)
  IPR039425 RNA polymerase sigma-70-like [PTHR43133] (7-172)

Secondary structure (DSSP, 8-state):
-HHHHHHHHHHHTT-HHHHHHHHHHHHHHHHHHHHHHH--HHHHHHHHHHHHHHHHHTGGG-S-GGGHHHHHHHHHHHHHHHHHHHHHHHTTS------------SHHHHHHHHHHHHHHHHHHS-HHHHHHHIIIIIS---HHHHHHHHTS-HHHHHHHHHHHHHHS-HHHHHHHHHHH--TTHHHHHHHHHHHTTS-EEEEEEEEES-HHHHHHHHHHHH-EEESS---TT-SEEEEEEGGGTTSTTPPEEEEEEBS--SSSEEEBTTT--EEESEEEE-S-HHHHHHHHHHTT-EE----TTT-TT--EEEEE-TT--EEEEE----TT--S--PPPPS--SS--EEEEEEEEES-HHHHHHHHHHHH-PEESS---TT-SEEEEE-TTGGGGTPPEEEEEEEEEEETTEEEETTT-PEEESEEEE-TTHHHHHHHHHHTT--B-SSSEEE-TT--EEEEES----S--S--

pLDDT: mean 75.01, std 16.13, range [26.42, 94.19]

Sequence (475 aa):
MSDDIERVRAALLGDWEAFGAIVRKYANVLHAVAYEVVRDYHTAQDLAQETFLKAYMNMHSLKNPEKLGSWLYSIVRRLSLNALRTEGRYMSLEIAYDLQIDQSVEELVLQRDVRRKVFDAFNSLKEPQRLASTLHYLGGFTIKETAEILDISINAAESRIRRSKDSLKKELFVLMDDLMKDDGFEQNIEREVLRAIVPRIATIEIPVFDLRRAVEWYGEMLGAKLQGEWNDEWKAAMLHFQGGSGAVGVPSVYLVKTEDTRRLIFKNTRHGYIQSVIDLYTHDLKGYYRFLKERGVDVNEIDWKQEPNRQGFGFRDCDGNSFGVCNVELTGQGGGNQEIPKAHPFVSRVAGVEIPVTDLKKAVAWYTETFGMKVLGEPERDWEAAMLYLDGGERLGVPNFYLVETHDEQRLAFVNSYTNITHSVIDFYSANVEPMLSGLHTRKVKMNGASGFYDPDGNSLAICSAVHRGQVSKM

Organism: NCBI:txid2707005

Radius of gyration: 26.22 Å; chains: 1; bounding box: 67×61×75 Å